Protein AF-A0A0F9JAQ8-F1 (afdb_monomer)

Foldseek 3Di:
DPQAFAEFEEAADDKFFDQQKWFQWQAPGIDGLVRDDQPTFTWFADPQETDTHGFPDWDKFWDWFKWKWFWDPQATTTIRQQFWWFKWFDDPPPRDIHDTDIDGNVRCFPPQGIWFFFAGEYFFDEDPQDLLNLLVVLLCLFQKDWDDDDPFTKIKGWDAPCVVVNVVSCVVRVQDWDWDADPPGTIITMRGDDDPVSVVVSVQQVPCDDQASGAGPSNQLRYGLSSLVSSVNSNCVRQWDDDPWIKGKGNYPNVLSSNQSSQRHNRWHKFKAWDPWQAQDFDDDPNDGPDTDHTIMIMIITDDPVPSTPGLDDPVPDPPIDRIDMDTDGGMGIFGHDPQTWGWMGGNRNIGTTTTDDDPCPPPVVVVCCVVVPCVAFHDQDPHQQWGQGDDDSYGYIYHHHDALDPVSLVVLVPAAGQEYEEEQCQSHDPNSQVSRQVRHQRPPPVVSVTHPHYYYHYDHFAEACPTQCNCCPPVQDDPNHGHDCVRDDDDAAFFQWAADPNDIGGDPRHPCQVVDDVRSVNLVVVPPPDDPQVCCGRGGSHYHDDDDDQDPDNPDDCVVPPDPDDDDDDDD

InterPro domains:
  IPR004042 Intein DOD homing endonuclease, central region [PS50819] (136-268)
  IPR004860 Homing endonuclease, LAGLIDADG domain [PF14528] (228-280)
  IPR006141 Intein N-terminal splicing region [PS50817] (16-87)
  IPR006142 Intein [PR00379] (74-87)
  IPR006142 Intein [PR00379] (133-145)
  IPR006142 Intein [PR00379] (230-242)
  IPR006142 Intein [PR00379] (255-270)
  IPR027417 P-loop containing nucleoside triphosphate hydrolase [G3DSA:3.40.50.300] (341-499)
  IPR027434 Homing endonuclease [G3DSA:3.10.28.10] (116-322)
  IPR027434 Homing endonuclease [SSF55608] (213-276)
  IPR036844 Hint domain superfamily [SSF51294] (16-292)

Mean predicted aligned error: 16.64 Å

Radius of gyration: 31.8 Å; Cα contacts (8 Å, |Δi|>4): 1126; chains: 1; bounding box: 90×75×84 Å

Structure (mmCIF, N/CA/C/O backbone):
data_AF-A0A0F9JAQ8-F1
#
_entry.id   AF-A0A0F9JAQ8-F1
#
loop_
_atom_site.group_PDB
_atom_site.id
_atom_site.type_symbol
_atom_site.label_atom_id
_atom_site.label_alt_id
_atom_site.label_comp_id
_atom_site.label_asym_id
_atom_site.label_entity_id
_atom_site.label_seq_id
_atom_site.pdbx_PDB_ins_code
_atom_site.Cartn_x
_atom_site.Cartn_y
_atom_site.Cartn_z
_atom_site.occupancy
_atom_site.B_iso_or_equiv
_atom_site.auth_seq_id
_atom_site.auth_comp_id
_atom_site.auth_asym_id
_atom_site.auth_atom_id
_atom_site.pdbx_PDB_model_num
ATOM 1 N N . MET A 1 1 ? -38.724 25.862 36.420 1.00 37.50 1 MET A N 1
ATOM 2 C CA . MET A 1 1 ? -38.992 27.131 35.692 1.00 37.50 1 MET A CA 1
ATOM 3 C C . MET A 1 1 ? -39.683 26.791 34.370 1.00 37.50 1 MET A C 1
ATOM 5 O O . MET A 1 1 ? -39.551 25.652 33.944 1.00 37.50 1 MET A O 1
ATOM 9 N N . LYS A 1 2 ? -40.431 27.708 33.739 1.00 36.88 2 LYS A N 1
ATOM 10 C CA . LYS A 1 2 ? -40.998 27.502 32.385 1.00 36.88 2 LYS A CA 1
ATOM 11 C C . LYS A 1 2 ? -40.105 28.189 31.342 1.00 36.88 2 LYS A C 1
ATOM 13 O O . LYS A 1 2 ? -39.611 29.273 31.628 1.00 36.88 2 LYS A O 1
ATOM 18 N N . GLY A 1 3 ? -39.946 27.596 30.155 1.00 37.78 3 GLY A N 1
ATOM 19 C CA . GLY A 1 3 ? -39.287 28.241 29.006 1.00 37.78 3 GLY A CA 1
ATOM 20 C C . GLY A 1 3 ? -37.751 28.247 29.013 1.00 37.78 3 GLY A C 1
ATOM 21 O O . GLY A 1 3 ? -37.156 29.172 28.471 1.00 37.78 3 GLY A O 1
ATOM 22 N N . GLY A 1 4 ? -37.107 27.254 29.634 1.00 34.91 4 GLY A N 1
ATOM 23 C CA . GLY A 1 4 ? -35.653 27.063 29.557 1.00 34.91 4 GLY A CA 1
ATOM 24 C C . GLY A 1 4 ? -35.276 26.051 28.475 1.00 34.91 4 GLY A C 1
ATOM 25 O O . GLY A 1 4 ? -35.867 24.976 28.423 1.00 34.91 4 GLY A O 1
ATOM 26 N N . VAL A 1 5 ? -34.291 26.389 27.641 1.00 33.81 5 VAL A N 1
ATOM 27 C CA . VAL A 1 5 ? -33.757 25.509 26.590 1.00 33.81 5 VAL A CA 1
ATOM 28 C C . VAL A 1 5 ? -32.947 24.367 27.223 1.00 33.81 5 VAL A C 1
ATOM 30 O O . VAL A 1 5 ? -31.936 24.621 27.880 1.00 33.81 5 VAL A O 1
ATOM 33 N N . ARG A 1 6 ? -33.382 23.115 27.033 1.00 39.91 6 ARG A N 1
ATOM 34 C CA . ARG A 1 6 ? -32.676 21.896 27.501 1.00 39.91 6 ARG A CA 1
ATOM 35 C C . ARG A 1 6 ? -31.428 21.640 26.648 1.00 39.91 6 ARG A C 1
ATOM 37 O O . ARG A 1 6 ? -31.413 22.118 25.523 1.00 39.91 6 ARG A O 1
ATOM 44 N N . ARG A 1 7 ? -30.406 20.912 27.134 1.00 31.11 7 ARG A N 1
ATOM 45 C CA . ARG A 1 7 ? -29.177 20.567 26.368 1.00 31.11 7 ARG A CA 1
ATOM 46 C C . ARG A 1 7 ? -28.724 19.117 26.596 1.00 31.11 7 ARG A C 1
ATOM 48 O O . ARG A 1 7 ? -28.962 18.605 27.683 1.00 31.11 7 ARG A O 1
ATOM 55 N N . THR A 1 8 ? -28.048 18.518 25.600 1.00 30.84 8 THR A N 1
ATOM 56 C CA . THR A 1 8 ? -27.683 17.076 25.521 1.00 30.84 8 THR A CA 1
ATOM 57 C C . THR A 1 8 ? -26.368 16.821 24.732 1.00 30.84 8 THR A C 1
ATOM 59 O O . THR A 1 8 ? -25.908 17.768 24.094 1.00 30.84 8 THR A O 1
ATOM 62 N N . ARG A 1 9 ? -25.741 15.614 24.808 1.00 28.38 9 ARG A N 1
ATOM 63 C CA . ARG A 1 9 ? -24.442 15.188 24.182 1.00 28.38 9 ARG A CA 1
ATOM 64 C C . ARG A 1 9 ? -24.309 13.628 24.019 1.00 28.38 9 ARG A C 1
ATOM 66 O O . ARG A 1 9 ? -24.908 12.956 24.842 1.00 28.38 9 ARG A O 1
ATOM 73 N N . PHE A 1 10 ? -23.558 13.053 23.031 1.00 29.67 10 PHE A N 1
ATOM 74 C CA . PHE A 1 10 ? -23.510 11.581 22.637 1.00 29.67 10 PHE A CA 1
ATOM 75 C C . PHE A 1 10 ? -22.164 11.047 21.973 1.00 29.67 10 PHE A C 1
ATOM 77 O O . PHE A 1 10 ? -21.159 11.743 22.115 1.00 29.67 10 PHE A O 1
ATOM 84 N N . GLY A 1 11 ? -22.081 9.860 21.281 1.00 28.25 11 GLY A N 1
ATOM 85 C CA . GLY A 1 11 ? -20.832 9.280 20.653 1.00 28.25 11 GLY A CA 1
ATOM 86 C C . GLY A 1 11 ? -20.854 8.109 19.571 1.00 28.25 11 GLY A C 1
ATOM 87 O O . GLY A 1 11 ? -21.635 7.192 19.741 1.00 28.25 11 GLY A O 1
ATOM 88 N N . ILE A 1 12 ? -19.969 8.107 18.507 1.00 37.53 12 ILE A N 1
ATOM 89 C CA . ILE A 1 12 ? -19.605 7.116 17.402 1.00 37.53 12 ILE A CA 1
ATOM 90 C C . ILE A 1 12 ? -18.243 7.423 16.558 1.00 37.53 12 ILE A C 1
ATOM 92 O O . ILE A 1 12 ? -18.107 8.517 16.030 1.00 37.53 12 ILE A O 1
ATOM 96 N N . ILE A 1 13 ? -17.184 6.567 16.378 1.00 40.34 13 ILE A N 1
ATOM 97 C CA . ILE A 1 13 ? -15.725 6.943 16.087 1.00 40.34 13 ILE A CA 1
ATOM 98 C C . ILE A 1 13 ? -15.032 6.499 14.755 1.00 40.34 13 ILE A C 1
ATOM 100 O O . ILE A 1 13 ? -15.707 6.100 13.807 1.00 40.34 13 ILE A O 1
ATOM 104 N N . ARG A 1 14 ? -13.686 6.697 14.642 1.00 49.88 14 ARG A N 1
ATOM 105 C CA . ARG A 1 14 ? -12.811 6.550 13.444 1.00 49.88 14 ARG A CA 1
ATOM 106 C C . ARG A 1 14 ? -11.326 6.202 13.729 1.00 49.88 14 ARG A C 1
ATOM 108 O O . ARG A 1 14 ? -10.763 6.715 14.688 1.00 49.88 14 ARG A O 1
ATOM 115 N N . ASN A 1 15 ? -10.688 5.481 12.791 1.00 59.56 15 ASN A N 1
ATOM 116 C CA . ASN A 1 15 ? -9.284 5.019 12.799 1.00 59.56 15 ASN A CA 1
ATOM 117 C C . ASN A 1 15 ? -8.634 5.298 11.410 1.00 59.56 15 ASN A C 1
ATOM 119 O O . ASN A 1 15 ? -9.329 5.085 10.415 1.00 59.56 15 ASN A O 1
ATOM 123 N N . CYS A 1 16 ? -7.359 5.716 11.283 1.00 77.19 16 CYS A N 1
ATOM 124 C CA . CYS A 1 16 ? -6.754 6.163 9.996 1.00 77.19 16 CYS A CA 1
ATOM 125 C C . CYS A 1 16 ? -5.192 6.196 9.918 1.00 77.19 16 CYS A C 1
ATOM 127 O O . CYS A 1 16 ? -4.499 6.048 10.925 1.00 77.19 16 CYS A O 1
ATOM 129 N N . TYR A 1 17 ? -4.653 6.470 8.712 1.00 85.62 17 TYR A N 1
ATOM 130 C CA . TYR A 1 17 ? -3.236 6.768 8.384 1.00 85.62 17 TYR A CA 1
ATOM 131 C C . TYR A 1 17 ? -2.883 8.270 8.444 1.00 85.62 17 TYR A C 1
ATOM 133 O O . TYR A 1 17 ? -3.779 9.106 8.336 1.00 85.62 17 TYR A O 1
ATOM 141 N N . ASP A 1 18 ? -1.590 8.616 8.525 1.00 88.06 18 ASP A N 1
ATOM 142 C CA . ASP A 1 18 ? -1.086 10.003 8.442 1.00 88.06 18 ASP A CA 1
ATOM 143 C C . ASP A 1 18 ? -1.009 10.587 7.012 1.00 88.06 18 ASP A C 1
ATOM 145 O O . ASP A 1 18 ? -1.034 9.869 6.010 1.00 88.06 18 ASP A O 1
ATOM 149 N N . ASP A 1 19 ? -0.854 11.912 6.911 1.00 87.75 19 ASP A N 1
ATOM 150 C CA . ASP A 1 19 ? -0.771 12.660 5.643 1.00 87.75 19 ASP A CA 1
ATOM 151 C C . ASP A 1 19 ? 0.508 12.409 4.810 1.00 87.75 19 ASP A C 1
ATOM 153 O O . ASP A 1 19 ? 0.635 12.935 3.698 1.00 87.75 19 ASP A O 1
ATOM 157 N N . GLN A 1 20 ? 1.454 11.627 5.341 1.00 93.62 20 GLN A N 1
ATOM 158 C CA . GLN A 1 20 ? 2.724 11.245 4.704 1.00 93.62 20 GLN A CA 1
ATOM 159 C C . GLN A 1 20 ? 2.730 9.793 4.206 1.00 93.62 20 GLN A C 1
ATOM 161 O O . GLN A 1 20 ? 3.722 9.351 3.618 1.00 93.62 20 GLN A O 1
ATOM 166 N N . THR A 1 21 ? 1.659 9.035 4.453 1.00 94.12 21 THR A N 1
ATOM 167 C CA . THR A 1 21 ? 1.508 7.682 3.921 1.00 94.12 21 THR A CA 1
ATOM 168 C C . THR A 1 21 ? 1.008 7.739 2.474 1.00 94.12 21 THR A C 1
ATOM 170 O O . THR A 1 21 ? 0.100 8.492 2.113 1.00 94.12 21 THR A O 1
ATOM 173 N N . GLU A 1 22 ? 1.612 6.907 1.635 1.00 96.62 22 GLU A N 1
ATOM 174 C CA . GLU A 1 22 ? 1.285 6.715 0.228 1.00 96.62 22 GLU A CA 1
ATOM 175 C C . GLU A 1 22 ? 0.649 5.336 0.014 1.00 96.62 22 GLU A C 1
ATOM 177 O O . GLU A 1 22 ? 0.930 4.381 0.743 1.00 96.62 22 GLU A O 1
ATOM 182 N N . ILE A 1 23 ? -0.167 5.207 -1.025 1.00 96.62 23 ILE A N 1
ATOM 183 C CA . ILE A 1 23 ? -0.812 3.969 -1.464 1.00 96.62 23 ILE A CA 1
ATOM 184 C C . ILE A 1 23 ? -0.557 3.766 -2.961 1.00 96.62 23 ILE A C 1
ATOM 186 O O . ILE A 1 23 ? -0.408 4.729 -3.718 1.00 96.62 23 ILE A O 1
ATOM 190 N N . LEU A 1 24 ? -0.450 2.511 -3.392 1.00 98.00 24 LEU A N 1
ATOM 191 C CA . LEU A 1 24 ? -0.212 2.175 -4.794 1.00 98.00 24 LEU A CA 1
ATOM 192 C C . LEU A 1 24 ? -1.535 2.141 -5.576 1.00 98.00 24 LEU A C 1
ATOM 194 O O . LEU A 1 24 ? -2.446 1.400 -5.212 1.00 98.00 24 LEU A O 1
ATOM 198 N N . THR A 1 25 ? -1.617 2.902 -6.666 1.00 97.25 25 THR A N 1
ATOM 199 C CA . THR A 1 25 ? -2.749 2.939 -7.611 1.00 97.25 25 THR A CA 1
ATOM 200 C C . THR A 1 25 ? -2.417 2.212 -8.920 1.00 97.25 25 THR A C 1
ATOM 202 O O . THR A 1 25 ? -1.260 1.895 -9.193 1.00 97.25 25 THR A O 1
ATOM 205 N N . GLU A 1 26 ? -3.437 1.912 -9.725 1.00 95.75 26 GLU A N 1
ATOM 206 C CA . GLU A 1 26 ? -3.323 1.142 -10.976 1.00 95.75 26 GLU A CA 1
ATOM 207 C C . GLU A 1 26 ? -2.629 1.899 -12.117 1.00 95.75 26 GLU A C 1
ATOM 209 O O . GLU A 1 26 ? -1.827 1.316 -12.846 1.00 95.75 26 GLU A O 1
ATOM 214 N N . ASN A 1 27 ? -2.939 3.192 -12.269 1.00 92.88 27 ASN A N 1
ATOM 215 C CA . ASN A 1 27 ? -2.538 3.990 -13.437 1.00 92.88 27 ASN A CA 1
ATOM 216 C C . ASN A 1 27 ? -1.715 5.234 -13.070 1.00 92.88 27 ASN A C 1
ATOM 218 O O . ASN A 1 27 ? -0.969 5.742 -13.906 1.00 92.88 27 ASN A O 1
ATOM 222 N N . ARG A 1 28 ? -1.817 5.720 -11.822 1.00 94.31 28 ARG A N 1
ATOM 223 C CA . ARG A 1 28 ? -1.066 6.887 -11.318 1.00 94.31 28 ARG A CA 1
ATOM 224 C C . ARG A 1 28 ? 0.134 6.488 -10.444 1.00 94.31 28 ARG A C 1
ATOM 226 O O . ARG A 1 28 ? 0.806 7.359 -9.895 1.00 94.31 28 ARG A O 1
ATOM 233 N N . GLY A 1 29 ? 0.419 5.188 -10.313 1.00 96.25 29 GLY A N 1
ATOM 234 C CA . GLY A 1 29 ? 1.488 4.658 -9.464 1.00 96.25 29 GLY A CA 1
ATOM 235 C C . GLY A 1 29 ? 1.267 4.989 -7.985 1.00 96.25 29 GLY A C 1
ATOM 236 O O . GLY A 1 29 ? 0.141 4.947 -7.489 1.00 96.25 29 GLY A O 1
ATOM 237 N N . TRP A 1 30 ? 2.334 5.324 -7.262 1.00 97.56 30 TRP A N 1
ATOM 238 C CA . TRP A 1 30 ? 2.241 5.756 -5.865 1.00 97.56 30 TRP A CA 1
ATOM 239 C C . TRP A 1 30 ? 1.624 7.152 -5.738 1.00 97.56 30 TRP A C 1
ATOM 241 O O . TRP A 1 30 ? 2.070 8.093 -6.391 1.00 97.56 30 TRP A O 1
ATOM 251 N N . GLN A 1 31 ? 0.617 7.280 -4.873 1.00 96.62 31 GLN A N 1
ATOM 252 C CA . GLN A 1 31 ? -0.067 8.535 -4.551 1.00 96.62 31 GLN A CA 1
ATOM 253 C C . GLN A 1 31 ? -0.130 8.699 -3.029 1.00 96.62 31 GLN A C 1
ATOM 255 O O . GLN A 1 31 ? -0.343 7.720 -2.312 1.00 96.62 31 GLN A O 1
ATOM 260 N N . LEU A 1 32 ? 0.032 9.920 -2.511 1.00 95.00 32 LEU A N 1
ATOM 261 C CA . LEU A 1 32 ? -0.266 10.210 -1.103 1.00 95.00 32 LEU A CA 1
ATOM 262 C C . LEU A 1 32 ? -1.770 10.037 -0.865 1.00 95.00 32 LEU A C 1
ATOM 264 O O . LEU A 1 32 ? -2.578 10.402 -1.718 1.00 95.00 32 LEU A O 1
ATOM 268 N N . PHE A 1 33 ? -2.167 9.534 0.306 1.00 89.69 33 PHE A N 1
ATOM 269 C CA . PHE A 1 33 ? -3.583 9.280 0.617 1.00 89.69 33 PHE A CA 1
ATOM 270 C C . PHE A 1 33 ? -4.502 10.512 0.445 1.00 89.69 33 PHE A C 1
ATOM 272 O O . PHE A 1 33 ? -5.686 10.359 0.151 1.00 89.69 33 PHE A O 1
ATOM 279 N N . LYS A 1 34 ? -3.962 11.727 0.615 1.00 87.38 34 LYS A N 1
ATOM 280 C CA . LYS A 1 34 ? -4.677 13.007 0.448 1.00 87.38 34 LYS A CA 1
ATOM 281 C C . LYS A 1 34 ? -4.907 13.429 -1.008 1.00 87.38 34 LYS A C 1
ATOM 283 O O . LYS A 1 34 ? -5.841 14.193 -1.265 1.00 87.38 34 LYS A O 1
ATOM 288 N N . ASP A 1 35 ? -4.091 12.892 -1.916 1.00 91.81 35 ASP A N 1
ATOM 289 C CA . ASP A 1 35 ? -4.036 13.198 -3.352 1.00 91.81 35 ASP A CA 1
ATOM 290 C C . ASP A 1 35 ? -4.699 12.099 -4.215 1.00 91.81 35 ASP A C 1
ATOM 292 O O . ASP A 1 35 ? -4.610 12.118 -5.446 1.00 91.81 35 ASP A O 1
ATOM 296 N N . LEU A 1 36 ? -5.367 11.129 -3.574 1.00 87.81 36 LEU A N 1
ATOM 297 C CA . LEU A 1 36 ? -6.234 10.140 -4.218 1.00 87.81 36 LEU A CA 1
ATOM 298 C C . LEU A 1 36 ? -7.464 10.787 -4.871 1.00 87.81 36 LEU A C 1
ATOM 300 O O . LEU A 1 36 ? -8.062 11.715 -4.322 1.00 87.81 36 LEU A O 1
ATOM 304 N N . LEU A 1 37 ? -7.870 10.221 -6.004 1.00 87.12 37 LEU A N 1
ATOM 305 C CA . LEU A 1 37 ? -9.098 10.534 -6.729 1.00 87.12 37 LEU A CA 1
ATOM 306 C C . LEU A 1 37 ? -10.154 9.442 -6.490 1.00 87.12 37 LEU A C 1
ATOM 308 O O . LEU A 1 37 ? -9.845 8.347 -6.021 1.00 87.12 37 LEU A O 1
ATOM 312 N N . GLU A 1 38 ? -11.418 9.734 -6.800 1.00 77.25 38 GLU A N 1
ATOM 313 C CA . GLU A 1 38 ? -12.536 8.801 -6.574 1.00 77.25 38 GLU A CA 1
ATOM 314 C C . GLU A 1 38 ? -12.543 7.615 -7.559 1.00 77.25 38 GLU A C 1
ATOM 316 O O . GLU A 1 38 ? -13.146 6.579 -7.276 1.00 77.25 38 GLU A O 1
ATOM 321 N N . ASP A 1 39 ? -11.852 7.740 -8.695 1.00 84.69 39 ASP A N 1
ATOM 322 C CA . ASP A 1 39 ? -11.688 6.730 -9.746 1.00 84.69 39 ASP A CA 1
ATOM 323 C C . ASP A 1 39 ? -10.389 5.903 -9.632 1.00 84.69 39 ASP A C 1
ATOM 325 O O . ASP A 1 39 ? -10.205 4.935 -10.376 1.00 84.69 39 ASP A O 1
ATOM 329 N N . ASP A 1 40 ? -9.500 6.214 -8.678 1.00 89.94 40 ASP A N 1
ATOM 330 C CA . ASP A 1 40 ? -8.286 5.425 -8.442 1.00 89.94 40 ASP A CA 1
ATOM 331 C C . ASP A 1 40 ? -8.627 3.996 -7.999 1.00 89.94 40 ASP A C 1
ATOM 333 O O . ASP A 1 40 ? -9.103 3.762 -6.884 1.00 89.94 40 ASP A O 1
ATOM 337 N N . LYS A 1 41 ? -8.259 2.996 -8.808 1.00 94.94 41 LYS A N 1
ATOM 338 C CA . LYS A 1 41 ? -8.134 1.626 -8.300 1.00 94.94 41 LYS A CA 1
ATOM 339 C C . LYS A 1 41 ? -6.845 1.492 -7.491 1.00 94.94 41 LYS A C 1
ATOM 341 O O . LYS A 1 41 ? -5.758 1.735 -8.017 1.00 94.94 41 LYS A O 1
ATOM 346 N N . VAL A 1 42 ? -6.951 1.060 -6.237 1.00 95.44 42 VAL A N 1
ATOM 347 C CA . VAL A 1 42 ? -5.816 0.842 -5.327 1.00 95.44 42 VAL A CA 1
ATOM 348 C C . VAL A 1 42 ? -5.385 -0.624 -5.304 1.00 95.44 42 VAL A C 1
ATOM 350 O O . VAL A 1 42 ? -6.200 -1.530 -5.489 1.00 95.44 42 VAL A O 1
ATOM 353 N N . ALA A 1 43 ? -4.093 -0.867 -5.086 1.00 97.31 43 ALA A N 1
ATOM 354 C CA . ALA A 1 43 ? -3.520 -2.203 -4.994 1.00 97.31 43 ALA A CA 1
ATOM 355 C C . ALA A 1 43 ? -3.955 -2.891 -3.693 1.00 97.31 43 ALA A C 1
ATOM 357 O O . ALA A 1 43 ? -3.604 -2.451 -2.595 1.00 97.31 43 ALA A O 1
ATOM 358 N N . ALA A 1 44 ? -4.672 -4.002 -3.830 1.00 95.25 44 ALA A N 1
ATOM 359 C CA . ALA A 1 44 ? -5.177 -4.829 -2.746 1.00 95.25 44 ALA A CA 1
ATOM 360 C C . ALA A 1 44 ? -4.738 -6.294 -2.899 1.00 95.25 44 ALA A C 1
ATOM 362 O O . ALA A 1 44 ? -4.417 -6.750 -3.996 1.00 95.25 44 ALA A O 1
ATOM 363 N N . LEU A 1 45 ? -4.714 -7.037 -1.794 1.00 95.06 45 LEU A N 1
ATOM 364 C CA . LEU A 1 45 ? -4.254 -8.422 -1.740 1.00 95.06 45 LEU A CA 1
ATOM 365 C C . LEU A 1 45 ? -5.432 -9.385 -1.564 1.00 95.06 45 LEU A C 1
ATOM 367 O O . LEU A 1 45 ? -6.024 -9.467 -0.487 1.00 95.06 45 LEU A O 1
ATOM 371 N N . VAL A 1 46 ? -5.737 -10.160 -2.605 1.00 92.44 46 VAL A N 1
ATOM 372 C CA . VAL A 1 46 ? -6.750 -11.224 -2.561 1.00 92.44 46 VAL A CA 1
ATOM 373 C C . VAL A 1 46 ? -6.040 -12.576 -2.518 1.00 92.44 46 VAL A C 1
ATOM 375 O O . VAL A 1 46 ? -5.417 -13.020 -3.486 1.00 92.44 46 VAL A O 1
ATOM 378 N N . GLY A 1 47 ? -6.091 -13.220 -1.349 1.00 90.62 47 GLY A N 1
ATOM 379 C CA . GLY A 1 47 ? -5.277 -14.396 -1.043 1.00 90.62 47 GLY A CA 1
ATOM 380 C C . GLY A 1 47 ? -3.797 -14.021 -0.958 1.00 90.62 47 GLY A C 1
ATOM 381 O O . GLY A 1 47 ? -3.358 -13.436 0.029 1.00 90.62 47 GLY A O 1
ATOM 382 N N . ASP A 1 48 ? -3.039 -14.349 -2.006 1.00 92.69 48 ASP A N 1
ATOM 383 C CA . ASP A 1 48 ? -1.632 -13.955 -2.171 1.00 92.69 48 ASP A CA 1
ATOM 384 C C . ASP A 1 48 ? -1.406 -13.063 -3.416 1.00 92.69 48 ASP A C 1
ATOM 386 O O . ASP A 1 48 ? -0.282 -12.612 -3.641 1.00 92.69 48 ASP A O 1
ATOM 390 N N . ASN A 1 49 ? -2.449 -12.780 -4.210 1.00 96.56 49 ASN A N 1
ATOM 391 C CA . ASN A 1 49 ? -2.372 -12.021 -5.465 1.00 96.56 49 ASN A CA 1
ATOM 392 C C . ASN A 1 49 ? -2.634 -10.525 -5.250 1.00 96.56 49 ASN A C 1
ATOM 394 O O . ASN A 1 49 ? -3.614 -10.160 -4.599 1.00 96.56 49 ASN A O 1
ATOM 398 N N . LEU A 1 50 ? -1.804 -9.669 -5.851 1.00 97.62 50 LEU A N 1
ATOM 399 C CA . LEU A 1 50 ? -2.097 -8.246 -6.020 1.00 97.62 50 LEU A CA 1
ATOM 400 C C . LEU A 1 50 ? -3.172 -8.088 -7.103 1.00 97.62 50 LEU A C 1
ATOM 402 O O . LEU A 1 50 ? -3.025 -8.604 -8.209 1.00 97.62 50 LEU A O 1
ATOM 406 N N . VAL A 1 51 ? -4.234 -7.358 -6.780 1.00 96.12 51 VAL A N 1
ATOM 407 C CA . VAL A 1 51 ? -5.302 -6.937 -7.696 1.00 96.12 51 VAL A CA 1
ATOM 408 C C . VAL A 1 51 ? -5.592 -5.456 -7.478 1.00 96.12 51 VAL A C 1
ATOM 410 O O . VAL A 1 51 ? -5.398 -4.945 -6.377 1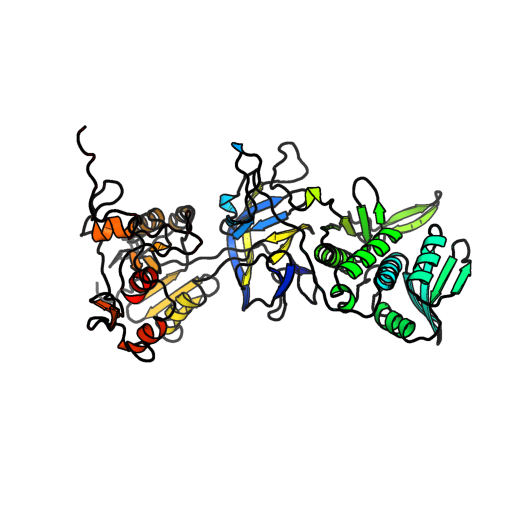.00 96.12 51 VAL A O 1
ATOM 413 N N . TYR A 1 52 ? -6.076 -4.759 -8.501 1.00 95.69 52 TYR A N 1
ATOM 414 C CA . TYR A 1 52 ? -6.499 -3.366 -8.369 1.00 95.69 52 TYR A CA 1
ATOM 415 C C . TYR A 1 52 ? -8.016 -3.283 -8.184 1.00 95.69 52 TYR A C 1
ATOM 417 O O . TYR A 1 52 ? -8.774 -3.851 -8.968 1.00 95.69 52 TYR A O 1
ATOM 425 N N . GLN A 1 53 ? -8.464 -2.592 -7.135 1.00 90.31 53 GLN A N 1
ATOM 426 C CA . GLN A 1 53 ? -9.885 -2.399 -6.822 1.00 90.31 53 GLN A CA 1
ATOM 427 C C . GLN A 1 53 ? -10.166 -0.928 -6.519 1.00 90.31 53 GLN A C 1
ATOM 429 O O . GLN A 1 53 ? -9.402 -0.288 -5.801 1.00 90.31 53 GLN A O 1
ATOM 434 N N . GLN A 1 54 ? -11.264 -0.394 -7.051 1.00 87.31 54 GLN A N 1
ATOM 435 C CA . GLN A 1 54 ? -11.725 0.954 -6.722 1.00 87.31 54 GLN A CA 1
ATOM 436 C C . GLN A 1 54 ? -12.307 0.970 -5.296 1.00 87.31 54 GLN A C 1
ATOM 438 O O . GLN A 1 54 ? -13.128 0.105 -4.977 1.00 87.31 54 GLN A O 1
ATOM 443 N N . PRO A 1 55 ? -11.913 1.914 -4.424 1.00 79.75 55 PRO A N 1
ATOM 444 C CA . PRO A 1 55 ? -12.610 2.153 -3.169 1.00 79.75 55 PRO A CA 1
ATOM 445 C C . PRO A 1 55 ? -14.032 2.680 -3.404 1.00 79.75 55 PRO A C 1
ATOM 447 O O . PRO A 1 55 ? -14.251 3.554 -4.234 1.00 79.75 55 PRO A O 1
ATOM 450 N N . ASN A 1 56 ? -14.980 2.238 -2.581 1.00 72.19 56 ASN A N 1
ATOM 451 C CA . ASN A 1 56 ? -16.316 2.822 -2.439 1.00 72.19 56 ASN A CA 1
ATOM 452 C C . ASN A 1 56 ? -16.257 4.322 -2.087 1.00 72.19 56 ASN A C 1
ATOM 454 O O . ASN A 1 56 ? -17.193 5.061 -2.377 1.00 72.19 56 ASN A O 1
ATOM 458 N N . ARG A 1 57 ? -15.200 4.747 -1.373 1.00 68.19 57 ARG A N 1
ATOM 459 C CA . ARG A 1 57 ? -14.953 6.128 -0.930 1.00 68.19 57 ARG A CA 1
ATOM 460 C C . ARG A 1 57 ? -13.492 6.312 -0.506 1.00 68.19 57 ARG A C 1
ATOM 462 O O . ARG A 1 57 ? -12.905 5.420 0.114 1.00 68.19 57 ARG A O 1
ATOM 469 N N . VAL A 1 58 ? -12.935 7.494 -0.767 1.00 75.88 58 VAL A N 1
ATOM 470 C CA . VAL A 1 58 ? -11.712 7.989 -0.111 1.00 75.88 58 VAL A CA 1
ATOM 471 C C . VAL A 1 58 ? -12.121 8.833 1.096 1.00 75.88 58 VAL A C 1
ATOM 473 O O . VAL A 1 58 ? -12.977 9.711 1.004 1.00 75.88 58 VAL A O 1
ATOM 476 N N . ALA A 1 59 ? -11.527 8.552 2.250 1.00 67.50 59 ALA A N 1
ATOM 477 C CA . ALA A 1 59 ? -11.906 9.112 3.539 1.00 67.50 59 ALA A CA 1
ATOM 478 C C . ALA A 1 59 ? -10.805 10.032 4.090 1.00 67.50 59 ALA A C 1
ATOM 480 O O . ALA A 1 59 ? -9.652 9.615 4.176 1.00 67.50 59 ALA A O 1
ATOM 481 N N . ARG A 1 60 ? -11.173 11.252 4.512 1.00 73.50 60 ARG A N 1
ATOM 482 C CA . ARG A 1 60 ? -10.297 12.225 5.195 1.00 73.50 60 ARG A CA 1
ATOM 483 C C . ARG A 1 60 ? -11.004 12.839 6.404 1.00 73.50 60 ARG A C 1
ATOM 485 O O . ARG A 1 60 ? -12.182 13.189 6.292 1.00 73.50 60 ARG A O 1
ATOM 492 N N . PHE A 1 61 ? -10.318 12.971 7.539 1.00 64.62 61 PHE A N 1
ATOM 493 C CA . PHE A 1 61 ? -10.873 13.554 8.770 1.00 64.62 61 PHE A CA 1
ATOM 494 C C . PHE A 1 61 ? -9.823 14.378 9.520 1.00 64.62 61 PHE A C 1
ATOM 496 O O . PHE A 1 61 ? -8.667 13.963 9.544 1.00 64.62 61 PHE A O 1
ATOM 503 N N . PRO A 1 62 ? -10.203 15.463 10.218 1.00 65.38 62 PRO A N 1
ATOM 504 C CA . PRO A 1 62 ? -9.330 16.052 11.225 1.00 65.38 62 PRO A CA 1
ATOM 505 C C . PRO A 1 62 ? -9.132 15.067 12.387 1.00 65.38 62 PRO A C 1
ATOM 507 O O . PRO A 1 62 ? -10.088 14.441 12.852 1.00 65.38 62 PRO A O 1
ATOM 510 N N . TYR A 1 63 ? -7.901 14.957 12.876 1.00 71.12 63 TYR A N 1
ATOM 511 C CA . TYR A 1 63 ? -7.529 14.161 14.039 1.00 71.12 63 TYR A CA 1
ATOM 512 C C . TYR A 1 63 ? -6.545 14.932 14.909 1.00 71.12 63 TYR A C 1
ATOM 514 O O . TYR A 1 63 ? -5.546 15.461 14.420 1.00 71.12 63 TYR A O 1
ATOM 522 N N . LYS A 1 64 ? -6.833 14.950 16.210 1.00 77.12 64 LYS A N 1
ATOM 523 C CA . LYS A 1 64 ? -5.973 15.522 17.237 1.00 77.12 64 LYS A CA 1
ATOM 524 C C . LYS A 1 64 ? -5.859 14.532 18.387 1.00 77.12 64 LYS A C 1
ATOM 526 O O . LYS A 1 64 ? -6.860 14.242 19.041 1.00 77.12 64 LYS A O 1
ATOM 531 N N . GLY A 1 65 ? -4.664 13.996 18.602 1.00 79.38 65 GLY A N 1
ATOM 532 C CA . GLY A 1 65 ? -4.422 12.941 19.582 1.00 79.38 65 GLY A CA 1
ATOM 533 C C . GLY A 1 65 ? -3.163 12.135 19.287 1.00 79.38 65 GLY A C 1
ATOM 534 O O . GLY A 1 65 ? -2.379 12.464 18.400 1.00 79.38 65 GLY A O 1
ATOM 535 N N . GLU A 1 66 ? -2.967 11.059 20.039 1.00 86.19 66 GLU A N 1
ATOM 536 C CA . GLU A 1 66 ? -1.791 10.202 19.914 1.00 86.19 66 GLU A CA 1
ATOM 537 C C . GLU A 1 66 ? -1.886 9.260 18.705 1.00 86.19 66 GLU A C 1
ATOM 539 O O . GLU A 1 66 ? -2.854 8.522 18.570 1.00 86.19 66 GLU A O 1
ATOM 544 N N . MET A 1 67 ? -0.853 9.223 17.865 1.00 89.56 67 MET A N 1
ATOM 545 C CA . MET A 1 67 ? -0.673 8.215 16.818 1.00 89.56 67 MET A CA 1
ATOM 546 C C . MET A 1 67 ? 0.481 7.268 17.163 1.00 89.56 67 MET A C 1
ATOM 548 O O . MET A 1 67 ? 1.483 7.660 17.766 1.00 89.56 67 MET A O 1
ATOM 552 N N . ILE A 1 68 ? 0.344 6.010 16.745 1.00 93.75 68 ILE A N 1
ATOM 553 C CA . ILE A 1 68 ? 1.338 4.949 16.902 1.00 93.75 68 ILE A CA 1
ATOM 554 C C . ILE A 1 68 ? 2.147 4.825 15.618 1.00 93.75 68 ILE A C 1
ATOM 556 O O . ILE A 1 68 ? 1.597 4.635 14.531 1.00 93.75 68 ILE A O 1
ATOM 560 N N . GLY A 1 69 ? 3.469 4.871 15.747 1.00 94.75 69 GLY A N 1
ATOM 561 C CA . GLY A 1 69 ? 4.386 4.649 14.641 1.00 94.75 69 GLY A CA 1
ATOM 562 C C . GLY A 1 69 ? 5.383 3.526 14.894 1.00 94.75 69 GLY A C 1
ATOM 563 O O . GLY A 1 69 ? 5.691 3.156 16.031 1.00 94.75 69 GLY A O 1
ATOM 564 N N . PHE A 1 70 ? 5.920 2.999 13.797 1.00 94.75 70 PHE A N 1
ATOM 565 C CA . PHE A 1 70 ? 7.074 2.109 13.818 1.00 94.75 70 PHE A CA 1
ATOM 566 C C . PHE A 1 70 ? 8.064 2.501 12.724 1.00 94.75 70 PHE A C 1
ATOM 568 O O . PHE A 1 70 ? 7.725 2.496 11.541 1.00 94.75 70 PHE A O 1
ATOM 575 N N . GLU A 1 71 ? 9.313 2.775 13.100 1.00 93.50 71 GLU A N 1
ATOM 576 C CA . GLU A 1 71 ? 10.411 3.013 12.164 1.00 93.50 71 GLU A CA 1
ATOM 577 C C . GLU A 1 71 ? 11.454 1.890 12.233 1.00 93.50 71 GLU A C 1
ATOM 579 O O . GLU A 1 71 ? 12.267 1.814 13.156 1.00 93.50 71 GLU A O 1
ATOM 584 N N . GLY A 1 72 ? 11.469 1.042 11.203 1.00 90.38 72 GLY A N 1
ATOM 585 C CA . GLY A 1 72 ? 12.439 -0.037 11.033 1.00 90.38 72 GLY A CA 1
ATOM 586 C C . GLY A 1 72 ? 13.278 0.087 9.759 1.00 90.38 72 GLY A C 1
ATOM 587 O O . GLY A 1 72 ? 13.162 1.031 8.975 1.00 90.38 72 GLY A O 1
ATOM 588 N N . GLU A 1 73 ? 14.134 -0.913 9.528 1.00 86.88 73 GLU A N 1
ATOM 589 C CA . GLU A 1 73 ? 14.936 -1.036 8.296 1.00 86.88 73 GLU A CA 1
ATOM 590 C C . GLU A 1 73 ? 14.058 -1.197 7.042 1.00 86.88 73 GLU A C 1
ATOM 592 O O . GLU A 1 73 ? 14.406 -0.701 5.977 1.00 86.88 73 GLU A O 1
ATOM 597 N N . ASN A 1 74 ? 12.931 -1.901 7.176 1.00 89.06 74 ASN A N 1
ATOM 598 C CA . ASN A 1 74 ? 12.106 -2.390 6.066 1.00 89.06 74 ASN A CA 1
ATOM 599 C C . ASN A 1 74 ? 10.612 -2.047 6.203 1.00 89.06 74 ASN A C 1
ATOM 601 O O . ASN A 1 74 ? 9.803 -2.560 5.437 1.00 89.06 74 ASN A O 1
ATOM 605 N N . VAL A 1 75 ? 10.252 -1.230 7.195 1.00 92.19 75 VAL A N 1
ATOM 606 C CA . VAL A 1 75 ? 8.884 -0.786 7.504 1.00 92.19 75 VAL A CA 1
ATOM 607 C C . VAL A 1 75 ? 8.964 0.646 8.024 1.00 92.19 75 VAL A C 1
ATOM 609 O O . VAL A 1 75 ? 9.914 0.992 8.734 1.00 92.19 75 VAL A O 1
ATOM 612 N N . ASP A 1 76 ? 7.999 1.471 7.643 1.00 94.88 76 ASP A N 1
ATOM 613 C CA . ASP A 1 76 ? 7.704 2.770 8.243 1.00 94.88 76 ASP A CA 1
ATOM 614 C C . ASP A 1 76 ? 6.183 2.926 8.243 1.00 94.88 76 ASP A C 1
ATOM 616 O O . ASP A 1 76 ? 5.565 2.643 7.218 1.00 94.88 76 ASP A O 1
ATOM 620 N N . PHE A 1 77 ? 5.581 3.350 9.350 1.00 94.94 77 PHE A N 1
ATOM 621 C CA . PHE A 1 77 ? 4.181 3.782 9.382 1.00 94.94 77 PHE A CA 1
ATOM 622 C C . PHE A 1 77 ? 3.929 4.744 10.542 1.00 94.94 77 PHE A C 1
ATOM 624 O O . PHE A 1 77 ? 4.679 4.747 11.521 1.00 94.94 77 PHE A O 1
ATOM 631 N N . LEU A 1 78 ? 2.850 5.519 10.423 1.00 94.94 78 LEU A N 1
ATOM 632 C CA . LEU A 1 78 ? 2.210 6.265 11.500 1.00 94.94 78 LEU A CA 1
ATOM 633 C C . LEU A 1 78 ? 0.692 6.147 11.305 1.00 94.94 78 LEU A C 1
ATOM 635 O O . LEU A 1 78 ? 0.180 6.459 10.230 1.00 94.94 78 LEU A O 1
ATOM 639 N N . VAL A 1 79 ? -0.008 5.631 12.312 1.00 92.50 79 VAL A N 1
ATOM 640 C CA . VAL A 1 79 ? -1.446 5.316 12.266 1.00 92.50 79 VAL A CA 1
ATOM 641 C C . VAL A 1 79 ? -2.115 5.652 13.598 1.00 92.50 79 VAL A C 1
ATOM 643 O O . VAL A 1 79 ? -1.442 5.744 14.624 1.00 92.50 79 VAL A O 1
ATOM 646 N N . THR A 1 80 ? -3.434 5.826 13.620 1.00 85.50 80 THR A N 1
ATOM 647 C CA . THR A 1 80 ? -4.162 5.973 14.890 1.00 85.50 80 THR A CA 1
ATOM 648 C C . THR A 1 80 ? -4.093 4.671 15.716 1.00 85.50 80 THR A C 1
ATOM 650 O O . THR A 1 80 ? -3.918 3.592 15.141 1.00 85.50 80 THR A O 1
ATOM 653 N N . PRO A 1 81 ? -4.236 4.712 17.057 1.00 84.56 81 PRO A N 1
ATOM 654 C CA . PRO A 1 81 ? -4.067 3.534 17.922 1.00 84.56 81 PRO A CA 1
ATOM 655 C C . PRO A 1 81 ? -5.042 2.398 17.601 1.00 84.56 81 PRO A C 1
ATOM 657 O O . PRO A 1 81 ? -4.745 1.209 17.723 1.00 84.56 81 PRO A O 1
ATOM 660 N N . ASP A 1 82 ? -6.219 2.786 17.126 1.00 73.25 82 ASP A N 1
ATOM 661 C CA . ASP A 1 82 ? -7.314 1.922 16.736 1.00 73.25 82 ASP A CA 1
ATOM 662 C C . ASP A 1 82 ? -7.174 1.347 15.309 1.00 73.25 82 ASP A C 1
ATOM 664 O O . ASP A 1 82 ? -7.973 0.482 14.932 1.00 73.25 82 ASP A O 1
ATOM 668 N N . HIS A 1 83 ? -6.185 1.769 14.512 1.00 82.75 83 HIS A N 1
ATOM 669 C CA . HIS A 1 83 ? -6.015 1.341 13.117 1.00 82.75 83 HIS A CA 1
ATOM 670 C C . HIS A 1 83 ? -5.824 -0.177 12.989 1.00 82.75 83 HIS A C 1
ATOM 672 O O . HIS A 1 83 ? -5.108 -0.793 13.779 1.00 82.75 83 HIS A O 1
ATOM 678 N N . LYS A 1 84 ? -6.464 -0.799 11.990 1.00 84.56 84 LYS A N 1
ATOM 679 C CA . LYS A 1 84 ? -6.423 -2.257 11.798 1.00 84.56 84 LYS A CA 1
ATOM 680 C C . LYS A 1 84 ? -5.168 -2.656 11.007 1.00 84.56 84 LYS A C 1
ATOM 682 O O . LYS A 1 84 ? -4.990 -2.306 9.844 1.00 84.56 84 LYS A O 1
ATOM 687 N N . MET A 1 85 ? -4.298 -3.415 11.659 1.00 89.50 85 MET A N 1
ATOM 688 C CA . MET A 1 85 ? -3.013 -3.901 11.168 1.00 89.50 85 MET A CA 1
ATOM 689 C C . MET A 1 85 ? -3.135 -5.376 10.775 1.00 89.50 85 MET A C 1
ATOM 691 O O . MET A 1 85 ? -3.686 -6.183 11.524 1.00 89.50 85 MET A O 1
ATOM 695 N N . TRP A 1 86 ? -2.598 -5.747 9.612 1.00 92.81 86 TRP A N 1
ATOM 696 C CA . TRP A 1 86 ? -2.633 -7.129 9.129 1.00 92.81 86 TRP A CA 1
ATOM 697 C C . TRP A 1 86 ? -1.304 -7.833 9.396 1.00 92.81 86 TRP A C 1
ATOM 699 O O . TRP A 1 86 ? -0.291 -7.584 8.737 1.00 92.81 86 TRP A O 1
ATOM 709 N N . VAL A 1 87 ? -1.291 -8.686 10.415 1.00 93.94 87 VAL A N 1
ATOM 710 C CA . VAL A 1 87 ? -0.062 -9.148 11.065 1.00 93.94 87 VAL A CA 1
ATOM 711 C C . VAL A 1 87 ? -0.041 -10.654 11.246 1.00 93.94 87 VAL A C 1
ATOM 713 O O . VAL A 1 87 ? -1.069 -11.290 11.409 1.00 93.94 87 VAL A O 1
ATOM 716 N N . SER A 1 88 ? 1.153 -11.237 11.257 1.00 93.56 88 SER A N 1
ATOM 717 C CA . SER A 1 88 ? 1.373 -12.616 11.691 1.00 93.56 88 SER A CA 1
ATOM 718 C C . SER A 1 88 ? 2.128 -12.575 13.019 1.00 93.56 88 SER A C 1
ATOM 720 O O . SER A 1 88 ? 3.171 -11.926 13.130 1.00 93.56 88 SER A O 1
ATOM 722 N N . THR A 1 89 ? 1.580 -13.230 14.039 1.00 90.75 89 THR A N 1
ATOM 723 C CA . THR A 1 89 ? 2.081 -13.223 15.422 1.00 90.75 89 THR A CA 1
ATOM 724 C C . THR A 1 89 ? 2.807 -14.531 15.766 1.00 90.75 89 THR A C 1
ATOM 726 O O . THR A 1 89 ? 2.736 -15.520 15.026 1.00 90.75 89 THR A O 1
ATOM 729 N N . ARG A 1 90 ? 3.572 -14.550 16.868 1.00 84.81 90 ARG A N 1
ATOM 730 C CA . ARG A 1 90 ? 4.334 -15.729 17.322 1.00 84.81 90 ARG A CA 1
ATOM 731 C C . ARG A 1 90 ? 4.326 -15.879 18.841 1.00 84.81 90 ARG A C 1
ATOM 733 O O . ARG A 1 90 ? 4.937 -15.079 19.544 1.00 84.8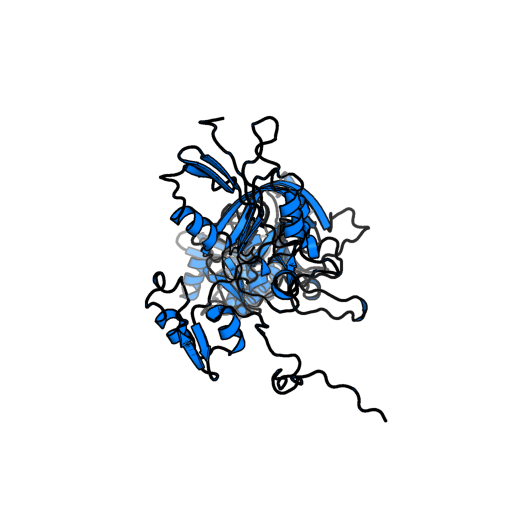1 90 ARG A O 1
ATOM 740 N N . THR A 1 91 ? 3.770 -16.979 19.343 1.00 72.06 91 THR A N 1
ATOM 741 C CA . THR A 1 91 ? 3.910 -17.365 20.756 1.00 72.06 91 THR A CA 1
ATOM 742 C C . THR A 1 91 ? 5.339 -17.815 21.079 1.00 72.06 91 THR A C 1
ATOM 744 O O . THR A 1 91 ? 5.951 -18.620 20.370 1.00 72.06 91 THR A O 1
ATOM 747 N N . THR A 1 92 ? 5.876 -17.307 22.192 1.00 64.06 92 THR A N 1
ATOM 748 C CA . THR A 1 92 ? 7.269 -17.510 22.635 1.00 64.06 92 THR A CA 1
ATOM 749 C C . THR A 1 92 ? 7.665 -18.984 22.744 1.00 64.06 92 THR A C 1
ATOM 751 O O . THR A 1 92 ? 8.727 -19.365 22.254 1.00 64.06 92 THR A O 1
ATOM 754 N N . ARG A 1 93 ? 6.796 -19.826 23.324 1.00 54.84 93 ARG A N 1
ATOM 755 C CA . ARG A 1 93 ? 7.066 -21.253 23.589 1.00 54.84 93 ARG A CA 1
ATOM 756 C C . ARG A 1 93 ? 7.293 -22.117 22.342 1.00 54.84 93 ARG A C 1
ATOM 758 O O . ARG A 1 93 ? 8.029 -23.090 22.444 1.00 54.84 93 ARG A O 1
ATOM 765 N N . LYS A 1 94 ? 6.681 -21.809 21.188 1.00 57.69 94 LYS A N 1
ATOM 766 C CA . LYS A 1 94 ? 6.706 -22.706 20.007 1.00 57.69 94 LYS A CA 1
ATOM 767 C C . LYS A 1 94 ? 7.594 -22.239 18.849 1.00 57.69 94 LYS A C 1
ATOM 769 O O . LYS A 1 94 ? 7.830 -23.025 17.942 1.00 57.69 94 LYS A O 1
ATOM 774 N N . LYS A 1 95 ? 8.076 -20.987 18.835 1.00 69.31 95 LYS A N 1
ATOM 775 C CA . LYS A 1 95 ? 8.852 -20.349 17.734 1.00 69.31 95 LYS A CA 1
ATOM 776 C C . LYS A 1 95 ? 8.180 -20.320 16.335 1.00 69.31 95 LYS A C 1
ATOM 778 O O . LYS A 1 95 ? 8.673 -19.601 15.466 1.00 69.31 95 LYS A O 1
ATOM 783 N N . ILE A 1 96 ? 7.069 -21.029 16.132 1.00 80.88 96 ILE A N 1
ATOM 784 C CA . ILE A 1 96 ? 6.241 -21.069 14.918 1.00 80.88 96 ILE A CA 1
ATOM 785 C C . ILE A 1 96 ? 5.402 -19.790 14.798 1.00 80.88 96 ILE A C 1
ATOM 787 O O . ILE A 1 96 ? 4.874 -19.288 15.788 1.00 80.88 96 ILE A O 1
ATOM 791 N N . TRP A 1 97 ? 5.269 -19.279 13.576 1.00 86.88 97 TRP A N 1
ATOM 792 C CA . TRP A 1 97 ? 4.416 -18.133 13.258 1.00 86.88 97 TRP A CA 1
ATOM 793 C C . TRP A 1 97 ? 2.983 -18.569 12.957 1.00 86.88 97 TRP A C 1
ATOM 795 O O . TRP A 1 97 ? 2.783 -19.526 12.210 1.00 86.88 97 TRP A O 1
ATOM 805 N N . GLY A 1 98 ? 2.004 -17.833 13.481 1.00 87.44 98 GLY A N 1
ATOM 806 C CA . GLY A 1 98 ? 0.595 -18.011 13.139 1.00 87.44 98 GLY A CA 1
ATOM 807 C C . GLY A 1 98 ? 0.266 -17.584 11.704 1.00 87.44 98 GLY A C 1
ATOM 808 O O . GLY A 1 98 ? 1.106 -17.023 10.983 1.00 87.44 98 GLY A O 1
ATOM 809 N N . LYS A 1 99 ? -0.994 -17.812 11.309 1.00 90.69 99 LYS A N 1
ATOM 810 C CA . LYS A 1 99 ? -1.596 -17.198 10.112 1.00 90.69 99 LYS A CA 1
ATOM 811 C C . LYS A 1 99 ? -1.522 -15.663 10.214 1.00 90.69 99 LYS A C 1
ATOM 813 O O . LYS A 1 99 ? -1.181 -15.122 11.265 1.00 90.69 99 LYS A O 1
ATOM 818 N N . TYR A 1 100 ? -1.801 -14.964 9.116 1.00 91.44 100 TYR A N 1
ATOM 819 C CA . TYR A 1 100 ? -2.042 -13.525 9.205 1.00 91.44 100 TYR A CA 1
ATOM 820 C C . TYR A 1 100 ? -3.458 -13.279 9.737 1.00 91.44 100 TYR A C 1
ATOM 822 O O . TYR A 1 100 ? -4.406 -13.931 9.303 1.00 91.44 100 TYR A O 1
ATOM 830 N N . GLU A 1 101 ? -3.563 -12.362 10.685 1.00 89.50 101 GLU A N 1
ATOM 831 C CA . GLU A 1 101 ? -4.747 -12.008 11.461 1.00 89.50 101 GLU A CA 1
ATOM 832 C C . GLU A 1 101 ? -4.890 -10.479 11.524 1.00 89.50 101 GLU A C 1
ATOM 834 O O . GLU A 1 101 ? -3.965 -9.735 11.177 1.00 89.50 101 GLU A O 1
ATOM 839 N N . ILE A 1 102 ? -6.064 -10.008 11.944 1.00 88.19 102 ILE A N 1
ATOM 840 C CA . ILE A 1 102 ? -6.327 -8.585 12.162 1.00 88.19 102 ILE A CA 1
ATOM 841 C C . ILE A 1 102 ? -6.037 -8.268 13.629 1.00 88.19 102 ILE A C 1
ATOM 843 O O . ILE A 1 102 ? -6.587 -8.913 14.518 1.00 88.19 102 ILE A O 1
ATOM 847 N N . ARG A 1 103 ? -5.190 -7.268 13.874 1.00 86.75 103 ARG A N 1
ATOM 848 C CA . ARG A 1 103 ? -4.940 -6.682 15.201 1.00 86.75 103 ARG A CA 1
ATOM 849 C C . ARG A 1 103 ? -5.057 -5.167 15.124 1.00 86.75 103 ARG A C 1
ATOM 851 O O . ARG A 1 103 ? -4.999 -4.608 14.031 1.00 86.75 103 ARG A O 1
ATOM 858 N N . THR A 1 104 ? -5.234 -4.481 16.243 1.00 86.38 104 THR A N 1
ATOM 859 C CA . THR A 1 104 ? -5.138 -3.008 16.274 1.00 86.38 104 THR A CA 1
ATOM 860 C C . THR A 1 104 ? -3.688 -2.548 16.423 1.00 86.38 104 THR A C 1
ATOM 862 O O . THR A 1 104 ? -2.821 -3.339 16.793 1.00 86.38 104 THR A O 1
ATOM 865 N N . ALA A 1 105 ? -3.394 -1.283 16.109 1.00 87.88 105 ALA A N 1
ATOM 866 C CA . ALA A 1 105 ? -2.053 -0.728 16.282 1.00 87.88 105 ALA A CA 1
ATOM 867 C C . ALA A 1 105 ? -1.621 -0.706 17.764 1.00 87.88 105 ALA A C 1
ATOM 869 O O . ALA A 1 105 ? -0.455 -0.973 18.050 1.00 87.88 105 ALA A O 1
ATOM 870 N N . GLU A 1 106 ? -2.555 -0.465 18.692 1.00 88.62 106 GLU A N 1
ATOM 871 C CA . GLU A 1 106 ? -2.325 -0.543 20.143 1.00 88.62 106 GLU A CA 1
ATOM 872 C C . GLU A 1 106 ? -2.051 -1.989 20.603 1.00 88.62 106 GLU A C 1
ATOM 874 O O . GLU A 1 106 ? -1.066 -2.224 21.296 1.00 88.62 106 GLU A O 1
ATOM 879 N N . GLU A 1 107 ? -2.828 -2.986 20.148 1.00 87.44 107 GLU A N 1
ATOM 880 C CA . GLU A 1 107 ? -2.607 -4.414 20.479 1.00 87.44 107 GLU A CA 1
ATOM 881 C C . GLU A 1 107 ? -1.203 -4.926 20.121 1.00 87.44 107 GLU A C 1
ATOM 883 O O . GLU A 1 107 ? -0.680 -5.831 20.776 1.00 87.44 107 GLU A O 1
ATOM 888 N N . ILE A 1 108 ? -0.597 -4.393 19.055 1.00 91.31 108 ILE A N 1
ATOM 889 C CA . ILE A 1 108 ? 0.750 -4.784 18.617 1.00 91.31 108 ILE A CA 1
ATOM 890 C C . ILE A 1 108 ? 1.852 -3.849 19.127 1.00 91.31 108 ILE A C 1
ATOM 892 O O . ILE A 1 108 ? 3.031 -4.133 18.888 1.00 91.31 108 ILE A O 1
ATOM 896 N N . TYR A 1 109 ? 1.506 -2.758 19.816 1.00 92.50 109 TYR A N 1
ATOM 897 C CA . TYR A 1 109 ? 2.454 -1.728 20.224 1.00 92.50 109 TYR A CA 1
ATOM 898 C C . TYR A 1 109 ? 3.557 -2.287 21.132 1.00 92.50 109 TYR A C 1
ATOM 900 O O . TYR A 1 109 ? 3.325 -3.098 22.026 1.00 92.50 109 TYR A O 1
ATOM 908 N N . GLY A 1 110 ? 4.807 -1.899 20.863 1.00 88.56 110 GLY A N 1
ATOM 909 C CA . GLY A 1 110 ? 5.986 -2.406 21.574 1.00 88.56 110 GLY A CA 1
ATOM 910 C C . GLY A 1 110 ? 6.328 -3.884 21.311 1.00 88.56 110 GLY A C 1
ATOM 911 O O . GLY A 1 110 ? 7.422 -4.328 21.676 1.00 88.56 110 GLY A O 1
ATOM 912 N N . SER A 1 111 ? 5.450 -4.658 20.663 1.00 86.69 111 SER A N 1
ATOM 913 C CA . SER A 1 111 ? 5.609 -6.105 20.526 1.00 86.69 111 SER A CA 1
ATOM 914 C C . SER A 1 111 ? 6.688 -6.481 19.512 1.00 86.69 111 SER A C 1
ATOM 916 O O . SER A 1 111 ? 6.652 -6.104 18.342 1.00 86.69 111 SER A O 1
ATOM 918 N N . GLN A 1 112 ? 7.639 -7.304 19.958 1.00 84.56 112 GLN A N 1
ATOM 919 C CA . GLN A 1 112 ? 8.747 -7.817 19.141 1.00 84.56 112 GLN A CA 1
ATOM 920 C C . GLN A 1 112 ? 8.427 -9.162 18.456 1.00 84.56 112 GLN A C 1
ATOM 922 O O . GLN A 1 112 ? 9.290 -9.773 17.822 1.00 84.56 112 GLN A O 1
ATOM 927 N N . LEU A 1 113 ? 7.192 -9.655 18.604 1.00 87.25 113 LEU A N 1
ATOM 928 C CA . LEU A 1 113 ? 6.736 -10.973 18.138 1.00 87.25 113 LEU A CA 1
ATOM 929 C C . LEU A 1 113 ? 5.703 -10.872 17.006 1.00 87.25 113 LEU A C 1
ATOM 931 O O . LEU A 1 113 ? 4.905 -11.785 16.794 1.00 87.25 113 LEU A O 1
ATOM 935 N N . VAL A 1 114 ? 5.753 -9.758 16.276 1.00 91.94 114 VAL A N 1
ATOM 936 C CA . VAL A 1 114 ? 4.831 -9.367 15.206 1.00 91.94 114 VAL A CA 1
ATOM 937 C C . VAL A 1 114 ? 5.619 -9.185 13.909 1.00 91.94 114 VAL A C 1
ATOM 939 O O . VAL A 1 114 ? 6.713 -8.612 13.920 1.00 91.94 114 VAL A O 1
ATOM 942 N N . ARG A 1 115 ? 5.072 -9.661 12.784 1.00 93.56 115 ARG A N 1
ATOM 943 C CA . ARG A 1 115 ? 5.624 -9.431 11.439 1.00 93.56 115 ARG A CA 1
ATOM 944 C C . ARG A 1 115 ? 4.540 -9.049 10.433 1.00 93.56 115 ARG A C 1
ATOM 946 O O . ARG A 1 115 ? 3.422 -9.557 10.494 1.00 93.56 115 ARG A O 1
ATOM 953 N N . LEU A 1 116 ? 4.914 -8.222 9.462 1.00 95.00 116 LEU A N 1
ATOM 954 C CA . LEU A 1 116 ? 4.063 -7.824 8.332 1.00 95.00 116 LEU A CA 1
ATOM 955 C C . LEU A 1 116 ? 4.318 -8.718 7.101 1.00 95.00 116 LEU A C 1
ATOM 957 O O . LEU A 1 116 ? 5.163 -9.620 7.135 1.00 95.00 116 LEU A O 1
ATOM 961 N N . LYS A 1 117 ? 3.585 -8.497 6.005 1.00 95.50 117 LYS A N 1
ATOM 962 C CA . LYS A 1 117 ? 3.876 -9.049 4.666 1.00 95.50 117 LYS A CA 1
ATOM 963 C C . LYS A 1 117 ? 4.262 -7.898 3.737 1.00 95.50 117 LYS A C 1
ATOM 965 O O . LYS A 1 117 ? 3.717 -6.804 3.860 1.00 95.50 117 LYS A O 1
ATOM 970 N N . ARG A 1 118 ? 5.189 -8.134 2.803 1.00 96.44 118 ARG A N 1
ATOM 971 C CA . ARG A 1 118 ? 5.615 -7.122 1.814 1.00 96.44 118 ARG A CA 1
ATOM 972 C C . ARG A 1 118 ? 5.570 -7.572 0.352 1.00 96.44 118 ARG A C 1
ATOM 974 O O . ARG A 1 118 ? 5.531 -6.724 -0.521 1.00 96.44 118 ARG A O 1
ATOM 981 N N . ASN A 1 119 ? 5.583 -8.877 0.083 1.00 96.25 119 ASN A N 1
ATOM 982 C CA . ASN A 1 119 ? 5.541 -9.430 -1.274 1.00 96.25 119 ASN A CA 1
ATOM 983 C C . ASN A 1 119 ? 4.122 -9.888 -1.649 1.00 96.25 119 ASN A C 1
ATOM 985 O O . ASN A 1 119 ? 3.308 -10.128 -0.756 1.00 96.25 119 ASN A O 1
ATOM 989 N N . SER A 1 120 ? 3.862 -10.114 -2.931 1.00 97.06 120 SER A N 1
ATOM 990 C CA . SER A 1 120 ? 2.632 -10.727 -3.461 1.00 97.06 120 SER A CA 1
ATOM 991 C C . SER A 1 120 ? 2.956 -11.663 -4.633 1.00 97.06 120 SER A C 1
ATOM 993 O O . SER A 1 120 ? 4.124 -11.911 -4.932 1.00 97.06 120 SER A O 1
ATOM 995 N N . GLN A 1 121 ? 1.926 -12.207 -5.270 1.00 97.31 121 GLN A N 1
ATOM 996 C CA . GLN A 1 121 ? 1.942 -12.666 -6.657 1.00 97.31 121 GLN A CA 1
ATOM 997 C C . GLN A 1 121 ? 1.240 -11.621 -7.541 1.00 97.31 121 GLN A C 1
ATOM 999 O O . GLN A 1 121 ? 0.596 -10.698 -7.035 1.00 97.31 121 GLN A O 1
ATOM 1004 N N . TRP A 1 122 ? 1.346 -11.783 -8.853 1.00 97.75 122 TRP A N 1
ATOM 1005 C CA . TRP A 1 122 ? 0.708 -10.965 -9.882 1.00 97.75 122 TRP A CA 1
ATOM 1006 C C . TRP A 1 122 ? 0.396 -11.884 -11.060 1.00 97.75 122 TRP A C 1
ATOM 1008 O O . TRP A 1 122 ? 1.184 -12.790 -11.334 1.00 97.75 122 TRP A O 1
ATOM 1018 N N . VAL A 1 123 ? -0.740 -11.666 -11.719 1.00 96.69 123 VAL A N 1
ATOM 1019 C CA . VAL A 1 123 ? -1.067 -12.336 -12.988 1.00 96.69 123 VAL A CA 1
ATOM 1020 C C . VAL A 1 123 ? -0.594 -11.445 -14.131 1.00 96.69 123 VAL A C 1
ATOM 1022 O O . VAL A 1 123 ? 0.288 -11.834 -14.887 1.00 96.69 123 VAL A O 1
ATOM 1025 N N . GLY A 1 124 ? -1.093 -10.207 -14.163 1.00 95.31 124 GLY A N 1
ATOM 1026 C CA . GLY A 1 124 ? -0.830 -9.241 -15.224 1.00 95.31 124 GLY A CA 1
ATOM 1027 C C . GLY A 1 124 ? -1.827 -9.320 -16.370 1.00 95.31 124 GLY A C 1
ATOM 1028 O O . GLY A 1 124 ? -2.805 -10.066 -16.326 1.00 95.31 124 GLY A O 1
ATOM 1029 N N . VAL A 1 125 ? -1.581 -8.483 -17.369 1.00 96.56 125 VAL A N 1
ATOM 1030 C CA . VAL A 1 125 ? -2.285 -8.440 -18.649 1.00 96.56 125 VAL A CA 1
ATOM 1031 C C . VAL A 1 125 ? 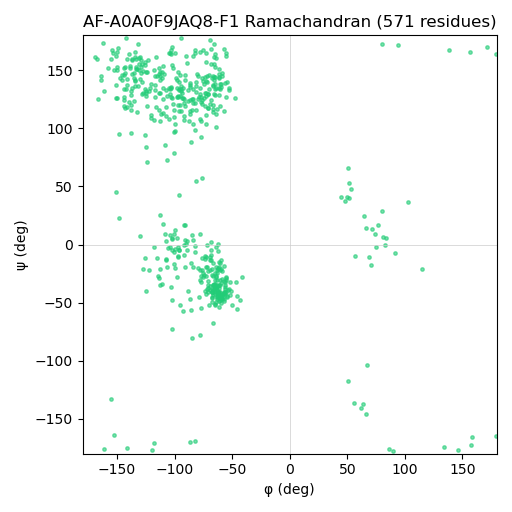-1.360 -9.073 -19.682 1.00 96.56 125 VAL A C 1
ATOM 1033 O O . VAL A 1 125 ? -0.188 -8.705 -19.747 1.00 96.56 125 VAL A O 1
ATOM 1036 N N . GLU A 1 126 ? -1.871 -10.026 -20.459 1.00 96.38 126 GLU A N 1
ATOM 1037 C CA . GLU A 1 126 ? -1.087 -10.722 -21.485 1.00 96.38 126 GLU A CA 1
ATOM 1038 C C . GLU A 1 126 ? -0.502 -9.765 -22.530 1.00 96.38 126 GLU A C 1
ATOM 1040 O O . GLU A 1 126 ? -1.096 -8.741 -22.875 1.00 96.38 126 GLU A O 1
ATOM 1045 N N . THR A 1 127 ? 0.677 -10.119 -23.037 1.00 95.56 127 THR A N 1
ATOM 1046 C CA . THR A 1 127 ? 1.436 -9.328 -24.008 1.00 95.56 127 THR A CA 1
ATOM 1047 C C . THR A 1 127 ? 2.158 -10.246 -24.987 1.00 95.56 127 THR A C 1
ATOM 1049 O O . THR A 1 127 ? 2.604 -11.335 -24.639 1.00 95.56 127 THR A O 1
ATOM 1052 N N . ASP A 1 128 ? 2.268 -9.792 -26.227 1.00 93.94 128 ASP A N 1
ATOM 1053 C CA . ASP A 1 128 ? 2.946 -10.450 -27.342 1.00 93.94 128 ASP A CA 1
ATOM 1054 C C . ASP A 1 128 ? 4.428 -10.031 -27.483 1.00 93.94 128 ASP A C 1
ATOM 1056 O O . ASP A 1 128 ? 5.144 -10.547 -28.340 1.00 93.94 128 ASP A O 1
ATOM 1060 N N . LEU A 1 129 ? 4.921 -9.134 -26.616 1.00 96.38 129 LEU A N 1
ATOM 1061 C CA . LEU A 1 129 ? 6.357 -8.875 -26.450 1.00 96.38 129 LEU A CA 1
ATOM 1062 C C . LEU A 1 129 ? 6.963 -9.895 -25.475 1.00 96.38 129 LEU A C 1
ATOM 1064 O O . LEU A 1 129 ? 6.549 -9.946 -24.320 1.00 96.38 129 LEU A O 1
ATOM 1068 N N . SER A 1 130 ? 7.969 -10.660 -25.911 1.00 97.62 130 SER A N 1
ATOM 1069 C CA . SER A 1 130 ? 8.569 -11.741 -25.112 1.00 97.62 130 SER A CA 1
ATOM 1070 C C . SER A 1 130 ? 9.286 -11.259 -23.834 1.00 97.62 130 SER A C 1
ATOM 1072 O O . SER A 1 130 ? 9.653 -10.081 -23.728 1.00 97.62 130 SER A O 1
ATOM 1074 N N . PRO A 1 131 ? 9.576 -12.158 -22.869 1.00 98.56 131 PRO A N 1
ATOM 1075 C CA . PRO A 1 131 ? 10.389 -11.823 -21.702 1.00 98.56 131 PRO A CA 1
ATOM 1076 C C . PRO A 1 131 ? 11.767 -11.258 -22.074 1.00 98.56 131 PRO A C 1
ATOM 1078 O O . PRO A 1 131 ? 12.218 -10.314 -21.434 1.00 98.56 131 PRO A O 1
ATOM 1081 N N . ASP A 1 132 ? 12.401 -11.748 -23.142 1.00 98.62 132 ASP A N 1
ATOM 1082 C CA . ASP A 1 132 ? 13.678 -11.224 -23.650 1.00 98.62 132 ASP A CA 1
ATOM 1083 C C . ASP A 1 132 ? 13.555 -9.774 -24.152 1.00 98.62 132 ASP A C 1
ATOM 1085 O O . ASP A 1 132 ? 14.433 -8.952 -23.891 1.00 98.62 132 ASP A O 1
ATOM 1089 N N . VAL A 1 133 ? 12.431 -9.409 -24.788 1.00 98.56 133 VAL A N 1
ATOM 1090 C CA . VAL A 1 133 ? 12.132 -8.005 -25.131 1.00 98.56 133 VAL A CA 1
ATOM 1091 C C . VAL A 1 133 ? 11.922 -7.163 -23.868 1.00 98.56 133 VAL A C 1
ATOM 1093 O O . VAL A 1 133 ? 12.335 -6.005 -23.837 1.00 98.56 133 VAL A O 1
ATOM 1096 N N . PHE A 1 134 ? 11.344 -7.716 -22.797 1.00 98.69 134 PHE A N 1
ATOM 1097 C CA . PHE A 1 134 ? 11.253 -7.016 -21.511 1.00 98.69 134 PHE A CA 1
ATOM 1098 C C . PHE A 1 134 ? 12.613 -6.856 -20.816 1.00 98.69 134 PHE A C 1
ATOM 1100 O O . PHE A 1 134 ? 12.878 -5.777 -20.286 1.00 98.69 134 PHE A O 1
ATOM 1107 N N . GLU A 1 135 ? 13.499 -7.856 -20.857 1.00 98.75 135 GLU A N 1
ATOM 1108 C CA . GLU A 1 135 ? 14.891 -7.719 -20.400 1.00 98.75 135 GLU A CA 1
ATOM 1109 C C . GLU A 1 135 ? 15.618 -6.626 -21.200 1.00 98.75 135 GLU A C 1
ATOM 1111 O O . GLU A 1 135 ? 16.233 -5.734 -20.611 1.00 98.75 135 GLU A O 1
ATOM 1116 N N . TRP A 1 136 ? 15.459 -6.616 -22.526 1.00 98.69 136 TRP A N 1
ATOM 1117 C CA . TRP A 1 136 ? 16.001 -5.578 -23.403 1.00 98.69 136 TRP A CA 1
ATOM 1118 C C . TRP A 1 136 ? 15.453 -4.182 -23.081 1.00 98.69 136 TRP A C 1
ATOM 1120 O O . TRP A 1 136 ? 16.221 -3.225 -22.977 1.00 98.69 136 TRP A O 1
ATOM 1130 N N . LEU A 1 137 ? 14.142 -4.057 -22.848 1.00 98.44 137 LEU A N 1
ATOM 1131 C CA . LEU A 1 137 ? 13.509 -2.809 -22.415 1.00 98.44 137 LEU A CA 1
ATOM 1132 C C . LEU A 1 137 ? 14.070 -2.343 -21.066 1.00 98.44 137 LEU A C 1
ATOM 1134 O O . LEU A 1 137 ? 14.379 -1.163 -20.919 1.00 98.44 137 LEU A O 1
ATOM 1138 N N . GLY A 1 138 ? 14.267 -3.248 -20.104 1.00 98.12 138 GLY A N 1
ATOM 1139 C CA . GLY A 1 138 ? 14.903 -2.940 -18.822 1.00 98.12 138 GLY A CA 1
ATOM 1140 C C . GLY A 1 138 ? 16.342 -2.442 -18.987 1.00 98.12 138 GLY A C 1
ATOM 1141 O O . GLY A 1 138 ? 16.717 -1.412 -18.426 1.00 98.12 138 GLY A O 1
ATOM 1142 N N . PHE A 1 139 ? 17.137 -3.116 -19.818 1.00 98.06 139 PHE A N 1
ATOM 1143 C CA . PHE A 1 139 ? 18.515 -2.714 -20.107 1.00 98.06 139 PHE A CA 1
ATOM 1144 C C . PHE A 1 139 ? 18.576 -1.361 -20.841 1.00 98.06 139 PHE A C 1
ATOM 1146 O O . PHE A 1 139 ? 19.410 -0.516 -20.514 1.00 98.06 139 PHE A O 1
ATOM 1153 N N . TRP A 1 140 ? 17.628 -1.081 -21.744 1.00 97.69 140 TRP A N 1
ATOM 1154 C CA . TRP A 1 140 ? 17.445 0.243 -22.350 1.00 97.69 140 TRP A CA 1
ATOM 1155 C C . TRP A 1 140 ? 16.980 1.306 -21.334 1.00 97.69 140 TRP A C 1
ATOM 1157 O O . TRP A 1 140 ? 17.361 2.479 -21.422 1.00 97.69 140 TRP A O 1
ATOM 1167 N N . PHE A 1 141 ? 16.164 0.951 -20.339 1.00 97.06 141 PHE A N 1
ATOM 1168 C CA . PHE A 1 141 ? 15.731 1.917 -19.328 1.00 97.06 141 PHE A CA 1
ATOM 1169 C C . PHE A 1 141 ? 16.883 2.388 -18.426 1.00 97.06 141 PHE A C 1
ATOM 1171 O O . PHE A 1 141 ? 16.854 3.555 -18.023 1.00 97.06 141 PHE A O 1
ATOM 1178 N N . ALA A 1 142 ? 17.934 1.581 -18.258 1.00 94.75 142 ALA A N 1
ATOM 1179 C CA . ALA A 1 142 ? 19.242 2.024 -17.771 1.00 94.75 142 ALA A CA 1
ATOM 1180 C C . ALA A 1 142 ? 20.064 2.742 -18.873 1.00 94.75 142 ALA A C 1
ATOM 1182 O O . ALA A 1 142 ? 20.090 3.972 -18.946 1.00 94.75 142 ALA A O 1
ATOM 1183 N N . GLU A 1 143 ? 20.661 1.977 -19.792 1.00 93.75 143 GLU A N 1
ATOM 1184 C CA . GLU A 1 143 ? 21.773 2.379 -20.683 1.00 93.75 143 GLU A CA 1
ATOM 1185 C C . GLU A 1 143 ? 21.330 2.991 -22.032 1.00 93.75 143 GLU A C 1
ATOM 1187 O O . GLU A 1 143 ? 22.137 3.317 -22.912 1.00 93.75 143 GLU A O 1
ATOM 1192 N N . GLY A 1 144 ? 20.019 3.097 -22.236 1.00 94.25 144 GLY A N 1
ATOM 1193 C CA . GLY A 1 144 ? 19.396 3.402 -23.516 1.00 94.25 144 GLY A CA 1
ATOM 1194 C C . GLY A 1 144 ? 18.932 4.846 -23.701 1.00 94.25 144 GLY A C 1
ATOM 1195 O O . GLY A 1 144 ? 18.530 5.560 -22.773 1.00 94.25 144 GLY A O 1
ATOM 1196 N N . SER A 1 145 ? 18.939 5.244 -24.971 1.00 93.44 145 SER A N 1
ATOM 1197 C CA . SER A 1 145 ? 18.461 6.520 -25.502 1.00 93.44 145 SER A CA 1
ATOM 1198 C C . SER A 1 145 ? 17.607 6.313 -26.761 1.00 93.44 145 SER A C 1
ATOM 1200 O O . SER A 1 145 ? 17.642 5.252 -27.390 1.00 93.44 145 SER A O 1
ATOM 1202 N N . VAL A 1 146 ? 16.812 7.321 -27.114 1.00 94.62 146 VAL A N 1
ATOM 1203 C CA . VAL A 1 146 ? 15.924 7.347 -28.285 1.00 94.62 146 VAL A CA 1
ATOM 1204 C C . VAL A 1 146 ? 15.875 8.774 -28.831 1.00 94.62 146 VAL A C 1
ATOM 1206 O O . VAL A 1 146 ? 15.978 9.730 -28.057 1.00 94.62 146 VAL A O 1
ATOM 1209 N N . GLY A 1 147 ? 15.758 8.934 -30.147 1.00 92.69 147 GLY A N 1
ATOM 1210 C CA . GLY A 1 147 ? 15.648 10.252 -30.768 1.00 92.69 147 GLY A CA 1
ATOM 1211 C C . GLY A 1 147 ? 15.541 10.217 -32.288 1.00 92.69 147 GLY A C 1
ATOM 1212 O O . GLY A 1 147 ? 15.833 9.209 -32.931 1.00 92.69 147 GLY A O 1
ATOM 1213 N N . GLU A 1 148 ? 15.112 11.342 -32.855 1.00 91.62 148 GLU A N 1
ATOM 1214 C CA . GLU A 1 148 ? 15.043 11.570 -34.299 1.00 91.62 148 GLU A CA 1
ATOM 1215 C C . GLU A 1 148 ? 16.305 12.309 -34.764 1.00 91.62 148 GLU A C 1
ATOM 1217 O O . GLU A 1 148 ? 16.747 13.278 -34.142 1.00 91.62 148 GLU A O 1
ATOM 1222 N N . TYR A 1 149 ? 16.908 11.835 -35.853 1.00 86.88 149 TYR A N 1
ATOM 1223 C CA . TYR A 1 149 ? 18.151 12.357 -36.417 1.00 86.88 149 TYR A CA 1
ATOM 1224 C C . TYR A 1 149 ? 17.920 12.727 -37.884 1.00 86.88 149 TYR A C 1
ATOM 1226 O O . TYR A 1 149 ? 18.160 11.929 -38.792 1.00 86.88 149 TYR A O 1
ATOM 1234 N N . GLY A 1 150 ? 17.389 13.932 -38.107 1.00 86.56 150 GLY A N 1
ATOM 1235 C CA . GLY A 1 150 ? 16.713 14.254 -39.365 1.00 86.56 150 GLY A CA 1
ATOM 1236 C C . GLY A 1 150 ? 15.470 13.373 -39.508 1.00 86.56 150 GLY A C 1
ATOM 1237 O O . GLY A 1 150 ? 14.787 13.112 -38.523 1.00 86.56 150 GLY A O 1
ATOM 1238 N N . ASN A 1 151 ? 15.224 12.836 -40.701 1.00 83.50 151 ASN A N 1
ATOM 1239 C CA . ASN A 1 151 ? 14.052 11.992 -40.968 1.00 83.50 151 ASN A CA 1
ATOM 1240 C C . ASN A 1 151 ? 14.192 10.541 -40.445 1.00 83.50 151 ASN A C 1
ATOM 1242 O O . ASN A 1 151 ? 13.378 9.695 -40.800 1.00 83.50 151 ASN A O 1
ATOM 1246 N N . GLN A 1 152 ? 15.226 10.216 -39.655 1.00 87.69 152 GLN A N 1
ATOM 1247 C CA . GLN A 1 152 ? 15.461 8.860 -39.140 1.00 87.69 152 GLN A CA 1
ATOM 1248 C C . GLN A 1 152 ? 15.222 8.766 -37.630 1.00 87.69 152 GLN A C 1
ATOM 1250 O O . GLN A 1 152 ? 15.994 9.299 -36.829 1.00 87.69 152 GLN A O 1
ATOM 1255 N N . LYS A 1 153 ? 14.185 8.012 -37.257 1.00 94.31 153 LYS A N 1
ATOM 1256 C CA . LYS A 1 153 ? 13.960 7.477 -35.908 1.00 94.31 153 LYS A CA 1
ATOM 1257 C C . LYS A 1 153 ? 15.113 6.544 -35.527 1.00 94.31 153 LYS A C 1
ATOM 1259 O O . LYS A 1 153 ? 15.494 5.701 -36.337 1.00 94.31 153 LYS A O 1
ATOM 1264 N N . ARG A 1 154 ? 15.656 6.647 -34.311 1.00 94.38 154 ARG A N 1
ATOM 1265 C CA . ARG A 1 154 ? 16.659 5.700 -33.791 1.00 94.38 154 ARG A CA 1
ATOM 1266 C C . ARG A 1 154 ? 16.457 5.398 -32.315 1.00 94.38 154 ARG A C 1
ATOM 1268 O O . ARG A 1 154 ? 16.281 6.310 -31.507 1.00 94.38 154 ARG A O 1
ATOM 1275 N N . ILE A 1 155 ? 16.593 4.125 -31.958 1.00 96.75 155 ILE A N 1
ATOM 1276 C CA . ILE A 1 155 ? 16.727 3.663 -30.573 1.00 96.75 155 ILE A CA 1
ATOM 1277 C C . ILE A 1 155 ? 18.167 3.163 -30.403 1.00 96.75 155 ILE A C 1
ATOM 1279 O O . ILE A 1 155 ? 18.711 2.520 -31.300 1.00 96.75 155 ILE A O 1
ATOM 1283 N N . THR A 1 156 ? 18.850 3.519 -29.315 1.00 95.88 156 THR A N 1
ATOM 1284 C CA . THR A 1 156 ? 20.295 3.275 -29.161 1.00 95.88 156 THR A CA 1
ATOM 1285 C C . THR A 1 156 ? 20.673 2.932 -27.728 1.00 95.88 156 THR A C 1
ATOM 1287 O O . THR A 1 156 ? 20.419 3.721 -26.818 1.00 95.88 156 THR A O 1
ATOM 1290 N N . ILE A 1 157 ? 21.368 1.808 -27.555 1.00 96.81 157 ILE A N 1
ATOM 1291 C CA . ILE A 1 157 ? 22.098 1.445 -26.333 1.00 96.81 157 ILE A CA 1
ATOM 1292 C C . ILE A 1 157 ? 23.588 1.692 -26.605 1.00 96.81 157 ILE A C 1
ATOM 1294 O O . ILE A 1 157 ? 24.088 1.352 -27.678 1.00 96.81 157 ILE A O 1
ATOM 1298 N N . THR A 1 158 ? 24.313 2.314 -25.672 1.00 94.50 158 THR A N 1
ATOM 1299 C CA . THR A 1 158 ? 25.787 2.376 -25.736 1.00 94.50 158 THR A CA 1
ATOM 1300 C C . THR A 1 158 ? 26.354 1.448 -24.675 1.00 94.50 158 THR A C 1
ATOM 1302 O O . THR A 1 158 ? 25.934 1.538 -23.530 1.00 94.50 158 THR A O 1
ATOM 1305 N N . GLN A 1 159 ? 27.333 0.614 -25.022 1.00 94.69 159 GLN A N 1
ATOM 1306 C CA . GLN A 1 159 ? 28.047 -0.201 -24.039 1.00 94.69 159 GLN A CA 1
ATOM 1307 C C . GLN A 1 159 ? 29.566 -0.130 -24.173 1.00 94.69 159 GLN A C 1
ATOM 1309 O O . GLN A 1 159 ? 30.106 0.167 -25.239 1.00 94.69 159 GLN A O 1
ATOM 1314 N N . VAL A 1 160 ? 30.252 -0.397 -23.062 1.00 91.25 160 VAL A N 1
ATOM 1315 C CA . VAL A 1 160 ? 31.723 -0.446 -22.970 1.00 91.25 160 VAL A CA 1
ATOM 1316 C C . VAL A 1 160 ? 32.189 -1.780 -22.395 1.00 91.25 160 VAL A C 1
ATOM 1318 O O . VAL A 1 160 ? 33.167 -2.331 -22.892 1.00 91.25 160 VAL A O 1
ATOM 1321 N N . ASN A 1 161 ? 31.480 -2.302 -21.390 1.00 90.06 161 ASN A N 1
ATOM 1322 C CA . ASN A 1 161 ? 31.884 -3.501 -20.656 1.00 90.06 161 ASN A CA 1
ATOM 1323 C C . ASN A 1 161 ? 31.079 -4.725 -21.110 1.00 90.06 161 ASN A C 1
ATOM 1325 O O . ASN A 1 161 ? 31.645 -5.762 -21.438 1.00 90.06 161 ASN A O 1
ATOM 1329 N N . ASP A 1 162 ? 29.755 -4.586 -21.195 1.00 93.69 162 ASP A N 1
ATOM 1330 C CA . ASP A 1 162 ? 28.825 -5.708 -21.354 1.00 93.69 162 ASP A CA 1
ATOM 1331 C C . ASP A 1 162 ? 28.423 -5.956 -22.813 1.00 93.69 162 ASP A C 1
ATOM 1333 O O . ASP A 1 162 ? 27.263 -6.200 -23.145 1.00 93.69 162 ASP A O 1
ATOM 1337 N N . ILE A 1 163 ? 29.416 -5.878 -23.700 1.00 95.31 163 ILE A N 1
ATOM 1338 C CA . ILE A 1 163 ? 29.262 -5.943 -25.160 1.00 95.31 163 ILE A CA 1
ATOM 1339 C C . ILE A 1 163 ? 28.618 -7.263 -25.605 1.00 95.31 163 ILE A C 1
ATOM 1341 O O . ILE A 1 163 ? 27.635 -7.238 -26.342 1.00 95.31 163 ILE A O 1
ATOM 1345 N N . ASP A 1 164 ? 29.128 -8.406 -25.144 1.00 96.56 164 ASP A N 1
ATOM 1346 C CA . ASP A 1 164 ? 28.650 -9.714 -25.616 1.00 96.56 164 ASP A CA 1
ATOM 1347 C C . ASP A 1 164 ? 27.303 -10.108 -24.992 1.00 96.56 164 ASP A C 1
ATOM 1349 O O . ASP A 1 164 ? 26.462 -10.677 -25.681 1.00 96.56 164 ASP A O 1
ATOM 1353 N N . TYR A 1 165 ? 27.037 -9.692 -23.746 1.00 97.19 165 TYR A N 1
ATOM 1354 C CA . TYR A 1 165 ? 25.686 -9.741 -23.168 1.00 97.19 165 TYR A CA 1
ATOM 1355 C C . TYR A 1 165 ? 24.697 -8.892 -23.981 1.00 97.19 165 TYR A C 1
ATOM 1357 O O . TYR A 1 165 ? 23.572 -9.312 -24.219 1.00 97.19 165 TYR A O 1
ATOM 1365 N N . THR A 1 166 ? 25.117 -7.710 -24.444 1.00 97.62 166 THR A N 1
ATOM 1366 C CA . THR A 1 166 ? 24.251 -6.849 -25.260 1.00 97.62 166 THR A CA 1
ATOM 1367 C C . THR A 1 166 ? 23.897 -7.530 -26.584 1.00 97.62 166 THR A C 1
ATOM 1369 O O . THR A 1 166 ? 22.737 -7.495 -26.979 1.00 97.62 166 THR A O 1
ATOM 1372 N N . ARG A 1 167 ? 24.859 -8.194 -27.244 1.00 98.06 167 ARG A N 1
ATOM 1373 C CA . ARG A 1 167 ? 24.622 -8.974 -28.475 1.00 98.06 167 ARG A CA 1
ATOM 1374 C C . ARG A 1 167 ? 23.639 -10.121 -28.248 1.00 98.06 167 ARG A C 1
ATOM 1376 O O . ARG A 1 167 ? 22.617 -10.158 -28.923 1.00 98.06 167 ARG A O 1
ATOM 1383 N N . ASP A 1 168 ? 23.906 -10.976 -27.259 1.00 98.31 168 ASP A N 1
ATOM 1384 C CA . ASP A 1 168 ? 23.013 -12.068 -26.839 1.00 98.31 168 ASP A CA 1
ATOM 1385 C C . ASP A 1 168 ? 21.582 -11.568 -26.572 1.00 98.31 168 ASP A C 1
ATOM 1387 O O . ASP A 1 168 ? 20.613 -12.155 -27.047 1.00 98.31 168 ASP A O 1
ATOM 1391 N N . LEU A 1 169 ? 21.441 -10.431 -25.886 1.00 98.31 169 LEU A N 1
ATOM 1392 C CA . LEU A 1 169 ? 20.142 -9.839 -25.584 1.00 98.31 169 LEU A CA 1
ATOM 1393 C C . LEU A 1 169 ? 19.406 -9.326 -26.835 1.00 98.31 169 LEU A C 1
ATOM 1395 O O . LEU A 1 169 ? 18.191 -9.487 -26.931 1.00 98.31 169 LEU A O 1
ATOM 1399 N N . PHE A 1 170 ? 20.111 -8.734 -27.807 1.00 98.06 170 PHE A N 1
ATOM 1400 C CA . PHE A 1 170 ? 19.521 -8.361 -29.101 1.00 98.06 170 PHE A CA 1
ATOM 1401 C C . PHE A 1 170 ? 19.108 -9.593 -29.925 1.00 98.06 170 PHE A C 1
ATOM 1403 O O . PHE A 1 170 ? 18.038 -9.580 -30.538 1.00 98.06 170 PHE A O 1
ATOM 1410 N N . GLU A 1 171 ? 19.917 -10.658 -29.908 1.00 97.94 171 GLU A N 1
ATOM 1411 C CA . GLU A 1 171 ? 19.638 -11.925 -30.596 1.00 97.94 171 GLU A CA 1
ATOM 1412 C C . GLU A 1 171 ? 18.412 -12.633 -30.005 1.00 97.94 171 GLU A C 1
ATOM 1414 O O . GLU A 1 171 ? 17.467 -12.926 -30.741 1.00 97.94 171 GLU A O 1
ATOM 1419 N N . ARG A 1 172 ? 18.368 -12.833 -28.680 1.00 98.00 172 ARG A N 1
ATOM 1420 C CA . ARG A 1 172 ? 17.234 -13.461 -27.978 1.00 98.00 172 ARG A CA 1
ATOM 1421 C C . ARG A 1 172 ? 15.937 -12.663 -28.093 1.00 98.00 172 ARG A C 1
ATOM 1423 O O . AR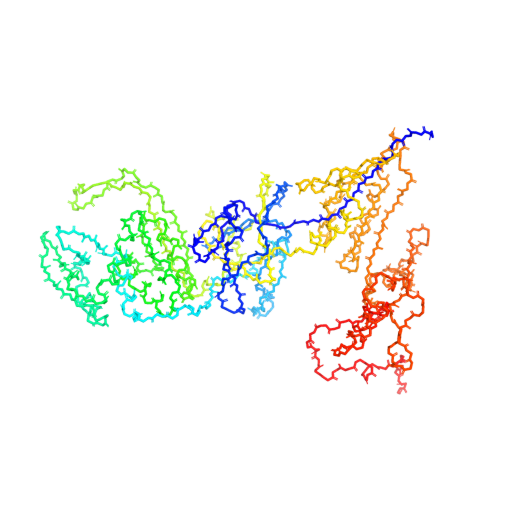G A 1 172 ? 14.876 -13.250 -28.284 1.00 98.00 172 ARG A O 1
ATOM 1430 N N . ALA A 1 173 ? 16.009 -11.333 -28.019 1.00 97.50 173 ALA A N 1
ATOM 1431 C CA . ALA A 1 173 ? 14.840 -10.471 -28.180 1.00 97.50 173 ALA A CA 1
ATOM 1432 C C . ALA A 1 173 ? 14.341 -10.375 -29.640 1.00 97.50 173 ALA A C 1
ATOM 1434 O O . ALA A 1 173 ? 13.280 -9.801 -29.881 1.00 97.50 173 ALA A O 1
ATOM 1435 N N . GLY A 1 174 ? 15.094 -10.887 -30.625 1.00 96.31 174 GLY A N 1
ATOM 1436 C CA . GLY A 1 174 ? 14.747 -10.805 -32.050 1.00 96.31 174 GLY A CA 1
ATOM 1437 C C . GLY A 1 174 ? 14.763 -9.381 -32.628 1.00 96.31 174 GLY A C 1
ATOM 1438 O O . GLY A 1 174 ? 14.231 -9.140 -33.715 1.00 96.31 174 GLY A O 1
ATOM 1439 N N . ILE A 1 175 ? 15.354 -8.416 -31.915 1.00 96.88 175 ILE A N 1
ATOM 1440 C CA . ILE A 1 175 ? 15.322 -6.992 -32.267 1.00 96.88 175 ILE A CA 1
ATOM 1441 C C . ILE A 1 175 ? 16.423 -6.706 -33.289 1.00 96.88 175 ILE A C 1
ATOM 1443 O O . ILE A 1 175 ? 17.592 -6.597 -32.937 1.00 96.88 175 ILE A O 1
ATOM 1447 N N . ALA A 1 176 ? 16.060 -6.548 -34.564 1.00 96.00 176 ALA A N 1
ATOM 1448 C CA . ALA A 1 176 ? 17.024 -6.297 -35.636 1.00 96.00 176 ALA A CA 1
ATOM 1449 C C . ALA A 1 176 ? 17.827 -4.996 -35.416 1.00 96.00 176 ALA A C 1
ATOM 1451 O O . ALA A 1 176 ? 17.267 -3.899 -35.408 1.00 96.00 176 ALA A O 1
ATOM 1452 N N . TRP A 1 177 ? 19.151 -5.118 -35.296 1.00 96.75 177 TRP A N 1
ATOM 1453 C CA . TRP A 1 177 ? 20.052 -4.027 -34.924 1.00 96.75 177 TRP A CA 1
ATOM 1454 C C . TRP A 1 177 ? 21.267 -3.926 -35.854 1.00 96.75 177 TRP A C 1
ATOM 1456 O O . TRP A 1 177 ? 21.517 -4.784 -36.702 1.00 96.75 177 TRP A O 1
ATOM 1466 N N . ARG A 1 178 ? 22.053 -2.865 -35.666 1.00 95.69 178 ARG A N 1
ATOM 1467 C CA . ARG A 1 178 ? 23.414 -2.724 -36.196 1.00 95.69 178 ARG A CA 1
ATOM 1468 C C . ARG A 1 178 ? 24.333 -2.134 -35.132 1.00 95.69 178 ARG A C 1
ATOM 1470 O O . ARG A 1 178 ? 23.893 -1.308 -34.333 1.00 95.69 178 ARG A O 1
ATOM 1477 N N . GLU A 1 179 ? 25.603 -2.532 -35.126 1.00 95.31 179 GLU A N 1
ATOM 1478 C CA . GLU A 1 179 ? 26.601 -2.010 -34.185 1.00 95.31 179 GLU A CA 1
ATOM 1479 C C . GLU A 1 179 ? 27.690 -1.166 -34.867 1.00 95.31 179 GLU A C 1
ATOM 1481 O O . GLU A 1 179 ? 28.062 -1.412 -36.015 1.00 95.31 179 GLU A O 1
ATOM 1486 N N . TRP A 1 180 ? 28.223 -0.161 -34.162 1.00 94.19 180 TRP A N 1
ATOM 1487 C CA . TRP A 1 180 ? 29.445 0.537 -34.577 1.00 94.19 180 TRP A CA 1
ATOM 1488 C C . TRP A 1 180 ? 30.257 1.083 -33.398 1.00 94.19 180 TRP A C 1
ATOM 1490 O O . TRP A 1 180 ? 29.724 1.421 -32.341 1.00 94.19 180 TRP A O 1
ATOM 1500 N N . LYS A 1 181 ? 31.575 1.214 -33.593 1.00 93.56 181 LYS A N 1
ATOM 1501 C CA . LYS A 1 181 ? 32.499 1.736 -32.574 1.00 93.56 181 LYS A CA 1
ATOM 1502 C C . LYS A 1 181 ? 32.297 3.238 -32.354 1.00 93.56 181 LYS A C 1
ATOM 1504 O O . LYS A 1 181 ? 32.330 4.026 -33.300 1.00 93.56 181 LYS A O 1
ATOM 1509 N N . ARG A 1 182 ? 32.147 3.638 -31.093 1.00 87.25 182 ARG A N 1
ATOM 1510 C CA . ARG A 1 182 ? 32.072 5.031 -30.639 1.00 87.25 182 ARG A CA 1
ATOM 1511 C C . ARG A 1 182 ? 33.474 5.545 -30.293 1.00 87.25 182 ARG A C 1
ATOM 1513 O O . ARG A 1 182 ? 34.321 4.801 -29.809 1.00 87.25 182 ARG A O 1
ATOM 1520 N N . LYS A 1 183 ? 33.726 6.835 -30.541 1.00 78.69 183 LYS A N 1
ATOM 1521 C CA . LYS A 1 183 ? 34.922 7.544 -30.050 1.00 78.69 183 LYS A CA 1
ATOM 1522 C C . LYS A 1 183 ? 34.572 8.292 -28.749 1.00 78.69 183 LYS A C 1
ATOM 1524 O O . LYS A 1 183 ? 33.488 8.876 -28.693 1.00 78.69 183 LYS A O 1
ATOM 1529 N N . PRO A 1 184 ? 35.452 8.321 -27.728 1.00 76.69 184 PRO A N 1
ATOM 1530 C CA . PRO A 1 184 ? 36.770 7.677 -27.677 1.00 76.69 184 PRO A CA 1
ATOM 1531 C C . PRO A 1 184 ? 36.712 6.155 -27.453 1.00 76.69 184 PRO A C 1
ATOM 1533 O O . PRO A 1 184 ? 37.639 5.462 -27.856 1.00 76.69 184 PRO A O 1
ATOM 1536 N N . SER A 1 185 ? 35.636 5.640 -26.854 1.00 83.94 185 SER A N 1
ATOM 1537 C CA . SER A 1 185 ? 35.446 4.220 -26.542 1.00 83.94 185 SER A CA 1
ATOM 1538 C C . SER A 1 185 ? 33.965 3.816 -26.585 1.00 83.94 185 SER A C 1
ATOM 1540 O O . SER A 1 185 ? 33.074 4.669 -26.644 1.00 83.94 185 SER A O 1
ATOM 1542 N N . GLY A 1 186 ? 33.723 2.501 -26.544 1.00 91.12 186 GLY A N 1
ATOM 1543 C CA . GLY A 1 186 ? 32.397 1.882 -26.536 1.00 91.12 186 GLY A CA 1
ATOM 1544 C C . GLY A 1 186 ? 31.871 1.471 -27.914 1.00 91.12 186 GLY A C 1
ATOM 1545 O O . GLY A 1 186 ? 32.452 1.782 -28.957 1.00 91.12 186 GLY A O 1
ATOM 1546 N N . ILE A 1 187 ? 30.748 0.760 -27.904 1.00 96.12 187 ILE A N 1
ATOM 1547 C CA . ILE A 1 187 ? 29.978 0.337 -29.073 1.00 96.12 187 ILE A CA 1
ATOM 1548 C C . ILE A 1 187 ? 28.560 0.895 -28.933 1.00 96.12 187 ILE A C 1
ATOM 1550 O O . ILE A 1 187 ? 27.935 0.773 -27.880 1.00 96.12 187 ILE A O 1
ATOM 1554 N N . ASN A 1 188 ? 28.059 1.513 -30.002 1.00 96.12 188 ASN A N 1
ATOM 1555 C CA . ASN A 1 188 ? 26.650 1.853 -30.143 1.00 96.12 188 ASN A CA 1
ATOM 1556 C C . ASN A 1 188 ? 25.932 0.666 -30.783 1.00 96.12 188 ASN A C 1
ATOM 1558 O O . ASN A 1 188 ? 26.289 0.281 -31.895 1.00 96.12 188 ASN A O 1
ATOM 1562 N N . PHE A 1 189 ? 24.899 0.154 -30.123 1.00 97.50 189 PHE A N 1
ATOM 1563 C CA . PHE A 1 189 ? 23.937 -0.794 -30.675 1.00 97.50 189 PHE A CA 1
ATOM 1564 C C . PHE A 1 189 ? 22.669 -0.026 -31.033 1.00 97.50 189 PHE A C 1
ATOM 1566 O O . PHE A 1 189 ? 22.085 0.635 -30.170 1.00 97.50 189 PHE A O 1
ATOM 1573 N N . VAL A 1 190 ? 22.266 -0.061 -32.304 1.00 96.38 190 VAL A N 1
ATOM 1574 C CA . VAL A 1 190 ? 21.213 0.814 -32.831 1.00 96.38 190 VAL A CA 1
ATOM 1575 C C . VAL A 1 190 ? 20.132 0.021 -33.543 1.00 96.38 190 VAL A C 1
ATOM 1577 O O . VAL A 1 190 ? 20.417 -0.782 -34.429 1.00 96.38 190 VAL A O 1
ATOM 1580 N N . VAL A 1 191 ? 18.889 0.310 -33.163 1.00 96.56 191 VAL A N 1
ATOM 1581 C CA . VAL A 1 191 ? 17.671 -0.129 -33.842 1.00 96.56 191 VAL A CA 1
ATOM 1582 C C . VAL A 1 191 ? 17.175 1.046 -34.677 1.00 96.56 191 VAL A C 1
ATOM 1584 O O . VAL A 1 191 ? 16.753 2.071 -34.135 1.00 96.56 191 VAL A O 1
ATOM 1587 N N . ASP A 1 192 ? 17.292 0.912 -35.994 1.00 93.06 192 ASP A N 1
ATOM 1588 C CA . ASP A 1 192 ? 16.760 1.853 -36.988 1.00 93.06 192 ASP A CA 1
ATOM 1589 C C . ASP A 1 192 ? 16.333 1.159 -38.296 1.00 93.06 192 ASP A C 1
ATOM 1591 O O . ASP A 1 192 ? 16.244 1.786 -39.351 1.00 93.06 192 ASP A O 1
ATOM 1595 N N . LYS A 1 193 ? 16.041 -0.149 -38.220 1.00 90.00 193 LYS A N 1
ATOM 1596 C CA . LYS A 1 193 ? 15.434 -0.927 -39.304 1.00 90.00 193 LYS A CA 1
ATOM 1597 C C . LYS A 1 193 ? 13.916 -0.974 -39.121 1.00 90.00 193 LYS A C 1
ATOM 1599 O O . LYS A 1 193 ? 13.422 -1.592 -38.177 1.00 90.00 193 LYS A O 1
ATOM 1604 N N . GLU A 1 194 ? 13.193 -0.375 -40.063 1.00 87.00 194 GLU A N 1
ATOM 1605 C CA . GLU A 1 194 ? 11.729 -0.377 -40.082 1.00 87.00 194 GLU A CA 1
ATOM 1606 C C . GLU A 1 194 ? 11.164 -1.807 -40.035 1.00 87.00 194 GLU A C 1
ATOM 1608 O O . GLU A 1 194 ? 11.565 -2.701 -40.785 1.00 87.00 194 GLU A O 1
ATOM 1613 N N . SER A 1 195 ? 10.274 -2.021 -39.069 1.00 92.25 195 SER A N 1
ATOM 1614 C CA . SER A 1 195 ? 9.581 -3.273 -38.764 1.00 92.25 195 SER A CA 1
ATOM 1615 C C . SER A 1 195 ? 8.468 -2.981 -37.752 1.00 92.25 195 SER A C 1
ATOM 1617 O O . SER A 1 195 ? 8.510 -1.963 -37.059 1.00 92.25 195 SER A O 1
ATOM 1619 N N . GLU A 1 196 ? 7.488 -3.875 -37.633 1.00 93.75 196 GLU A N 1
ATOM 1620 C CA . GLU A 1 196 ? 6.382 -3.741 -36.673 1.00 93.75 196 GLU A CA 1
ATOM 1621 C C . GLU A 1 196 ? 6.883 -3.638 -35.219 1.00 93.75 196 GLU A C 1
ATOM 1623 O O . GLU A 1 196 ? 6.500 -2.726 -34.483 1.00 93.75 196 GLU A O 1
ATOM 1628 N N . LEU A 1 197 ? 7.838 -4.497 -34.841 1.00 94.19 197 LEU A N 1
ATOM 1629 C CA . LEU A 1 197 ? 8.499 -4.449 -33.535 1.00 94.19 197 LEU A CA 1
ATOM 1630 C C . LEU A 1 197 ? 9.262 -3.130 -33.322 1.00 94.19 197 LEU A C 1
ATOM 1632 O O . LEU A 1 197 ? 9.178 -2.553 -32.240 1.00 94.19 197 LEU A O 1
ATOM 1636 N N . PHE A 1 198 ? 9.961 -2.610 -34.340 1.00 95.25 198 PHE A N 1
ATOM 1637 C CA . PHE A 1 198 ? 10.644 -1.316 -34.235 1.00 95.25 198 PHE A CA 1
ATOM 1638 C C . PHE A 1 198 ? 9.673 -0.155 -34.005 1.00 95.25 198 PHE A C 1
ATOM 1640 O O . PHE A 1 198 ? 9.912 0.649 -33.108 1.00 95.25 198 PHE A O 1
ATOM 1647 N N . GLU A 1 199 ? 8.578 -0.067 -34.763 1.00 94.81 199 GLU A N 1
ATOM 1648 C CA . GLU A 1 199 ? 7.602 1.016 -34.591 1.00 94.81 199 GLU A CA 1
ATOM 1649 C C . GLU A 1 199 ? 6.904 0.943 -33.229 1.00 94.81 199 GLU A C 1
ATOM 1651 O O . GLU A 1 199 ? 6.689 1.972 -32.588 1.00 94.81 199 GLU A O 1
ATOM 1656 N N . ARG A 1 200 ? 6.640 -0.260 -32.709 1.00 94.56 200 ARG A N 1
ATOM 1657 C CA . ARG A 1 200 ? 6.109 -0.425 -31.352 1.00 94.56 200 ARG A CA 1
ATOM 1658 C C . ARG A 1 200 ? 7.109 -0.022 -30.268 1.00 94.56 200 ARG A C 1
ATOM 1660 O O . ARG A 1 200 ? 6.745 0.725 -29.361 1.00 94.56 200 ARG A O 1
ATOM 1667 N N . LEU A 1 201 ? 8.369 -0.453 -30.369 1.00 96.31 201 LEU A N 1
ATOM 1668 C CA . LEU A 1 201 ? 9.437 -0.013 -29.462 1.00 96.31 201 LEU A CA 1
ATOM 1669 C C . LEU A 1 201 ? 9.662 1.506 -29.561 1.00 96.31 201 LEU A C 1
ATOM 1671 O O . LEU A 1 201 ? 9.904 2.162 -28.552 1.00 96.31 201 LEU A O 1
ATOM 1675 N N . TRP A 1 202 ? 9.518 2.097 -30.748 1.00 95.75 202 TRP A N 1
ATOM 1676 C CA . TRP A 1 202 ? 9.568 3.545 -30.937 1.00 95.75 202 TRP A CA 1
ATOM 1677 C C . TRP A 1 202 ? 8.419 4.257 -30.212 1.00 95.75 202 TRP A C 1
ATOM 1679 O O . TRP A 1 202 ? 8.665 5.202 -29.460 1.00 95.75 202 TRP A O 1
ATOM 1689 N N . LEU A 1 203 ? 7.177 3.794 -30.386 1.00 94.75 203 LEU A N 1
ATOM 1690 C CA . LEU A 1 203 ? 5.998 4.362 -29.725 1.00 94.75 203 LEU A CA 1
ATOM 1691 C C . LEU A 1 203 ? 6.068 4.250 -28.195 1.00 94.75 203 LEU A C 1
ATOM 1693 O O . LEU A 1 203 ? 5.755 5.228 -27.518 1.00 94.75 203 LEU A O 1
ATOM 1697 N N . LEU A 1 204 ? 6.545 3.118 -27.668 1.00 94.69 204 LEU A N 1
ATOM 1698 C CA . LEU A 1 204 ? 6.800 2.908 -26.238 1.00 94.69 204 LEU A CA 1
ATOM 1699 C C . LEU A 1 204 ? 7.842 3.886 -25.673 1.00 94.69 204 LEU A C 1
ATOM 1701 O O . LEU A 1 204 ? 7.681 4.404 -24.567 1.00 94.69 204 LEU A O 1
ATOM 1705 N N . LEU A 1 205 ? 8.941 4.109 -26.399 1.00 96.06 205 LEU A N 1
ATOM 1706 C CA . LEU A 1 205 ? 10.134 4.738 -25.829 1.00 96.06 205 LEU A CA 1
ATOM 1707 C C . LEU A 1 205 ? 10.255 6.239 -26.116 1.00 96.06 205 LEU A C 1
ATOM 1709 O O . LEU A 1 205 ? 10.821 6.951 -25.286 1.00 96.06 205 LEU A O 1
ATOM 1713 N N . LYS A 1 206 ? 9.705 6.756 -27.224 1.00 93.69 206 LYS A N 1
ATOM 1714 C CA . LYS A 1 206 ? 9.817 8.182 -27.610 1.00 93.69 206 LYS A CA 1
ATOM 1715 C C . LYS A 1 206 ? 9.376 9.151 -26.496 1.00 93.69 206 LYS A C 1
ATOM 1717 O O . LYS A 1 206 ? 10.045 10.151 -26.246 1.00 93.69 206 LYS A O 1
ATOM 1722 N N . ASP A 1 207 ? 8.305 8.804 -25.776 1.00 91.62 207 ASP A N 1
ATOM 1723 C CA . ASP A 1 207 ? 7.708 9.607 -24.700 1.00 91.62 207 ASP A CA 1
ATOM 1724 C C . ASP A 1 207 ? 8.163 9.162 -23.297 1.00 91.62 207 ASP A C 1
ATOM 1726 O O . ASP A 1 207 ? 7.696 9.696 -22.285 1.00 91.62 207 ASP A O 1
ATOM 1730 N N . ALA A 1 208 ? 9.105 8.214 -23.210 1.00 92.00 208 ALA A N 1
ATOM 1731 C CA . ALA A 1 208 ? 9.653 7.718 -21.948 1.00 92.00 208 ALA A CA 1
ATOM 1732 C C . ALA A 1 208 ? 10.519 8.753 -21.210 1.00 92.00 208 ALA A C 1
ATOM 1734 O O . ALA A 1 208 ? 10.835 8.538 -20.047 1.00 92.00 208 ALA A O 1
ATOM 1735 N N . GLY A 1 209 ? 10.885 9.880 -21.831 1.00 90.00 209 GLY A N 1
ATOM 1736 C CA . GLY A 1 209 ? 11.572 11.002 -21.178 1.00 90.00 209 GLY A CA 1
ATOM 1737 C C . GLY A 1 209 ? 13.104 10.892 -21.106 1.00 90.00 209 GLY A C 1
ATOM 1738 O O . GLY A 1 209 ? 13.730 9.984 -21.646 1.00 90.00 209 GLY A O 1
ATOM 1739 N N . LYS A 1 210 ? 13.737 11.868 -20.439 1.00 88.31 210 LYS A N 1
ATOM 1740 C CA . LYS A 1 210 ? 15.204 11.955 -20.244 1.00 88.31 210 LYS A CA 1
ATOM 1741 C C . LYS A 1 210 ? 15.560 11.536 -18.816 1.00 88.31 210 LYS A C 1
ATOM 1743 O O . LYS A 1 210 ? 14.678 11.501 -17.979 1.00 88.31 210 LYS A O 1
ATOM 1748 N N . ALA A 1 211 ? 16.831 11.301 -18.481 1.00 85.94 211 ALA A N 1
ATOM 1749 C CA . ALA A 1 211 ? 17.282 10.695 -17.207 1.00 85.94 211 ALA A CA 1
ATOM 1750 C C . ALA A 1 211 ? 16.587 11.135 -15.884 1.00 85.94 211 ALA A C 1
ATOM 1752 O O . ALA A 1 211 ? 16.528 10.346 -14.945 1.00 85.94 211 ALA A O 1
ATOM 1753 N N . ARG A 1 212 ? 16.052 12.365 -15.783 1.00 87.75 212 ARG A N 1
ATOM 1754 C CA . ARG A 1 212 ? 15.294 12.873 -14.612 1.00 87.75 212 ARG A CA 1
ATOM 1755 C C . ARG A 1 212 ? 13.775 12.843 -14.729 1.00 87.75 212 ARG A C 1
ATOM 1757 O O . ARG A 1 212 ? 13.091 12.903 -13.718 1.00 87.75 212 ARG A O 1
ATOM 1764 N N . THR A 1 213 ? 13.266 12.766 -15.949 1.00 91.50 213 THR A N 1
ATOM 1765 C CA . THR A 1 213 ? 11.845 12.609 -16.272 1.00 91.50 213 THR A CA 1
ATOM 1766 C C . THR A 1 213 ? 11.544 11.211 -16.813 1.00 91.50 213 THR A C 1
ATOM 1768 O O . THR A 1 213 ? 10.441 10.983 -17.301 1.00 91.50 213 THR A O 1
ATOM 1771 N N . LYS A 1 214 ? 12.521 10.287 -16.752 1.00 94.44 214 LYS A N 1
ATOM 1772 C CA . LYS A 1 214 ? 12.411 8.948 -17.334 1.00 94.44 214 LYS A CA 1
ATOM 1773 C C . LYS A 1 214 ? 11.257 8.221 -16.638 1.00 94.44 214 LYS A C 1
ATOM 1775 O O . LYS A 1 214 ? 11.197 8.237 -15.406 1.00 94.44 214 LYS A O 1
ATOM 1780 N N . LYS A 1 215 ? 10.337 7.664 -17.418 1.00 96.31 215 LYS A N 1
ATOM 1781 C CA . LYS A 1 215 ? 9.115 6.984 -16.977 1.00 96.31 215 LYS A CA 1
ATOM 1782 C C . LYS A 1 215 ? 8.854 5.774 -17.868 1.00 96.31 215 LYS A C 1
ATOM 1784 O O . LYS A 1 215 ? 9.066 5.832 -19.077 1.00 96.31 215 LYS A O 1
ATOM 1789 N N . ILE A 1 216 ? 8.378 4.696 -17.272 1.00 97.19 216 ILE A N 1
ATOM 1790 C CA . ILE A 1 216 ? 7.936 3.490 -17.966 1.00 97.19 216 ILE A CA 1
ATOM 1791 C C . ILE A 1 216 ? 6.477 3.708 -18.418 1.00 97.19 216 ILE A C 1
ATOM 1793 O O . ILE A 1 216 ? 5.679 4.204 -17.613 1.00 97.19 216 ILE A O 1
ATOM 1797 N N . PRO A 1 217 ? 6.110 3.387 -19.675 1.00 95.31 217 PRO A N 1
ATOM 1798 C CA . PRO A 1 217 ? 4.717 3.328 -20.128 1.00 95.31 217 PRO A CA 1
ATOM 1799 C C . PRO A 1 217 ? 3.850 2.407 -19.256 1.00 95.31 217 PRO A C 1
ATOM 1801 O O . PRO A 1 217 ? 4.289 1.324 -18.872 1.00 95.31 217 PRO A O 1
ATOM 1804 N N . VAL A 1 218 ? 2.608 2.812 -18.965 1.00 93.50 218 VAL A N 1
ATOM 1805 C CA . VAL A 1 218 ? 1.706 2.076 -18.050 1.00 93.50 218 VAL A CA 1
ATOM 1806 C C . VAL A 1 218 ? 1.418 0.654 -18.546 1.00 93.50 218 VAL A C 1
ATOM 1808 O O . VAL A 1 218 ? 1.390 -0.271 -17.740 1.00 93.50 218 VAL A O 1
ATOM 1811 N N . GLU A 1 219 ? 1.321 0.448 -19.862 1.00 94.06 219 GLU A N 1
ATOM 1812 C CA . GLU A 1 219 ? 1.163 -0.881 -20.474 1.00 94.06 219 GLU A CA 1
ATOM 1813 C C . GLU A 1 219 ? 2.278 -1.869 -20.076 1.00 94.06 219 GLU A C 1
ATOM 1815 O O . GLU A 1 219 ? 1.995 -3.023 -19.760 1.00 94.06 219 GLU A O 1
ATOM 1820 N N . LEU A 1 220 ? 3.533 -1.411 -19.968 1.00 97.06 220 LEU A N 1
ATOM 1821 C CA . LEU A 1 220 ? 4.646 -2.257 -19.524 1.00 97.06 220 LEU A CA 1
ATOM 1822 C C . LEU A 1 220 ? 4.604 -2.535 -18.014 1.00 97.06 220 LEU A C 1
ATOM 1824 O O . LEU A 1 220 ? 5.100 -3.569 -17.582 1.00 97.06 220 LEU A O 1
ATOM 1828 N N . LEU A 1 221 ? 3.998 -1.656 -17.205 1.00 97.69 221 LEU A N 1
ATOM 1829 C CA . LEU A 1 221 ? 3.796 -1.887 -15.765 1.00 97.69 221 LEU A CA 1
ATOM 1830 C C . LEU A 1 221 ? 2.721 -2.945 -15.482 1.00 97.69 221 LEU A C 1
ATOM 1832 O O . LEU A 1 221 ? 2.632 -3.453 -14.362 1.00 97.69 221 LEU A O 1
ATOM 1836 N N . HIS A 1 222 ? 1.852 -3.229 -16.453 1.00 97.38 222 HIS A N 1
ATOM 1837 C CA . HIS A 1 222 ? 0.718 -4.147 -16.311 1.00 97.38 222 HIS A CA 1
ATOM 1838 C C . HIS A 1 222 ? 1.018 -5.564 -16.822 1.00 97.38 222 HIS A C 1
ATOM 1840 O O . HIS A 1 222 ? 0.245 -6.475 -16.531 1.00 97.38 222 HIS A O 1
ATOM 1846 N N . ALA A 1 223 ? 2.144 -5.758 -17.512 1.00 98.38 223 ALA A N 1
ATOM 1847 C CA . ALA A 1 223 ? 2.578 -7.023 -18.107 1.00 98.38 223 ALA A CA 1
ATOM 1848 C C . ALA A 1 223 ? 2.666 -8.204 -17.108 1.00 98.38 223 ALA A C 1
ATOM 1850 O O . ALA A 1 223 ? 2.688 -7.984 -15.887 1.00 98.38 223 ALA A O 1
ATOM 1851 N N . PRO A 1 224 ? 2.749 -9.462 -17.589 1.00 98.50 224 PRO A N 1
ATOM 1852 C CA . PRO A 1 224 ? 2.785 -10.629 -16.719 1.00 98.50 224 PRO A CA 1
ATOM 1853 C C . PRO A 1 224 ? 4.040 -10.660 -15.849 1.00 98.50 224 PRO A C 1
ATOM 1855 O O . PRO A 1 224 ? 5.094 -10.125 -16.203 1.00 98.50 224 PRO A O 1
ATOM 1858 N N . LYS A 1 225 ? 3.933 -11.305 -14.689 1.00 98.06 225 LYS A N 1
ATOM 1859 C CA . LYS A 1 225 ? 4.968 -11.324 -13.645 1.00 98.06 225 LYS A CA 1
ATOM 1860 C C . LYS A 1 225 ? 6.362 -11.700 -14.166 1.00 98.06 225 LYS A C 1
ATOM 1862 O O . LYS A 1 225 ? 7.344 -11.090 -13.755 1.00 98.06 225 LYS A O 1
ATOM 1867 N N . GLU A 1 226 ? 6.452 -12.664 -15.070 1.00 98.31 226 GLU A N 1
ATOM 1868 C CA . GLU A 1 226 ? 7.699 -13.183 -15.639 1.00 98.31 226 GLU A CA 1
ATOM 1869 C C . GLU A 1 226 ? 8.373 -12.148 -16.562 1.00 98.31 226 GLU A C 1
ATOM 1871 O O . GLU A 1 226 ? 9.590 -11.968 -16.515 1.00 98.31 226 GLU A O 1
ATOM 1876 N N . HIS A 1 227 ? 7.581 -11.369 -17.304 1.00 98.75 227 HIS A N 1
ATOM 1877 C CA . HIS A 1 227 ? 8.046 -10.230 -18.103 1.00 98.75 227 HIS A CA 1
ATOM 1878 C C . HIS A 1 227 ? 8.547 -9.091 -17.197 1.00 98.75 227 HIS A C 1
ATOM 1880 O O . HIS A 1 227 ? 9.609 -8.513 -17.429 1.00 98.75 227 HIS A O 1
ATOM 1886 N N . LEU A 1 228 ? 7.845 -8.821 -16.092 1.00 98.75 228 LEU A N 1
ATOM 1887 C CA . LEU A 1 228 ? 8.286 -7.858 -15.076 1.00 98.75 228 LEU A CA 1
ATOM 1888 C C . LEU A 1 228 ? 9.575 -8.303 -14.358 1.00 98.75 228 LEU A C 1
ATOM 1890 O O . LEU A 1 228 ? 10.412 -7.465 -14.020 1.00 98.75 228 LEU A O 1
ATOM 1894 N N . GLN A 1 229 ? 9.780 -9.608 -14.154 1.00 98.62 229 GLN A N 1
ATOM 1895 C CA . GLN A 1 229 ? 11.043 -10.155 -13.643 1.00 98.62 229 GLN A CA 1
ATOM 1896 C C . GLN A 1 229 ? 12.192 -9.964 -14.642 1.00 98.62 229 GLN A C 1
ATOM 1898 O O . GLN A 1 229 ? 13.273 -9.533 -14.235 1.00 98.62 229 GLN A O 1
ATOM 1903 N N . ALA A 1 230 ? 11.955 -10.211 -15.933 1.00 98.75 230 ALA A N 1
ATOM 1904 C CA . ALA A 1 230 ? 12.938 -9.990 -16.991 1.00 98.75 230 ALA A CA 1
ATOM 1905 C C . ALA A 1 230 ? 13.336 -8.504 -17.110 1.00 98.75 230 ALA A C 1
ATOM 1907 O O . ALA A 1 230 ? 14.523 -8.179 -17.114 1.00 98.75 230 ALA A O 1
ATOM 1908 N N . PHE A 1 231 ? 12.367 -7.583 -17.064 1.00 98.75 231 PHE A N 1
ATOM 1909 C CA . PHE A 1 231 ? 12.630 -6.137 -17.037 1.00 98.75 231 PHE A CA 1
ATOM 1910 C C . PHE A 1 231 ? 13.522 -5.716 -15.862 1.00 98.75 231 PHE A C 1
ATOM 1912 O O . PHE A 1 231 ? 14.447 -4.917 -16.023 1.00 98.75 231 PHE A O 1
ATOM 1919 N N . LEU A 1 232 ? 13.291 -6.277 -14.670 1.00 98.31 232 LEU A N 1
ATOM 1920 C CA . LEU A 1 232 ? 14.154 -6.021 -13.517 1.00 98.31 232 LEU A CA 1
ATOM 1921 C C . LEU A 1 232 ? 15.562 -6.596 -13.696 1.00 98.31 232 LEU A C 1
ATOM 1923 O O . LEU A 1 232 ? 16.513 -5.957 -13.248 1.00 98.31 232 LEU A O 1
ATOM 1927 N N . ALA A 1 233 ? 15.718 -7.747 -14.358 1.00 97.75 233 ALA A N 1
ATOM 1928 C CA . ALA A 1 233 ? 17.032 -8.299 -14.682 1.00 97.75 233 ALA A CA 1
ATOM 1929 C C . ALA A 1 233 ? 17.827 -7.340 -15.586 1.00 97.75 233 ALA A C 1
ATOM 1931 O O . ALA A 1 233 ? 18.942 -6.967 -15.223 1.00 97.75 233 ALA A O 1
ATOM 1932 N N . GLY A 1 234 ? 17.219 -6.839 -16.668 1.00 97.94 234 GLY A N 1
ATOM 1933 C CA . GLY A 1 234 ? 17.829 -5.839 -17.552 1.00 97.94 234 GLY A CA 1
ATOM 1934 C C . GLY A 1 234 ? 18.186 -4.529 -16.836 1.00 97.94 234 GLY A C 1
ATOM 1935 O O . GLY A 1 234 ? 19.315 -4.048 -16.940 1.00 97.94 234 GLY A O 1
ATOM 1936 N N . MET A 1 235 ? 17.269 -3.986 -16.021 1.00 96.88 235 MET A N 1
ATOM 1937 C CA . MET A 1 235 ? 17.531 -2.791 -15.197 1.00 96.88 235 MET A CA 1
ATOM 1938 C C . MET A 1 235 ? 18.711 -2.982 -14.232 1.00 96.88 235 MET A C 1
ATOM 1940 O O . MET A 1 235 ? 19.524 -2.076 -14.056 1.00 96.88 235 MET A O 1
ATOM 1944 N N . ILE A 1 236 ? 18.797 -4.150 -13.585 1.00 96.06 236 ILE A N 1
ATOM 1945 C CA . ILE A 1 236 ? 19.883 -4.502 -12.657 1.00 96.06 236 ILE A CA 1
ATOM 1946 C C . ILE A 1 236 ? 21.190 -4.781 -13.413 1.00 96.06 236 ILE A C 1
ATOM 1948 O O . ILE A 1 236 ? 22.266 -4.586 -12.854 1.00 96.06 236 ILE A O 1
ATOM 1952 N N . LYS A 1 237 ? 21.128 -5.212 -14.674 1.00 96.25 237 LYS A N 1
ATOM 1953 C CA . LYS A 1 237 ? 22.311 -5.492 -15.487 1.00 96.25 237 LYS A CA 1
ATOM 1954 C C . LYS A 1 237 ? 22.988 -4.227 -16.033 1.00 96.25 237 LYS A C 1
ATOM 1956 O O . LYS A 1 237 ? 24.199 -4.253 -16.223 1.00 96.25 237 LYS A O 1
ATOM 1961 N N . GLY A 1 238 ? 22.240 -3.138 -16.231 1.00 93.44 238 GLY A N 1
ATOM 1962 C CA . GLY A 1 238 ? 22.788 -1.804 -16.515 1.00 93.44 238 GLY A CA 1
ATOM 1963 C C . GLY A 1 238 ? 23.159 -1.031 -15.240 1.00 93.44 238 GLY A C 1
ATOM 1964 O O . GLY A 1 238 ? 24.311 -1.009 -14.821 1.00 93.44 238 GLY A O 1
ATOM 1965 N N . ASP A 1 239 ? 22.166 -0.427 -14.580 1.00 90.06 239 ASP A N 1
ATOM 1966 C CA . ASP A 1 239 ? 22.359 0.510 -13.452 1.00 90.06 239 ASP A CA 1
ATOM 1967 C C . ASP A 1 239 ? 22.516 -0.179 -12.068 1.00 90.06 239 ASP A C 1
ATOM 1969 O O . ASP A 1 239 ? 22.479 0.478 -11.016 1.00 90.06 239 ASP A O 1
ATOM 1973 N N . GLY A 1 240 ? 22.631 -1.511 -12.017 1.00 90.19 240 GLY A N 1
ATOM 1974 C CA . GLY A 1 240 ? 22.583 -2.282 -10.771 1.00 90.19 240 GLY A CA 1
ATOM 1975 C C . GLY A 1 240 ? 23.938 -2.547 -10.113 1.00 90.19 240 GLY A C 1
ATOM 1976 O O . GLY A 1 240 ? 24.802 -3.248 -10.631 1.00 90.19 240 GLY A O 1
ATOM 1977 N N . THR A 1 241 ? 24.088 -2.096 -8.867 1.00 89.69 241 THR A N 1
ATOM 1978 C CA . THR A 1 241 ? 25.172 -2.527 -7.976 1.00 89.69 241 THR A CA 1
ATOM 1979 C C . THR A 1 241 ? 24.764 -3.800 -7.230 1.00 89.69 241 THR A C 1
ATOM 1981 O O . THR A 1 241 ? 23.867 -3.768 -6.382 1.00 89.69 241 THR A O 1
ATOM 1984 N N . VAL A 1 242 ? 25.446 -4.920 -7.490 1.00 85.62 242 VAL A N 1
ATOM 1985 C CA . VAL A 1 242 ? 25.251 -6.188 -6.762 1.00 85.62 242 VAL A CA 1
ATOM 1986 C C . VAL A 1 242 ? 26.302 -6.339 -5.659 1.00 85.62 242 VAL A C 1
ATOM 1988 O O . VAL A 1 242 ? 27.500 -6.382 -5.921 1.00 85.62 242 VAL A O 1
ATOM 1991 N N . GLY A 1 243 ? 25.860 -6.452 -4.403 1.00 78.00 243 GLY A N 1
ATOM 1992 C CA . GLY A 1 243 ? 26.745 -6.657 -3.253 1.00 78.00 243 GLY A CA 1
ATOM 1993 C C . GLY A 1 243 ? 26.040 -7.332 -2.073 1.00 78.00 243 GLY A C 1
ATOM 1994 O O . GLY A 1 243 ? 25.313 -8.315 -2.228 1.00 78.00 243 GLY A O 1
ATOM 1995 N N . LYS A 1 244 ? 26.215 -6.800 -0.852 1.00 73.38 244 LYS A N 1
ATOM 1996 C CA . LYS A 1 244 ? 25.481 -7.298 0.337 1.00 73.38 244 LYS A CA 1
ATOM 1997 C C . LYS A 1 244 ? 23.954 -7.198 0.156 1.00 73.38 244 LYS A C 1
ATOM 1999 O O . LYS A 1 244 ? 23.224 -8.057 0.657 1.00 73.38 244 LYS A O 1
ATOM 2004 N N . SER A 1 245 ? 23.511 -6.214 -0.619 1.00 78.31 245 SER A N 1
ATOM 2005 C CA . SER A 1 245 ? 22.187 -6.048 -1.231 1.00 78.31 245 SER A CA 1
ATOM 2006 C C . SER A 1 245 ? 22.366 -5.722 -2.717 1.00 78.31 245 SER A C 1
ATOM 2008 O O . SER A 1 245 ? 23.440 -5.263 -3.103 1.00 78.31 245 SER A O 1
ATOM 2010 N N . THR A 1 246 ? 21.324 -5.916 -3.525 1.00 92.31 246 THR A N 1
ATOM 2011 C CA . THR A 1 246 ? 21.266 -5.388 -4.897 1.00 92.31 246 THR A CA 1
ATOM 2012 C C . THR A 1 246 ? 20.538 -4.050 -4.870 1.00 92.31 246 THR A C 1
ATOM 2014 O O . THR A 1 246 ? 19.473 -3.951 -4.254 1.00 92.31 246 THR A O 1
ATOM 2017 N N . CYS A 1 247 ? 21.081 -3.019 -5.511 1.00 93.31 247 CYS A N 1
ATOM 2018 C CA . CYS A 1 247 ? 20.385 -1.746 -5.677 1.00 93.31 247 CYS A CA 1
ATOM 2019 C C . CYS A 1 247 ? 20.659 -1.099 -7.035 1.00 93.31 247 CYS A C 1
ATOM 2021 O O . CYS A 1 247 ? 21.709 -1.316 -7.626 1.00 93.31 247 CYS A O 1
ATOM 2023 N N . VAL A 1 248 ? 19.703 -0.299 -7.503 1.00 94.25 248 VAL A N 1
ATOM 2024 C CA . VAL A 1 248 ? 19.768 0.462 -8.758 1.00 94.25 248 VAL A CA 1
ATOM 2025 C C . VAL A 1 248 ? 19.721 1.952 -8.412 1.00 94.25 248 VAL A C 1
ATOM 2027 O O . VAL A 1 248 ? 18.900 2.363 -7.581 1.00 94.25 248 VAL A O 1
ATOM 2030 N N . LYS A 1 249 ? 20.613 2.758 -9.004 1.00 91.81 249 LYS A N 1
ATOM 2031 C CA . LYS A 1 249 ? 20.693 4.212 -8.773 1.00 91.81 249 LYS A CA 1
ATOM 2032 C C . LYS A 1 249 ? 20.066 4.986 -9.925 1.00 91.81 249 LYS A C 1
ATOM 2034 O O . LYS A 1 249 ? 20.443 4.811 -11.070 1.00 91.81 249 LYS A O 1
ATOM 2039 N N . ILE A 1 250 ? 19.120 5.868 -9.612 1.00 91.25 250 ILE A N 1
ATOM 2040 C CA . ILE A 1 250 ? 18.187 6.440 -10.587 1.00 91.25 250 ILE A CA 1
ATOM 2041 C C . ILE A 1 250 ? 18.071 7.955 -10.379 1.00 91.25 250 ILE A C 1
ATOM 2043 O O . ILE A 1 250 ? 18.040 8.438 -9.249 1.00 91.25 250 ILE A O 1
ATOM 2047 N N . SER A 1 251 ? 18.004 8.725 -11.470 1.00 90.38 251 SER A N 1
ATOM 2048 C CA . SER A 1 251 ? 17.877 10.198 -11.421 1.00 90.38 251 SER A CA 1
ATOM 2049 C C . SER A 1 251 ? 16.433 10.714 -11.562 1.00 90.38 251 SER A C 1
ATOM 2051 O O . SER A 1 251 ? 16.185 11.898 -11.347 1.00 90.38 251 SER A O 1
ATOM 2053 N N . SER A 1 252 ? 15.485 9.843 -11.916 1.00 92.44 252 SER A N 1
ATOM 2054 C CA . SER A 1 252 ? 14.041 10.106 -11.972 1.00 92.44 252 SER A CA 1
ATOM 2055 C C . SER A 1 252 ? 13.344 9.480 -10.763 1.00 92.44 252 SER A C 1
ATOM 2057 O O . SER A 1 252 ? 13.480 8.278 -10.530 1.00 92.44 252 SER A O 1
ATOM 2059 N N . GLN A 1 253 ? 12.568 10.270 -10.014 1.00 93.81 253 GLN A N 1
ATOM 2060 C CA . GLN A 1 253 ? 11.741 9.727 -8.931 1.00 93.81 253 GLN A CA 1
ATOM 2061 C C . GLN A 1 253 ? 10.647 8.803 -9.486 1.00 93.81 253 GLN A C 1
ATOM 2063 O O . GLN A 1 253 ? 10.420 7.733 -8.933 1.00 93.81 253 GLN A O 1
ATOM 2068 N N . ILE A 1 254 ? 10.037 9.176 -10.618 1.00 95.62 254 ILE A N 1
ATOM 2069 C CA . ILE A 1 254 ? 8.967 8.404 -11.267 1.00 95.62 254 ILE A CA 1
ATOM 2070 C C . ILE A 1 254 ? 9.467 6.995 -11.615 1.00 95.62 254 ILE A C 1
ATOM 2072 O O . ILE A 1 254 ? 8.819 6.018 -11.259 1.00 95.62 254 ILE A O 1
ATOM 2076 N N . LEU A 1 255 ? 10.657 6.875 -12.217 1.00 96.81 255 LEU A N 1
ATOM 2077 C CA . LEU A 1 255 ? 11.250 5.570 -12.534 1.00 96.81 255 LEU A CA 1
ATOM 2078 C C . LEU A 1 255 ? 11.597 4.768 -11.269 1.00 96.81 255 LEU A C 1
ATOM 2080 O O . LEU A 1 255 ? 11.386 3.561 -11.242 1.00 96.81 255 LEU A O 1
ATOM 2084 N N . ALA A 1 256 ? 12.092 5.414 -10.208 1.00 97.12 256 ALA A N 1
ATOM 2085 C CA . ALA A 1 256 ? 12.395 4.733 -8.946 1.00 97.12 256 ALA A CA 1
ATOM 2086 C C . ALA A 1 256 ? 11.136 4.178 -8.251 1.00 97.12 256 ALA A C 1
ATOM 2088 O O . ALA A 1 256 ? 11.158 3.071 -7.709 1.00 97.12 256 ALA A O 1
ATOM 2089 N N . ASP A 1 257 ? 10.034 4.923 -8.320 1.00 97.81 257 ASP A N 1
ATOM 2090 C CA . ASP A 1 257 ? 8.735 4.545 -7.768 1.00 97.81 257 ASP A CA 1
ATOM 2091 C C . ASP A 1 257 ? 8.054 3.455 -8.614 1.00 97.81 257 ASP A C 1
ATOM 2093 O O . ASP A 1 257 ? 7.547 2.473 -8.063 1.00 97.81 257 ASP A O 1
ATOM 2097 N N . GLN A 1 258 ? 8.157 3.545 -9.944 1.00 98.38 258 GLN A N 1
ATOM 2098 C CA . GLN A 1 258 ? 7.737 2.494 -10.877 1.00 98.38 258 GLN A CA 1
ATOM 2099 C C . GLN A 1 258 ? 8.561 1.205 -10.716 1.00 98.38 258 GLN A C 1
ATOM 2101 O O . GLN A 1 258 ? 7.986 0.121 -10.740 1.00 98.38 258 GLN A O 1
ATOM 2106 N N . LEU A 1 259 ? 9.875 1.264 -10.455 1.00 98.19 259 LEU A N 1
ATOM 2107 C CA . LEU A 1 259 ? 10.639 0.047 -10.136 1.00 98.19 259 LEU A CA 1
ATOM 2108 C C . LEU A 1 259 ? 10.182 -0.607 -8.822 1.00 98.19 259 LEU A C 1
ATOM 2110 O O . LEU A 1 259 ? 10.267 -1.828 -8.701 1.00 98.19 259 LEU A O 1
ATOM 2114 N N . GLN A 1 260 ? 9.685 0.155 -7.840 1.00 98.38 260 GLN A N 1
ATOM 2115 C CA . GLN A 1 260 ? 9.103 -0.428 -6.624 1.00 98.38 260 GLN A CA 1
ATOM 2116 C C . GLN A 1 260 ? 7.748 -1.102 -6.892 1.00 98.38 260 GLN A C 1
ATOM 2118 O O . GLN A 1 260 ? 7.456 -2.133 -6.282 1.00 98.38 260 GLN A O 1
ATOM 2123 N N . GLU A 1 261 ? 6.947 -0.555 -7.807 1.00 98.50 261 GLU A N 1
ATOM 2124 C CA . GLU A 1 261 ? 5.713 -1.176 -8.302 1.00 98.50 261 GLU A CA 1
ATOM 2125 C C . GLU A 1 261 ? 6.003 -2.479 -9.072 1.00 98.50 261 GLU A C 1
ATOM 2127 O O . GLU A 1 261 ? 5.468 -3.535 -8.725 1.00 98.50 261 GLU A O 1
ATOM 2132 N N . ILE A 1 262 ? 6.918 -2.438 -10.048 1.00 98.56 262 ILE A N 1
ATOM 2133 C CA . ILE A 1 262 ? 7.377 -3.627 -10.782 1.00 98.56 262 ILE A CA 1
ATOM 2134 C C . ILE A 1 262 ? 7.943 -4.662 -9.802 1.00 98.56 262 ILE A C 1
ATOM 2136 O O . ILE A 1 262 ? 7.632 -5.841 -9.928 1.00 98.56 262 ILE A O 1
ATOM 2140 N N . ALA A 1 263 ? 8.705 -4.254 -8.779 1.00 98.19 263 ALA A N 1
ATOM 2141 C CA . ALA A 1 263 ? 9.250 -5.176 -7.781 1.00 98.19 263 ALA A CA 1
ATOM 2142 C C . ALA A 1 263 ? 8.170 -5.945 -7.005 1.00 98.19 263 ALA A C 1
ATOM 2144 O O . ALA A 1 263 ? 8.328 -7.152 -6.824 1.00 98.19 263 ALA A O 1
ATOM 2145 N N . VAL A 1 264 ? 7.087 -5.295 -6.553 1.00 98.12 264 VAL A N 1
ATOM 2146 C CA . VAL A 1 264 ? 6.013 -6.002 -5.826 1.00 98.12 264 VAL A CA 1
ATOM 2147 C C . VAL A 1 264 ? 5.191 -6.899 -6.760 1.00 98.12 264 VAL A C 1
ATOM 2149 O O . VAL A 1 264 ? 4.897 -8.038 -6.392 1.00 98.12 264 VAL A O 1
ATOM 2152 N N . LYS A 1 265 ? 4.914 -6.454 -7.995 1.00 98.50 265 LYS A N 1
ATOM 2153 C CA . LYS A 1 265 ? 4.248 -7.268 -9.029 1.00 98.50 265 LYS A CA 1
ATOM 2154 C C . LYS A 1 265 ? 5.087 -8.496 -9.420 1.00 98.50 265 LYS A C 1
ATOM 2156 O O . LYS A 1 265 ? 4.592 -9.616 -9.389 1.00 98.50 265 LYS A O 1
ATOM 2161 N N . ALA A 1 266 ? 6.390 -8.329 -9.639 1.00 97.81 266 ALA A N 1
ATOM 2162 C CA . ALA A 1 266 ? 7.352 -9.409 -9.892 1.00 97.81 266 ALA A CA 1
ATOM 2163 C C . ALA A 1 266 ? 7.508 -10.414 -8.720 1.00 97.81 266 ALA A C 1
ATOM 2165 O O . ALA A 1 266 ? 8.209 -11.420 -8.847 1.00 97.81 266 ALA A O 1
ATOM 2166 N N . GLY A 1 267 ? 6.875 -10.162 -7.567 1.00 96.56 267 GLY A N 1
ATOM 2167 C CA . GLY A 1 267 ? 6.927 -10.999 -6.365 1.00 96.56 267 GLY A CA 1
ATOM 2168 C C . GLY A 1 267 ? 8.146 -10.762 -5.468 1.00 96.56 267 GLY A C 1
ATOM 2169 O O . GLY A 1 267 ? 8.327 -11.462 -4.464 1.00 96.56 267 GLY A O 1
ATOM 2170 N N . PHE A 1 268 ? 8.960 -9.760 -5.800 1.00 96.94 268 PHE A N 1
ATOM 2171 C CA . PHE A 1 268 ? 10.054 -9.264 -4.976 1.00 96.94 268 PHE A CA 1
ATOM 2172 C C . PHE A 1 268 ? 9.557 -8.204 -3.975 1.00 96.94 268 PHE A C 1
ATOM 2174 O O . PHE A 1 268 ? 8.362 -7.999 -3.764 1.00 96.94 268 PHE A O 1
ATOM 2181 N N . VAL A 1 269 ? 10.501 -7.533 -3.310 1.00 96.62 269 VAL A N 1
ATOM 2182 C CA . VAL A 1 269 ? 10.248 -6.383 -2.435 1.00 96.62 269 VAL A CA 1
ATOM 2183 C C . VAL A 1 269 ? 11.403 -5.403 -2.593 1.00 96.62 269 VAL A C 1
ATOM 2185 O O . VAL A 1 269 ? 12.564 -5.810 -2.525 1.00 96.62 269 VAL A O 1
ATOM 2188 N N . ALA A 1 270 ? 11.099 -4.115 -2.745 1.00 96.94 270 ALA A N 1
ATOM 2189 C CA . ALA A 1 270 ? 12.092 -3.046 -2.811 1.00 96.94 270 ALA A CA 1
ATOM 2190 C C . ALA A 1 270 ? 11.825 -1.945 -1.770 1.00 96.94 270 ALA A C 1
ATOM 2192 O O . ALA A 1 270 ? 10.685 -1.732 -1.347 1.00 96.94 270 ALA A O 1
ATOM 2193 N N . ASN A 1 271 ? 12.880 -1.228 -1.381 1.00 96.69 271 ASN A N 1
ATOM 2194 C CA . ASN A 1 271 ? 12.812 0.031 -0.633 1.00 96.69 271 ASN A CA 1
ATOM 2195 C C . ASN A 1 271 ? 13.335 1.155 -1.538 1.00 96.69 271 ASN A C 1
ATOM 2197 O O . ASN A 1 271 ? 14.435 1.017 -2.076 1.00 96.69 271 ASN A O 1
ATOM 2201 N N . VAL A 1 272 ? 12.603 2.262 -1.664 1.00 96.25 272 VAL A N 1
ATOM 2202 C CA . VAL A 1 272 ? 13.088 3.472 -2.350 1.00 96.25 272 VAL A CA 1
ATOM 2203 C C . VAL A 1 272 ? 13.664 4.418 -1.303 1.00 96.25 272 VAL A C 1
ATOM 2205 O O . VAL A 1 272 ? 13.004 4.724 -0.316 1.00 96.25 272 VAL A O 1
ATOM 2208 N N . ASN A 1 273 ? 14.894 4.889 -1.503 1.00 92.75 273 ASN A N 1
ATOM 2209 C CA . ASN A 1 273 ? 15.501 5.919 -0.661 1.00 92.75 273 ASN A CA 1
ATOM 2210 C C . ASN A 1 273 ? 15.954 7.079 -1.546 1.00 92.75 273 ASN A C 1
ATOM 2212 O O . ASN A 1 273 ? 16.676 6.856 -2.515 1.00 92.75 273 ASN A O 1
ATOM 2216 N N . LYS A 1 274 ? 15.597 8.316 -1.196 1.00 89.31 274 LYS A N 1
ATOM 2217 C CA . LYS A 1 274 ? 16.266 9.501 -1.744 1.00 89.31 274 LYS A CA 1
ATOM 2218 C C . LYS A 1 274 ? 17.644 9.592 -1.084 1.00 89.31 274 LYS A C 1
ATOM 2220 O O . LYS A 1 274 ? 17.729 9.657 0.143 1.00 89.31 274 LYS A O 1
ATOM 2225 N N . GLU A 1 275 ? 18.718 9.527 -1.867 1.00 80.44 275 GLU A N 1
ATOM 2226 C CA . GLU A 1 275 ? 20.064 9.774 -1.342 1.00 80.44 275 GLU A CA 1
ATOM 2227 C C . GLU A 1 275 ? 20.213 11.256 -0.962 1.00 80.44 275 GLU A C 1
ATOM 2229 O O . GLU A 1 275 ? 19.359 12.088 -1.288 1.00 80.44 275 GLU A O 1
ATOM 2234 N N . LYS A 1 276 ? 21.286 11.605 -0.239 1.00 67.62 276 LYS A N 1
ATOM 2235 C CA . LYS A 1 276 ? 21.566 13.015 0.062 1.00 67.62 276 LYS A CA 1
ATOM 2236 C C . LYS A 1 276 ? 21.650 13.802 -1.243 1.00 67.62 276 LYS A C 1
ATOM 2238 O O . LYS A 1 276 ? 22.238 13.329 -2.213 1.00 67.62 276 LYS A O 1
ATOM 2243 N N . ASP A 1 277 ? 21.085 15.004 -1.249 1.00 68.25 277 ASP A N 1
ATOM 2244 C CA . ASP A 1 277 ? 21.262 15.889 -2.389 1.00 68.25 277 ASP A CA 1
ATOM 2245 C C . ASP A 1 277 ? 22.735 16.311 -2.457 1.00 68.25 277 ASP A C 1
ATOM 2247 O O . ASP A 1 277 ? 23.270 16.910 -1.522 1.00 68.25 277 ASP A O 1
ATOM 2251 N N . TYR A 1 278 ? 23.404 15.915 -3.538 1.00 65.06 278 TYR A N 1
ATOM 2252 C CA . TYR A 1 278 ? 24.804 16.231 -3.803 1.00 65.06 278 TYR A CA 1
ATOM 2253 C C . TYR A 1 278 ? 24.945 17.397 -4.793 1.00 65.06 278 TYR A C 1
ATOM 2255 O O . TYR A 1 278 ? 26.050 17.643 -5.265 1.00 65.06 278 TYR A O 1
ATOM 2263 N N . THR A 1 279 ? 23.861 18.098 -5.150 1.00 73.12 279 THR A N 1
ATOM 2264 C CA . THR A 1 279 ? 23.875 19.166 -6.165 1.00 73.12 279 THR A CA 1
ATOM 2265 C C . THR A 1 279 ? 25.024 20.160 -5.961 1.00 73.12 279 THR A C 1
ATOM 2267 O O . THR A 1 279 ? 25.191 20.715 -4.879 1.00 73.12 279 THR A O 1
ATOM 2270 N N . GLY A 1 280 ? 25.831 20.364 -7.007 1.00 67.31 280 GLY A N 1
ATOM 2271 C CA . GLY A 1 280 ? 27.051 21.177 -6.975 1.00 67.31 280 GLY A CA 1
ATOM 2272 C C . GLY A 1 280 ? 28.340 20.410 -6.647 1.00 67.31 280 GLY A C 1
ATOM 2273 O O . GLY A 1 280 ? 29.418 20.978 -6.775 1.00 67.31 280 GLY A O 1
ATOM 2274 N N . ARG A 1 281 ? 28.283 19.124 -6.275 1.00 74.81 281 ARG A N 1
ATOM 2275 C CA . ARG A 1 281 ? 29.482 18.298 -6.062 1.00 74.81 281 ARG A CA 1
ATOM 2276 C C . ARG A 1 281 ? 30.146 17.924 -7.390 1.00 74.81 281 ARG A C 1
ATOM 2278 O O . ARG A 1 281 ? 29.495 17.413 -8.299 1.00 74.81 281 ARG A O 1
ATOM 2285 N N . GLU A 1 282 ? 31.454 18.133 -7.471 1.00 80.62 282 GLU A N 1
ATOM 2286 C CA . GLU A 1 282 ? 32.284 17.750 -8.616 1.00 80.62 282 GLU A CA 1
ATOM 2287 C C . GLU A 1 282 ? 32.270 16.234 -8.876 1.00 80.62 282 GLU A C 1
ATOM 2289 O O . GLU A 1 282 ? 32.370 15.413 -7.959 1.00 80.62 282 GLU A O 1
ATOM 2294 N N . ILE A 1 283 ? 32.194 15.868 -10.155 1.00 71.25 283 ILE A N 1
ATOM 2295 C CA . ILE A 1 283 ? 32.367 14.506 -10.662 1.00 71.25 283 ILE A CA 1
ATOM 2296 C C . ILE A 1 283 ? 33.792 14.412 -11.210 1.00 71.25 283 ILE A C 1
ATOM 2298 O O . ILE A 1 283 ? 34.061 14.825 -12.339 1.00 71.25 283 ILE A O 1
ATOM 2302 N N . VAL A 1 284 ? 34.713 13.897 -10.398 1.00 73.19 284 VAL A N 1
ATOM 2303 C CA . VAL A 1 284 ? 36.131 13.755 -10.757 1.00 73.19 284 VAL A CA 1
ATOM 2304 C C . VAL A 1 284 ? 36.393 12.362 -11.333 1.00 73.19 284 VAL A C 1
ATOM 2306 O O . VAL A 1 284 ? 36.103 11.363 -10.681 1.00 73.19 284 VAL A O 1
ATOM 2309 N N . PHE A 1 285 ? 36.984 12.302 -12.528 1.00 55.91 285 PHE A N 1
ATOM 2310 C CA . PHE A 1 285 ? 37.578 11.089 -13.108 1.00 55.91 285 PHE A CA 1
ATOM 2311 C C . PHE A 1 285 ? 39.034 11.381 -13.469 1.00 55.91 285 PHE A C 1
ATOM 2313 O O . PHE A 1 285 ? 39.318 12.402 -14.099 1.00 55.91 285 PHE A O 1
ATOM 2320 N N . ASP A 1 286 ? 39.943 10.491 -13.070 1.00 67.06 286 ASP A N 1
ATOM 2321 C CA . ASP A 1 286 ? 41.391 10.581 -13.317 1.00 67.06 286 ASP A CA 1
ATOM 2322 C C . ASP A 1 286 ? 42.003 11.932 -12.893 1.00 67.06 286 ASP A C 1
ATOM 2324 O O . ASP A 1 286 ? 42.808 12.533 -13.598 1.00 67.06 286 ASP A O 1
ATOM 2328 N N . GLY A 1 287 ? 41.555 12.453 -11.744 1.00 70.00 287 GLY A N 1
ATOM 2329 C CA . GLY A 1 287 ? 41.972 13.756 -11.206 1.00 70.00 287 GLY A CA 1
ATOM 2330 C C . GLY A 1 287 ? 41.364 14.980 -11.905 1.00 70.00 287 GLY A C 1
ATOM 2331 O O . GLY A 1 287 ? 41.601 16.101 -11.468 1.00 70.00 287 GLY A O 1
ATOM 2332 N N . ILE A 1 288 ? 40.555 14.794 -12.953 1.00 69.62 288 ILE A N 1
ATOM 2333 C CA . ILE A 1 288 ? 39.938 15.874 -13.734 1.00 69.62 288 ILE A CA 1
ATOM 2334 C C . ILE A 1 288 ? 38.444 15.972 -13.408 1.00 69.62 288 ILE A C 1
ATOM 2336 O O . ILE A 1 288 ? 37.705 14.994 -13.545 1.00 69.62 288 ILE A O 1
ATOM 2340 N N . VAL A 1 289 ? 37.974 17.172 -13.057 1.00 77.00 289 VAL A N 1
ATOM 2341 C CA . VAL A 1 289 ? 36.539 17.484 -12.942 1.00 77.00 289 VAL A CA 1
ATOM 2342 C C . VAL A 1 289 ? 35.886 17.345 -14.323 1.00 77.00 289 VAL A C 1
ATOM 2344 O O . VAL A 1 289 ? 36.168 18.116 -15.238 1.00 77.00 289 VAL A O 1
ATOM 2347 N N . LYS A 1 290 ? 35.016 16.344 -14.499 1.00 74.88 290 LYS A N 1
ATOM 2348 C CA . LYS A 1 290 ? 34.258 16.099 -15.743 1.00 74.88 290 LYS A CA 1
ATOM 2349 C C . LYS A 1 290 ? 32.889 16.787 -15.760 1.00 74.88 290 LYS A C 1
ATOM 2351 O O . LYS A 1 290 ? 32.215 16.783 -16.786 1.00 74.88 290 LYS A O 1
ATOM 2356 N N . GLY A 1 291 ? 32.464 17.350 -14.632 1.00 74.44 291 GLY A N 1
ATOM 2357 C CA . GLY A 1 291 ? 31.184 18.033 -14.464 1.00 74.44 291 GLY A CA 1
ATOM 2358 C C . GLY A 1 291 ? 30.775 18.092 -12.995 1.00 74.44 291 GLY A C 1
ATOM 2359 O O . GLY A 1 291 ? 31.577 17.797 -12.112 1.00 74.44 291 GLY A O 1
ATOM 2360 N N . HIS A 1 292 ? 29.511 18.425 -12.743 1.00 75.38 292 HIS A N 1
ATOM 2361 C CA . HIS A 1 292 ? 28.922 18.460 -11.405 1.00 75.38 292 HIS A CA 1
ATOM 2362 C C . HIS A 1 292 ? 27.682 17.562 -11.345 1.00 75.38 292 HIS A C 1
ATOM 2364 O O . HIS A 1 292 ? 26.954 17.416 -12.332 1.00 75.38 292 HIS A O 1
ATOM 2370 N N . THR A 1 293 ? 27.405 16.969 -10.184 1.00 68.44 293 THR A N 1
ATOM 2371 C CA . THR A 1 293 ? 26.086 16.391 -9.914 1.00 68.44 293 THR A CA 1
ATOM 2372 C C . THR A 1 293 ? 25.077 17.529 -9.817 1.00 68.44 293 THR A C 1
ATOM 2374 O O . THR A 1 293 ? 25.255 18.448 -9.026 1.00 68.44 293 THR A O 1
ATOM 2377 N N . ASN A 1 294 ? 24.015 17.480 -10.622 1.00 68.25 294 ASN A N 1
ATOM 2378 C CA . ASN A 1 294 ? 23.108 18.621 -10.821 1.00 68.25 294 ASN A CA 1
ATOM 2379 C C . ASN A 1 294 ? 21.707 18.423 -10.195 1.00 68.25 294 ASN A C 1
ATOM 2381 O O . ASN A 1 294 ? 20.744 18.986 -10.711 1.00 68.25 294 ASN A O 1
ATOM 2385 N N . GLY A 1 295 ? 21.533 17.482 -9.264 1.00 70.81 295 GLY A N 1
ATOM 2386 C CA . GLY A 1 295 ? 20.228 17.092 -8.706 1.00 70.81 295 GLY A CA 1
ATOM 2387 C C . GLY A 1 295 ? 20.307 15.848 -7.804 1.00 70.81 295 GLY A C 1
ATOM 2388 O O . GLY A 1 295 ? 21.337 15.166 -7.815 1.00 70.81 295 GLY A O 1
ATOM 2389 N N . PRO A 1 296 ? 19.228 15.515 -7.070 1.00 79.31 296 PRO A N 1
ATOM 2390 C CA . PRO A 1 296 ? 19.175 14.355 -6.180 1.00 79.31 296 PRO A CA 1
ATOM 2391 C C . PRO A 1 296 ? 19.189 13.021 -6.942 1.00 79.31 296 PRO A C 1
ATOM 2393 O O . PRO A 1 296 ? 18.736 12.934 -8.084 1.00 79.31 296 PRO A O 1
ATOM 2396 N N . GLN A 1 297 ? 19.652 11.965 -6.268 1.00 86.88 297 GLN A N 1
ATOM 2397 C CA . GLN A 1 297 ? 19.579 10.578 -6.740 1.00 86.88 297 GLN A CA 1
ATOM 2398 C C . GLN A 1 297 ? 18.641 9.746 -5.857 1.00 86.88 297 GLN A C 1
ATOM 2400 O O . GLN A 1 297 ? 18.490 10.008 -4.662 1.00 86.88 297 GLN A O 1
ATOM 2405 N N . TYR A 1 298 ? 18.043 8.715 -6.444 1.00 92.38 298 TYR A N 1
ATOM 2406 C CA . TYR A 1 298 ? 17.167 7.748 -5.789 1.00 92.38 298 TYR A CA 1
ATOM 2407 C C . TYR A 1 298 ? 17.803 6.359 -5.868 1.00 92.38 298 TYR A C 1
ATOM 2409 O O . TYR A 1 298 ? 18.344 5.974 -6.901 1.00 92.38 298 TYR A O 1
ATOM 2417 N N . CYS A 1 299 ? 17.755 5.608 -4.774 1.00 93.94 299 CYS A N 1
ATOM 2418 C CA . CYS A 1 299 ? 18.351 4.285 -4.647 1.00 93.94 299 CYS A CA 1
ATOM 2419 C C . CYS A 1 299 ? 17.250 3.259 -4.368 1.00 93.94 299 CYS A C 1
ATOM 2421 O O . CYS A 1 299 ? 16.688 3.210 -3.266 1.00 93.94 299 CYS A O 1
ATOM 2423 N N . VAL A 1 300 ? 16.935 2.447 -5.380 1.00 96.69 300 VAL A N 1
ATOM 2424 C CA . VAL A 1 300 ? 15.967 1.348 -5.290 1.00 96.69 300 VAL A CA 1
ATOM 2425 C C . VAL A 1 300 ? 16.717 0.114 -4.810 1.00 96.69 300 VAL A C 1
ATOM 2427 O O . VAL A 1 300 ? 17.515 -0.463 -5.543 1.00 96.69 300 VAL A O 1
ATOM 2430 N N . THR A 1 301 ? 16.512 -0.273 -3.553 1.00 95.94 301 THR A N 1
ATOM 2431 C CA . THR A 1 301 ? 17.204 -1.411 -2.930 1.00 95.94 301 THR A CA 1
ATOM 2432 C C . THR A 1 301 ? 16.301 -2.634 -2.904 1.00 95.94 301 THR A C 1
ATOM 2434 O O . THR A 1 301 ? 15.287 -2.639 -2.203 1.00 95.94 301 THR A O 1
ATOM 2437 N N . PHE A 1 302 ? 16.696 -3.687 -3.617 1.00 95.62 302 PHE A N 1
ATOM 2438 C CA . PHE A 1 302 ? 16.003 -4.969 -3.632 1.00 95.62 302 PHE A CA 1
ATOM 2439 C C . PHE A 1 302 ? 16.318 -5.742 -2.351 1.00 95.62 302 PHE A C 1
ATOM 2441 O O . PHE A 1 302 ? 17.470 -6.003 -1.989 1.00 95.62 302 PHE A O 1
ATOM 2448 N N . VAL A 1 303 ? 15.256 -6.082 -1.632 1.00 93.06 303 VAL A N 1
ATOM 2449 C CA . VAL A 1 303 ? 15.312 -6.795 -0.361 1.00 93.06 303 VAL A CA 1
ATOM 2450 C C . VAL A 1 303 ? 15.499 -8.292 -0.645 1.00 93.06 303 VAL A C 1
ATOM 2452 O O . VAL A 1 303 ? 14.997 -8.822 -1.636 1.00 93.06 303 VAL A O 1
ATOM 2455 N N . LYS A 1 304 ? 16.224 -9.006 0.224 1.00 91.19 304 LYS A N 1
ATOM 2456 C CA . LYS A 1 304 ? 16.380 -10.468 0.106 1.00 91.19 304 LYS A CA 1
ATOM 2457 C C . LYS A 1 304 ? 15.134 -11.190 0.655 1.00 91.19 304 LYS A C 1
ATOM 2459 O O . LYS A 1 304 ? 14.597 -10.716 1.661 1.00 91.19 304 LYS A O 1
ATOM 2464 N N . PRO A 1 305 ? 14.692 -12.333 0.088 1.00 91.38 305 PRO A N 1
ATOM 2465 C CA . PRO A 1 305 ? 13.439 -13.001 0.472 1.00 91.38 305 PRO A CA 1
ATOM 2466 C C . PRO A 1 305 ? 13.257 -13.274 1.972 1.00 91.38 305 PRO A C 1
ATOM 2468 O O . PRO A 1 305 ? 12.149 -13.178 2.500 1.00 91.38 305 PRO A O 1
ATOM 2471 N N . GLN A 1 306 ? 14.351 -13.523 2.699 1.00 88.06 306 GLN A N 1
ATOM 2472 C CA . GLN A 1 306 ? 14.351 -13.731 4.152 1.00 88.06 306 GLN A CA 1
ATOM 2473 C C . GLN A 1 306 ? 13.851 -12.501 4.942 1.00 88.06 306 GLN A C 1
ATOM 2475 O O . GLN A 1 306 ? 13.404 -12.644 6.077 1.00 88.06 306 GLN A O 1
ATOM 2480 N N . LYS A 1 307 ? 13.892 -11.297 4.348 1.00 88.38 307 LYS A N 1
ATOM 2481 C CA . LYS A 1 307 ? 13.406 -10.032 4.926 1.00 88.38 307 LYS A CA 1
ATOM 2482 C C . LYS A 1 307 ? 12.033 -9.579 4.381 1.00 88.38 307 LYS A C 1
ATOM 2484 O O . LYS A 1 307 ? 11.569 -8.508 4.762 1.00 88.38 307 LYS A O 1
ATOM 2489 N N . TYR A 1 308 ? 11.339 -10.373 3.550 1.00 93.31 308 TYR A N 1
ATOM 2490 C CA . TYR A 1 308 ? 9.996 -10.029 3.016 1.00 93.31 308 TYR A CA 1
ATOM 2491 C C . TYR A 1 308 ? 8.875 -10.048 4.066 1.00 93.31 308 TYR A C 1
ATOM 2493 O O . TYR A 1 308 ? 7.777 -9.547 3.820 1.00 93.31 308 TYR A O 1
ATOM 2501 N N . ARG A 1 309 ? 9.146 -10.623 5.242 1.00 92.88 309 ARG A N 1
ATOM 2502 C CA . ARG A 1 309 ? 8.251 -10.627 6.405 1.00 92.88 309 ARG A CA 1
ATOM 2503 C C . ARG A 1 309 ? 8.992 -10.023 7.607 1.00 92.88 309 ARG A C 1
ATOM 2505 O O . ARG A 1 309 ? 9.436 -10.775 8.476 1.00 92.88 309 ARG A O 1
ATOM 2512 N N . PRO A 1 310 ? 9.243 -8.700 7.609 1.00 90.69 310 PRO A N 1
ATOM 2513 C CA . PRO A 1 310 ? 10.065 -8.056 8.626 1.00 90.69 310 PRO A CA 1
ATOM 2514 C C . PRO A 1 310 ? 9.387 -8.098 9.996 1.00 90.69 310 PRO A C 1
ATOM 2516 O O . PRO A 1 310 ? 8.170 -7.951 10.101 1.00 90.69 310 PRO A O 1
ATOM 2519 N N . LEU A 1 311 ? 10.204 -8.266 11.035 1.00 90.56 311 LEU A N 1
ATOM 2520 C CA . LEU A 1 311 ? 9.785 -8.160 12.430 1.00 90.56 311 LEU A CA 1
ATOM 2521 C C . LEU A 1 311 ? 9.614 -6.690 12.819 1.00 90.56 311 LEU A C 1
ATOM 2523 O O . LEU A 1 311 ? 10.448 -5.860 12.446 1.00 90.56 311 LEU A O 1
ATOM 2527 N N . LEU A 1 312 ? 8.620 -6.392 13.654 1.00 90.31 312 LEU A N 1
ATOM 2528 C CA . LEU A 1 312 ? 8.474 -5.094 14.324 1.00 90.31 312 LEU A CA 1
ATOM 2529 C C . LEU A 1 312 ? 9.388 -5.027 15.566 1.00 90.31 312 LEU A C 1
ATOM 2531 O O . LEU A 1 312 ? 8.967 -4.835 16.703 1.00 90.31 312 LEU A O 1
ATOM 2535 N N . LEU A 1 313 ? 10.677 -5.287 15.335 1.00 83.50 313 LEU A N 1
ATOM 2536 C CA . LEU A 1 313 ? 11.708 -5.433 16.358 1.00 83.50 313 LEU A CA 1
ATOM 2537 C C . LEU A 1 313 ? 12.392 -4.091 16.649 1.00 83.50 313 LEU A C 1
ATOM 2539 O O . LEU A 1 313 ? 13.077 -3.547 15.782 1.00 83.50 313 LEU A O 1
ATOM 2543 N N . CYS A 1 314 ? 12.294 -3.612 17.891 1.00 71.94 314 CYS A N 1
ATOM 2544 C CA . CYS A 1 314 ? 13.177 -2.555 18.388 1.00 71.94 314 CYS A CA 1
ATOM 2545 C C . CYS A 1 314 ? 14.551 -3.134 18.744 1.00 71.94 314 CYS A C 1
ATOM 2547 O O . CYS A 1 314 ? 14.703 -3.802 19.770 1.00 71.94 314 CYS A O 1
ATOM 2549 N N . ASP A 1 315 ? 15.560 -2.826 17.932 1.00 70.38 315 ASP A N 1
ATOM 2550 C CA . ASP A 1 315 ? 16.956 -2.918 18.352 1.00 70.38 315 ASP A CA 1
ATOM 2551 C C . ASP A 1 315 ? 17.251 -1.765 19.325 1.00 70.38 315 ASP A C 1
ATOM 2553 O O . ASP A 1 315 ? 17.395 -0.614 18.913 1.00 70.38 315 ASP A O 1
ATOM 2557 N N . LYS A 1 316 ? 17.328 -2.085 20.623 1.00 65.81 316 LYS A N 1
ATOM 2558 C CA . LYS A 1 316 ? 17.565 -1.116 21.708 1.00 65.81 316 LYS A CA 1
ATOM 2559 C C . LYS A 1 316 ? 18.911 -0.385 21.600 1.00 65.81 316 LYS A C 1
ATOM 2561 O O . LYS A 1 316 ? 19.079 0.640 22.249 1.00 65.81 316 LYS A O 1
ATOM 2566 N N . ASN A 1 317 ? 19.840 -0.877 20.778 1.00 65.56 317 ASN A N 1
ATOM 2567 C CA . ASN A 1 317 ? 21.146 -0.260 20.550 1.00 65.56 317 ASN A CA 1
ATOM 2568 C C . ASN A 1 317 ? 21.170 0.614 19.274 1.00 65.56 317 ASN A C 1
ATOM 2570 O O . ASN A 1 317 ? 22.192 1.225 18.956 1.00 65.56 317 ASN A O 1
ATOM 2574 N N . SER A 1 318 ? 20.066 0.683 18.517 1.00 67.19 318 SER A N 1
ATOM 2575 C CA . SER A 1 318 ? 20.006 1.375 17.226 1.00 67.19 318 SER A CA 1
ATOM 2576 C C . SER A 1 318 ? 19.699 2.868 17.360 1.00 67.19 318 SER A C 1
ATOM 2578 O O . SER A 1 318 ? 18.567 3.306 17.189 1.00 67.19 318 SER A O 1
ATOM 2580 N N . THR A 1 319 ? 20.728 3.698 17.523 1.00 63.12 319 THR A N 1
ATOM 2581 C CA . THR A 1 319 ? 20.589 5.173 17.494 1.00 63.12 319 THR A CA 1
ATOM 2582 C C . THR A 1 319 ? 20.131 5.753 16.144 1.00 63.12 319 THR A C 1
ATOM 2584 O O . THR A 1 319 ? 19.967 6.962 16.015 1.00 63.12 319 THR A O 1
ATOM 2587 N N . ARG A 1 320 ? 19.946 4.917 15.109 1.00 67.62 320 ARG A N 1
ATOM 2588 C CA . ARG A 1 320 ? 19.628 5.336 13.731 1.00 67.62 320 ARG A CA 1
ATOM 2589 C C . ARG A 1 320 ? 18.150 5.216 13.348 1.00 67.62 320 ARG A C 1
ATOM 2591 O O . ARG A 1 320 ? 17.822 5.564 12.216 1.00 67.62 320 ARG A O 1
ATOM 2598 N N . ARG A 1 321 ? 17.299 4.631 14.197 1.00 76.94 321 ARG A N 1
ATOM 2599 C CA . ARG A 1 321 ? 15.884 4.346 13.895 1.00 76.94 321 ARG A CA 1
ATOM 2600 C C . ARG A 1 321 ? 15.063 4.374 15.175 1.00 76.94 321 ARG A C 1
ATOM 2602 O O . ARG A 1 321 ? 15.487 3.792 16.167 1.00 76.94 321 ARG A O 1
ATOM 2609 N N . ARG A 1 322 ? 13.881 4.986 15.140 1.00 80.19 322 ARG A N 1
ATOM 2610 C CA . ARG A 1 322 ? 13.051 5.179 16.340 1.00 80.19 322 ARG A CA 1
ATOM 2611 C C . ARG A 1 322 ? 12.418 3.891 16.891 1.00 80.19 322 ARG A C 1
ATOM 2613 O O . ARG A 1 322 ? 12.100 3.845 18.073 1.00 80.19 322 ARG A O 1
ATOM 2620 N N . GLY A 1 323 ? 12.258 2.843 16.074 1.00 90.62 323 GLY A N 1
ATOM 2621 C CA . GLY A 1 323 ? 11.527 1.635 16.474 1.00 90.62 323 GLY A CA 1
ATOM 2622 C C . GLY A 1 323 ? 10.041 1.934 16.690 1.00 90.62 323 GLY A C 1
ATOM 2623 O O . GLY A 1 323 ? 9.486 2.772 15.984 1.00 90.62 323 GLY A O 1
ATOM 2624 N N . TRP A 1 324 ? 9.405 1.256 17.647 1.00 92.94 324 TRP A N 1
ATOM 2625 C CA . TRP A 1 324 ? 8.063 1.586 18.141 1.00 92.94 324 TRP A CA 1
ATOM 2626 C C . TRP A 1 324 ? 8.046 2.944 18.842 1.00 92.94 324 TRP A C 1
ATOM 2628 O O . TRP A 1 324 ? 8.891 3.202 19.699 1.00 92.94 324 TRP A O 1
ATOM 2638 N N . TYR A 1 325 ? 7.054 3.773 18.530 1.00 93.56 325 TYR A N 1
ATOM 2639 C CA . TYR A 1 325 ? 6.834 5.042 19.212 1.00 93.56 325 TYR A CA 1
ATOM 2640 C C . TYR A 1 325 ? 5.361 5.464 19.220 1.00 93.56 325 TYR A C 1
ATOM 2642 O O . TYR A 1 325 ? 4.562 5.010 18.402 1.00 93.56 325 TYR A O 1
ATOM 2650 N N . LYS A 1 326 ? 5.042 6.390 20.122 1.00 93.69 326 LYS A N 1
ATOM 2651 C CA . LYS A 1 326 ? 3.811 7.184 20.145 1.00 93.69 326 LYS A CA 1
ATOM 2652 C C . LYS A 1 326 ? 4.175 8.662 19.965 1.00 93.69 326 LYS A C 1
ATOM 2654 O O . LYS A 1 326 ? 5.253 9.081 20.399 1.00 93.69 326 LYS A O 1
ATOM 2659 N N . GLU A 1 327 ? 3.336 9.438 19.283 1.00 93.00 327 GLU A N 1
ATOM 2660 C CA . GLU A 1 327 ? 3.482 10.897 19.170 1.00 93.00 327 GLU A CA 1
ATOM 2661 C C . GLU A 1 327 ? 2.140 11.611 19.010 1.00 93.00 327 GLU A C 1
ATOM 2663 O O . GLU A 1 327 ? 1.194 11.044 18.477 1.00 93.00 327 GLU A O 1
ATOM 2668 N N . GLN A 1 328 ? 2.052 12.855 19.486 1.00 90.62 328 GLN A N 1
ATOM 2669 C CA . GLN A 1 328 ? 0.855 13.678 19.314 1.00 90.62 328 GLN A CA 1
ATOM 2670 C C . GLN A 1 328 ? 0.800 14.224 17.884 1.00 90.62 328 GLN A C 1
ATOM 2672 O O . GLN A 1 328 ? 1.752 14.852 17.421 1.00 90.62 328 GLN A O 1
ATOM 2677 N N . TYR A 1 329 ? -0.323 13.993 17.213 1.00 85.50 329 TYR A N 1
ATOM 2678 C CA . TYR A 1 329 ? -0.642 14.481 15.877 1.00 85.50 329 TYR A CA 1
ATOM 2679 C C . TYR A 1 329 ? -1.800 15.481 15.955 1.00 85.50 329 TYR A C 1
ATOM 2681 O O . TYR A 1 329 ? -2.682 15.356 16.807 1.00 85.50 329 TYR A O 1
ATOM 2689 N N . ASP A 1 330 ? -1.789 16.474 15.070 1.00 84.44 330 ASP A N 1
ATOM 2690 C CA . ASP A 1 330 ? -2.824 17.502 14.932 1.00 84.44 330 ASP A CA 1
ATOM 2691 C C . ASP A 1 330 ? -2.886 17.892 13.447 1.00 84.44 330 ASP A C 1
ATOM 2693 O O . ASP A 1 330 ? -2.048 18.649 12.957 1.00 84.44 330 ASP A O 1
ATOM 2697 N N . GLY A 1 331 ? -3.795 17.267 12.695 1.00 81.94 331 GLY A N 1
ATOM 2698 C CA . GLY A 1 331 ? -3.804 17.322 11.229 1.00 81.94 331 GLY A CA 1
ATOM 2699 C C . GLY A 1 331 ? -4.933 16.501 10.603 1.00 81.94 331 GLY A C 1
ATOM 2700 O O . GLY A 1 331 ? -5.873 16.107 11.292 1.00 81.94 331 GLY A O 1
ATOM 2701 N N . GLU A 1 332 ? -4.857 16.231 9.297 1.00 79.25 332 GLU A N 1
ATOM 2702 C CA . GLU A 1 332 ? -5.786 15.306 8.631 1.00 79.25 332 GLU A CA 1
ATOM 2703 C C . GLU A 1 332 ? -5.247 13.870 8.618 1.00 79.25 332 GLU A C 1
ATOM 2705 O O . GLU A 1 332 ? -4.061 13.636 8.399 1.00 79.25 332 GLU A O 1
ATOM 2710 N N . VAL A 1 333 ? -6.143 12.902 8.806 1.00 82.81 333 VAL A N 1
ATOM 2711 C CA . VAL A 1 333 ? -5.860 11.466 8.720 1.00 82.81 333 VAL A CA 1
ATOM 2712 C C . VAL A 1 333 ? -6.791 10.795 7.711 1.00 82.81 333 VAL A C 1
ATOM 2714 O O . VAL A 1 333 ? -7.938 11.215 7.522 1.00 82.81 333 VAL A O 1
ATOM 2717 N N . PHE A 1 334 ? -6.292 9.748 7.054 1.00 84.25 334 PHE A N 1
ATOM 2718 C CA . PHE A 1 334 ? -6.864 9.241 5.806 1.00 84.25 334 PHE A CA 1
ATOM 2719 C C . PHE A 1 334 ? -7.149 7.734 5.811 1.00 84.25 334 PHE A C 1
ATOM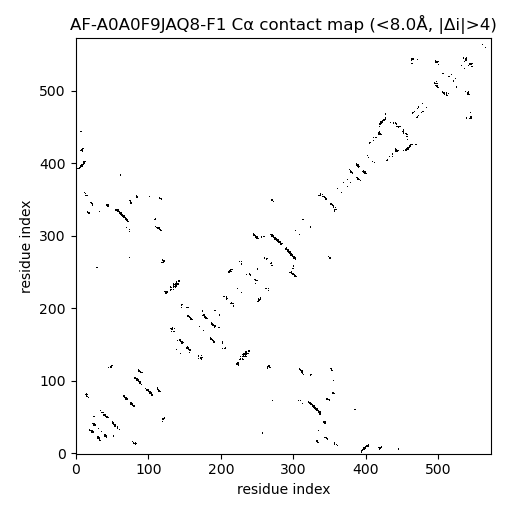 2721 O O . PHE A 1 334 ? -6.541 6.960 6.554 1.00 84.25 334 PHE A O 1
ATOM 2728 N N . CYS A 1 335 ? -8.091 7.294 4.973 1.00 81.12 335 CYS A N 1
ATOM 2729 C CA . CYS A 1 335 ? -8.362 5.879 4.714 1.00 81.12 335 CYS A CA 1
ATOM 2730 C C . CYS A 1 335 ? -8.998 5.656 3.329 1.00 81.12 335 CYS A C 1
ATOM 2732 O O . CYS A 1 335 ? -9.490 6.591 2.702 1.00 81.12 335 CYS A O 1
ATOM 2734 N N . VAL A 1 336 ? -9.047 4.398 2.886 1.00 78.38 336 VAL A N 1
ATOM 2735 C CA . VAL A 1 336 ? -9.845 3.944 1.733 1.00 78.38 336 VAL A CA 1
ATOM 2736 C C . VAL A 1 336 ? -10.930 2.976 2.192 1.00 78.38 336 VAL A C 1
ATOM 2738 O O . VAL A 1 336 ? -10.742 2.203 3.138 1.00 78.38 336 VAL A O 1
ATOM 2741 N N . GLU A 1 337 ? -12.087 3.021 1.538 1.00 70.12 337 GLU A N 1
ATOM 2742 C CA . GLU A 1 337 ? -13.256 2.231 1.915 1.00 70.12 337 GLU A CA 1
ATOM 2743 C C . GLU A 1 337 ? -13.565 1.154 0.875 1.00 70.12 337 GLU A C 1
ATOM 2745 O O . GLU A 1 337 ? -13.927 1.466 -0.244 1.00 70.12 337 GLU A O 1
ATOM 2750 N N . MET A 1 338 ? -13.388 -0.119 1.229 1.00 67.69 338 MET A N 1
ATOM 2751 C CA . MET A 1 338 ? -13.496 -1.289 0.335 1.00 67.69 338 MET A CA 1
ATOM 2752 C C . MET A 1 338 ? -13.694 -2.568 1.190 1.00 67.69 338 MET A C 1
ATOM 2754 O O . MET A 1 338 ? -13.824 -2.433 2.411 1.00 67.69 338 MET A O 1
ATOM 2758 N N . PRO A 1 339 ? -13.740 -3.806 0.662 1.00 72.12 339 PRO A N 1
ATOM 2759 C CA . PRO A 1 339 ? -13.775 -5.011 1.506 1.00 72.12 339 PRO A CA 1
ATOM 2760 C C . PRO A 1 339 ? -12.603 -5.085 2.518 1.00 72.12 339 PRO A C 1
ATOM 2762 O O . PRO A 1 339 ? -11.602 -4.383 2.342 1.00 72.12 339 PRO A O 1
ATOM 2765 N N . PRO A 1 340 ? -12.680 -5.911 3.583 1.00 73.25 340 PRO A N 1
ATOM 2766 C CA . PRO A 1 340 ? -11.635 -6.032 4.610 1.00 73.25 340 PRO A CA 1
ATOM 2767 C C . PRO A 1 340 ? -10.423 -6.852 4.117 1.00 73.25 340 PRO A C 1
ATOM 2769 O O . PRO A 1 340 ? -10.040 -7.861 4.705 1.00 73.25 340 PRO A O 1
ATOM 2772 N N . ILE A 1 341 ? -9.818 -6.407 3.015 1.00 85.31 341 ILE A N 1
ATOM 2773 C CA . ILE A 1 341 ? -8.625 -6.985 2.390 1.00 85.31 341 ILE A CA 1
ATOM 2774 C C . ILE A 1 341 ? -7.425 -6.033 2.541 1.00 85.31 341 ILE A C 1
ATOM 2776 O O . ILE A 1 341 ? -7.620 -4.814 2.590 1.00 85.31 341 ILE A O 1
ATOM 2780 N N . PRO A 1 342 ? -6.180 -6.537 2.644 1.00 93.38 342 PRO A N 1
ATOM 2781 C CA . PRO A 1 342 ? -5.011 -5.675 2.792 1.00 93.38 342 PRO A CA 1
ATOM 2782 C C . PRO A 1 342 ? -4.759 -4.828 1.539 1.00 93.38 342 PRO A C 1
ATOM 2784 O O . PRO A 1 342 ? -4.792 -5.352 0.430 1.00 93.38 342 PRO A O 1
ATOM 2787 N N . VAL A 1 343 ? -4.429 -3.552 1.719 1.00 95.00 343 VAL A N 1
ATOM 2788 C CA . VAL A 1 343 ? -3.949 -2.624 0.682 1.00 95.00 343 VAL A CA 1
ATOM 2789 C C . VAL A 1 343 ? -2.431 -2.439 0.762 1.00 95.00 343 VAL A C 1
ATOM 2791 O O . VAL A 1 343 ? -1.832 -2.628 1.827 1.00 95.00 343 VAL A O 1
ATOM 2794 N N . TYR A 1 344 ? -1.794 -2.084 -0.358 1.00 97.44 344 TYR A N 1
ATOM 2795 C CA . TYR A 1 344 ? -0.348 -1.848 -0.413 1.00 97.44 344 TYR A CA 1
ATOM 2796 C C . TYR A 1 344 ? -0.013 -0.375 -0.169 1.00 97.44 344 TYR A C 1
ATOM 2798 O O . TYR A 1 344 ? -0.227 0.480 -1.030 1.00 97.44 344 TYR A O 1
ATOM 2806 N N . VAL A 1 345 ? 0.532 -0.093 1.013 1.00 96.19 345 VAL A N 1
ATOM 2807 C CA . VAL A 1 345 ? 0.873 1.258 1.481 1.00 96.19 345 VAL A CA 1
ATOM 2808 C C . VAL A 1 345 ? 2.374 1.386 1.716 1.00 96.19 345 VAL A C 1
ATOM 2810 O O . VAL A 1 345 ? 3.035 0.407 2.063 1.00 96.19 345 VAL A O 1
ATOM 2813 N N . ARG A 1 346 ? 2.939 2.583 1.553 1.00 96.69 346 ARG A N 1
ATOM 2814 C CA . ARG A 1 346 ? 4.330 2.892 1.913 1.00 96.69 346 ARG A CA 1
ATOM 2815 C C . ARG A 1 346 ? 4.407 4.202 2.687 1.00 96.69 346 ARG A C 1
ATOM 2817 O O . ARG A 1 346 ? 3.631 5.119 2.460 1.00 96.69 346 ARG A O 1
ATOM 2824 N N . ARG A 1 347 ? 5.410 4.312 3.551 1.00 94.81 347 ARG A N 1
ATOM 2825 C CA . ARG A 1 347 ? 5.866 5.580 4.133 1.00 94.81 347 ARG A CA 1
ATOM 2826 C C . ARG A 1 347 ? 7.392 5.590 4.076 1.00 94.81 347 ARG A C 1
ATOM 2828 O O . ARG A 1 347 ? 8.022 4.529 4.155 1.00 94.81 347 ARG A O 1
ATOM 2835 N N . LYS A 1 348 ? 7.996 6.755 3.819 1.00 93.25 348 LYS A N 1
ATOM 2836 C CA . LYS A 1 348 ? 9.441 6.905 3.524 1.00 93.25 348 LYS A CA 1
ATOM 2837 C C . LYS A 1 348 ? 9.977 5.850 2.525 1.00 93.25 348 LYS A C 1
ATOM 2839 O O . LYS A 1 348 ? 11.037 5.268 2.750 1.00 93.25 348 LYS A O 1
ATOM 2844 N N . GLY A 1 349 ? 9.212 5.534 1.472 1.00 94.56 349 GLY A N 1
ATOM 2845 C CA . GLY A 1 349 ? 9.607 4.569 0.434 1.00 94.56 349 GLY A CA 1
ATOM 2846 C C . GLY A 1 349 ? 9.632 3.082 0.841 1.00 94.56 349 GLY A C 1
ATOM 2847 O O . GLY A 1 349 ? 10.181 2.261 0.100 1.00 94.56 349 GLY A O 1
ATOM 2848 N N . LYS A 1 350 ? 9.056 2.690 1.990 1.00 96.00 350 LYS A N 1
ATOM 2849 C CA . LYS A 1 350 ? 9.042 1.298 2.496 1.00 96.00 350 LYS A CA 1
ATOM 2850 C C . LYS A 1 350 ? 7.641 0.664 2.383 1.00 96.00 350 LYS A C 1
ATOM 2852 O O . LYS A 1 350 ? 6.874 0.704 3.338 1.00 96.00 350 LYS A O 1
ATOM 2857 N N . GLY A 1 351 ? 7.304 0.080 1.227 1.00 96.00 351 GLY A N 1
ATOM 2858 C CA . GLY A 1 351 ? 5.970 -0.506 0.977 1.00 96.00 351 GLY A CA 1
ATOM 2859 C C . GLY A 1 351 ? 5.678 -1.812 1.728 1.00 96.00 351 GLY A C 1
ATOM 2860 O O . GLY A 1 351 ? 6.572 -2.652 1.834 1.00 96.00 351 GLY A O 1
ATOM 2861 N N . PHE A 1 352 ? 4.460 -1.997 2.243 1.00 96.69 352 PHE A N 1
ATOM 2862 C CA . PHE A 1 352 ? 3.978 -3.200 2.935 1.00 96.69 352 PHE A CA 1
ATOM 2863 C C . PHE A 1 352 ? 2.448 -3.363 2.827 1.00 96.69 352 PHE A C 1
ATOM 2865 O O . PHE A 1 352 ? 1.731 -2.429 2.477 1.00 96.69 352 PHE A O 1
ATOM 2872 N N . TRP A 1 353 ? 1.943 -4.562 3.135 1.00 96.12 353 TRP A N 1
ATOM 2873 C CA . TRP A 1 353 ? 0.505 -4.852 3.168 1.00 96.12 353 TRP A CA 1
ATOM 2874 C C . TRP A 1 353 ? -0.097 -4.506 4.533 1.00 96.12 353 TRP A C 1
ATOM 2876 O O . TRP A 1 353 ? 0.348 -5.037 5.553 1.00 96.12 353 TRP A O 1
ATOM 2886 N N . CYS A 1 354 ? -1.122 -3.655 4.546 1.00 88.62 354 CYS A N 1
ATOM 2887 C CA . CYS A 1 354 ? -1.830 -3.207 5.748 1.00 88.62 354 CYS A CA 1
ATOM 2888 C C . CYS A 1 354 ? -3.347 -3.190 5.510 1.00 88.62 354 CYS A C 1
ATOM 2890 O O . CYS A 1 354 ? -3.779 -3.140 4.365 1.00 88.62 354 CYS A O 1
ATOM 2892 N N . LEU A 1 355 ? -4.176 -3.232 6.553 1.00 81.38 355 LEU A N 1
ATOM 2893 C CA . LEU A 1 355 ? -5.633 -3.204 6.390 1.00 81.38 355 LEU A CA 1
ATOM 2894 C C . LEU A 1 355 ? -6.190 -1.776 6.385 1.00 81.38 355 LEU A C 1
ATOM 2896 O O . LEU A 1 355 ? -5.594 -0.835 6.914 1.00 81.38 355 LEU A O 1
ATOM 2900 N N . ARG A 1 356 ? -7.360 -1.621 5.761 1.00 64.69 356 ARG A N 1
ATOM 2901 C CA . ARG A 1 356 ? -8.208 -0.436 5.920 1.00 64.69 356 ARG A CA 1
ATOM 2902 C C . ARG A 1 356 ? -8.886 -0.427 7.295 1.00 64.69 356 ARG A C 1
ATOM 2904 O O . ARG A 1 356 ? -9.037 -1.464 7.938 1.00 64.69 356 ARG A O 1
ATOM 2911 N N . THR A 1 357 ? -9.419 0.726 7.673 1.00 52.44 357 THR A N 1
ATOM 2912 C CA . THR A 1 357 ? -10.380 0.845 8.772 1.00 52.44 357 THR A CA 1
ATOM 2913 C C . THR A 1 357 ? -11.766 0.431 8.309 1.00 52.44 357 THR A C 1
ATOM 2915 O O . THR A 1 357 ? -12.271 0.968 7.323 1.00 52.44 357 THR A O 1
ATOM 2918 N N . TYR A 1 358 ? -12.392 -0.493 9.035 1.00 44.38 358 TYR A N 1
ATOM 2919 C CA . TYR A 1 358 ? -13.787 -0.876 8.833 1.00 44.38 358 TYR A CA 1
ATOM 2920 C C . TYR A 1 358 ? -14.737 0.220 9.355 1.00 44.38 358 TYR A C 1
ATOM 2922 O O . TYR A 1 358 ? -14.434 0.894 10.336 1.00 44.38 358 TYR A O 1
ATOM 2930 N N . ARG A 1 359 ? -15.862 0.429 8.664 1.00 41.59 359 ARG A N 1
ATOM 2931 C CA . ARG A 1 359 ? -16.868 1.467 8.949 1.00 41.59 359 ARG A CA 1
ATOM 2932 C C . ARG A 1 359 ? -18.256 0.844 8.788 1.00 41.59 359 ARG A C 1
ATOM 2934 O O . ARG A 1 359 ? -18.770 0.816 7.678 1.00 41.59 359 ARG A O 1
ATOM 2941 N N . GLU A 1 360 ? -18.866 0.388 9.874 1.00 39.88 360 GLU A N 1
ATOM 2942 C CA . GLU A 1 360 ? -20.316 0.126 9.895 1.00 39.88 360 GLU A CA 1
ATOM 2943 C C . GLU A 1 360 ? -21.084 1.399 10.265 1.00 39.88 360 GLU A C 1
ATOM 2945 O O . GLU A 1 360 ? -21.970 1.838 9.537 1.00 39.88 360 GLU A O 1
ATOM 2950 N N 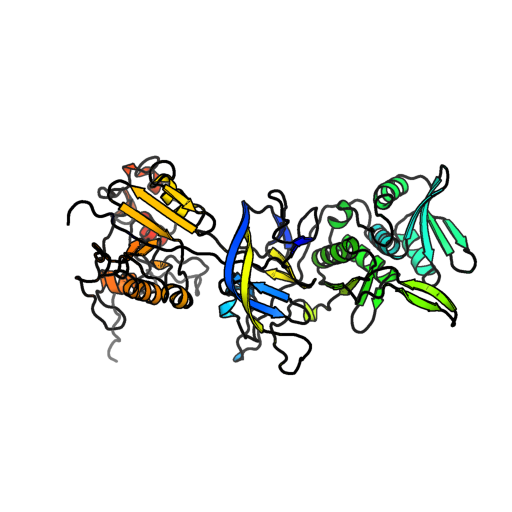. LEU A 1 361 ? -20.629 2.086 11.314 1.00 41.78 361 LEU A N 1
ATOM 2951 C CA . LEU A 1 361 ? -21.285 3.232 11.957 1.00 41.78 361 LEU A CA 1
ATOM 2952 C C . LEU A 1 361 ? -21.496 4.504 11.104 1.00 41.78 361 LEU A C 1
ATOM 2954 O O . LEU A 1 361 ? -21.978 5.513 11.619 1.00 41.78 361 LEU A O 1
ATOM 2958 N N . LEU A 1 362 ? -21.097 4.516 9.829 1.00 42.03 362 LEU A N 1
ATOM 2959 C CA . LEU A 1 362 ? -21.052 5.735 9.009 1.00 42.03 362 LEU A CA 1
ATOM 2960 C C . LEU A 1 362 ? -21.804 5.686 7.677 1.00 42.03 362 LEU A C 1
ATOM 2962 O O . LEU A 1 362 ? -22.037 6.757 7.120 1.00 42.03 362 LEU A O 1
ATOM 2966 N N . ASP A 1 363 ? -22.242 4.510 7.217 1.00 44.62 363 ASP A N 1
ATOM 2967 C CA . ASP A 1 363 ? -23.142 4.392 6.056 1.00 44.62 363 ASP A CA 1
ATOM 2968 C C . ASP A 1 363 ? -24.583 4.011 6.452 1.00 44.62 363 ASP A C 1
ATOM 2970 O O . ASP A 1 363 ? -25.516 4.298 5.700 1.00 44.62 363 ASP A O 1
ATOM 2974 N N . THR A 1 364 ? -24.788 3.450 7.653 1.00 50.81 364 THR A N 1
ATOM 2975 C CA . THR A 1 364 ? -26.114 3.199 8.247 1.00 50.81 364 THR A CA 1
ATOM 2976 C C . THR A 1 364 ? -26.469 4.245 9.307 1.00 50.81 364 THR A C 1
ATOM 2978 O O . THR A 1 364 ? -27.288 5.116 9.033 1.00 50.81 364 THR A O 1
ATOM 2981 N N . THR A 1 365 ? -25.844 4.224 10.491 1.00 55.12 365 THR A N 1
ATOM 2982 C CA . THR A 1 365 ? -26.322 4.954 11.685 1.00 55.12 365 THR A CA 1
ATOM 2983 C C . THR A 1 365 ? -26.468 6.461 11.469 1.00 55.12 365 THR A C 1
ATOM 2985 O O . THR A 1 365 ? -27.513 7.025 11.775 1.00 55.12 365 THR A O 1
ATOM 2988 N N . VAL A 1 366 ? -25.467 7.126 10.876 1.00 67.75 366 VAL A N 1
ATOM 2989 C CA . VAL A 1 366 ? -25.544 8.572 10.567 1.00 67.75 366 VAL A CA 1
ATOM 2990 C C . VAL A 1 366 ? -26.612 8.870 9.512 1.00 67.75 366 VAL A C 1
ATOM 2992 O O . VAL A 1 366 ? -27.254 9.914 9.577 1.00 67.75 366 VAL A O 1
ATOM 2995 N N . LYS A 1 367 ? -26.829 7.967 8.549 1.00 65.62 367 LYS A N 1
ATOM 2996 C CA . LYS A 1 367 ? -27.853 8.144 7.519 1.00 65.62 367 LYS A CA 1
ATOM 2997 C C . LYS A 1 367 ? -29.251 8.005 8.122 1.00 65.62 367 LYS A C 1
ATOM 2999 O O . LYS A 1 367 ? -30.030 8.939 8.006 1.00 65.62 367 LYS A O 1
ATOM 3004 N N . THR A 1 368 ? -29.519 6.918 8.847 1.00 67.69 368 THR A N 1
ATOM 3005 C CA . THR A 1 368 ? -30.778 6.705 9.580 1.00 67.69 368 THR A CA 1
ATOM 3006 C C . THR A 1 368 ? -31.059 7.852 10.553 1.00 67.69 368 THR A C 1
ATOM 3008 O O . THR A 1 368 ? -32.175 8.366 10.588 1.00 67.69 368 THR A O 1
ATOM 3011 N N . TRP A 1 369 ? -30.037 8.326 11.279 1.00 79.56 369 TRP A N 1
ATOM 3012 C CA . TRP A 1 369 ? -30.167 9.492 12.155 1.00 79.56 369 TRP A CA 1
ATOM 3013 C C . TRP A 1 369 ? -30.611 10.740 11.392 1.00 79.56 369 TRP A C 1
ATOM 3015 O O . TRP A 1 369 ? -31.478 11.455 11.874 1.00 79.56 369 TRP A O 1
ATOM 3025 N N . LEU A 1 370 ? -30.045 11.014 10.213 1.00 82.62 370 LEU A N 1
ATOM 3026 C CA . LEU A 1 370 ? -30.419 12.178 9.402 1.00 82.62 370 LEU A CA 1
ATOM 3027 C C . LEU A 1 370 ? -31.711 11.976 8.597 1.00 82.62 370 LEU A C 1
ATOM 3029 O O . LEU A 1 370 ? -32.331 12.969 8.237 1.00 82.62 370 LEU A O 1
ATOM 3033 N N . ASP A 1 371 ? -32.155 10.740 8.358 1.00 79.00 371 ASP A N 1
ATOM 3034 C CA . ASP A 1 371 ? -33.479 10.444 7.797 1.00 79.00 371 ASP A CA 1
ATOM 3035 C C . ASP A 1 371 ? -34.593 10.740 8.830 1.00 79.00 371 ASP A C 1
ATOM 3037 O O . ASP A 1 371 ? -35.643 11.274 8.458 1.00 79.00 371 ASP A O 1
ATOM 3041 N N . TRP A 1 372 ? -34.348 10.464 10.123 1.00 77.62 372 TRP A N 1
ATOM 3042 C CA . TRP A 1 372 ? -35.228 10.821 11.251 1.00 77.62 372 TRP A CA 1
ATOM 3043 C C . TRP A 1 372 ? -35.121 12.307 11.644 1.00 77.62 372 TRP A C 1
ATOM 3045 O O . TRP A 1 372 ? -36.113 13.034 11.682 1.00 77.62 372 TRP A O 1
ATOM 3055 N N . PHE A 1 373 ? -33.903 12.772 11.919 1.00 85.00 373 PHE A N 1
ATOM 3056 C CA . PHE A 1 373 ? -33.563 14.112 12.394 1.00 85.00 373 PHE A CA 1
ATOM 3057 C C . PHE A 1 373 ? -32.904 14.910 11.268 1.00 85.00 373 PHE A C 1
ATOM 3059 O O . PHE A 1 373 ? -31.694 15.141 11.255 1.00 85.00 373 PHE A O 1
ATOM 3066 N N . ARG A 1 374 ? -33.715 15.307 10.285 1.00 82.56 374 ARG A N 1
ATOM 3067 C CA . ARG A 1 374 ? -33.238 15.963 9.062 1.00 82.56 374 ARG A CA 1
ATOM 3068 C C . ARG A 1 374 ? -32.638 17.341 9.312 1.00 82.56 374 ARG A C 1
ATOM 3070 O O . ARG A 1 374 ? -33.254 18.171 9.985 1.00 82.56 374 ARG A O 1
ATOM 3077 N N . GLU A 1 375 ? -31.501 17.621 8.668 1.00 85.31 375 GLU A N 1
ATOM 3078 C CA . GLU A 1 375 ? -30.783 18.893 8.854 1.00 85.31 375 GLU A CA 1
ATOM 3079 C C . GLU A 1 375 ? -31.667 20.127 8.550 1.00 85.31 375 GLU A C 1
ATOM 3081 O O . GLU A 1 375 ? -31.593 21.157 9.216 1.00 85.31 375 GLU A O 1
ATOM 3086 N N . GLU A 1 376 ? -32.564 19.992 7.569 1.00 82.38 376 GLU A N 1
ATOM 3087 C CA . GLU A 1 376 ? -33.519 21.021 7.129 1.00 82.38 376 GLU A CA 1
ATOM 3088 C C . GLU A 1 376 ? -34.555 21.439 8.192 1.00 82.38 376 GLU A C 1
ATOM 3090 O O . GLU A 1 376 ? -35.097 22.540 8.107 1.00 82.38 376 GLU A O 1
ATOM 3095 N N . HIS A 1 377 ? -34.821 20.593 9.196 1.00 81.56 377 HIS A N 1
ATOM 3096 C CA . HIS A 1 377 ? -35.851 20.830 10.215 1.00 81.56 377 HIS A CA 1
ATOM 3097 C C . HIS A 1 377 ? -35.295 21.064 11.618 1.00 81.56 377 HIS A C 1
ATOM 3099 O O . HIS A 1 377 ? -35.894 21.823 12.379 1.00 81.56 377 HIS A O 1
ATOM 3105 N N . VAL A 1 378 ? -34.191 20.400 11.980 1.00 85.19 378 VAL A N 1
ATOM 3106 C CA . VAL A 1 378 ? -33.684 20.421 13.360 1.00 85.19 378 VAL A CA 1
ATOM 3107 C C . VAL A 1 378 ? -32.322 21.078 13.532 1.00 85.19 378 VAL A C 1
ATOM 3109 O O . VAL A 1 378 ? -31.967 21.327 14.671 1.00 85.19 378 VAL A O 1
ATOM 3112 N N . GLY A 1 379 ? -31.545 21.394 12.493 1.00 85.50 379 GLY A N 1
ATOM 3113 C CA . GLY A 1 379 ? -30.228 22.030 12.658 1.00 85.50 379 GLY A CA 1
ATOM 3114 C C . GLY A 1 379 ? -29.133 21.388 11.811 1.00 85.50 379 GLY A C 1
ATOM 3115 O O . GLY A 1 379 ? -29.403 20.546 10.974 1.00 85.50 379 GLY A O 1
ATOM 3116 N N . ARG A 1 380 ? -27.873 21.806 11.969 1.00 81.06 380 ARG A N 1
ATOM 3117 C CA . ARG A 1 380 ? -26.808 21.382 11.042 1.00 81.06 380 ARG A CA 1
ATOM 3118 C C . ARG A 1 380 ? -25.988 20.215 11.584 1.00 81.06 380 ARG A C 1
ATOM 3120 O O . ARG A 1 380 ? -25.487 20.264 12.714 1.00 81.06 380 ARG A O 1
ATOM 3127 N N . PHE A 1 381 ? -25.735 19.228 10.728 1.00 80.38 381 PHE A N 1
ATOM 3128 C CA . PHE A 1 381 ? -24.774 18.166 10.980 1.00 80.38 381 PHE A CA 1
ATOM 3129 C C . PHE A 1 381 ? -23.365 18.583 10.537 1.00 80.38 381 PHE A C 1
ATOM 3131 O O . PHE A 1 381 ? -23.046 18.737 9.354 1.00 80.38 381 PHE A O 1
ATOM 3138 N N . ASN A 1 382 ? -22.469 18.756 11.506 1.00 74.56 382 ASN A N 1
ATOM 3139 C CA . ASN A 1 382 ? -21.065 19.037 11.253 1.00 74.56 382 ASN A CA 1
ATOM 3140 C C . ASN A 1 382 ? -20.307 17.732 10.960 1.00 74.56 382 ASN A C 1
ATOM 3142 O O . ASN A 1 382 ? -19.879 17.017 11.867 1.00 74.56 382 ASN A O 1
ATOM 3146 N N . LYS A 1 383 ? -20.097 17.459 9.668 1.00 60.94 383 LYS A N 1
ATOM 3147 C CA . LYS A 1 383 ? -19.382 16.277 9.148 1.00 60.94 383 LYS A CA 1
ATOM 3148 C C . LYS A 1 383 ? -17.902 16.201 9.576 1.00 60.94 383 LYS A C 1
ATOM 3150 O O . LYS A 1 383 ? -17.333 15.107 9.570 1.00 60.94 383 LYS A O 1
ATOM 3155 N N . HIS A 1 384 ? -17.293 17.326 9.977 1.00 50.81 384 HIS A N 1
ATOM 3156 C CA . HIS A 1 384 ? -15.901 17.395 10.445 1.00 50.81 384 HIS A CA 1
ATOM 3157 C C . HIS A 1 384 ? -15.786 17.085 11.939 1.00 50.81 384 HIS A C 1
ATOM 3159 O O . HIS A 1 384 ? -15.081 16.151 12.310 1.00 50.81 384 HIS A O 1
ATOM 3165 N N . SER A 1 385 ? -16.509 17.822 12.796 1.00 55.22 385 SER A N 1
ATOM 3166 C CA . SER A 1 385 ? -16.511 17.571 14.249 1.00 55.22 385 SER A CA 1
ATOM 3167 C C . SER A 1 385 ? -17.281 16.311 14.634 1.00 55.22 385 SER A C 1
ATOM 3169 O O . SER A 1 385 ? -17.219 15.897 15.793 1.00 55.22 385 SER A O 1
ATOM 3171 N N . MET A 1 386 ? -18.020 15.734 13.679 1.00 65.81 386 MET A N 1
ATOM 3172 C CA . MET A 1 386 ? -18.974 14.654 13.880 1.00 65.81 386 MET A CA 1
ATOM 3173 C C . MET A 1 386 ? -19.929 14.991 15.019 1.00 65.81 386 MET A C 1
ATOM 3175 O O . MET A 1 386 ? -19.883 14.398 16.095 1.00 65.81 386 MET A O 1
ATOM 3179 N N . THR A 1 387 ? -20.736 16.020 14.765 1.00 76.62 387 THR A N 1
ATOM 3180 C CA . THR A 1 387 ? -21.699 16.572 15.715 1.00 76.62 387 THR A CA 1
ATOM 3181 C C . THR A 1 387 ? -22.960 17.025 14.987 1.00 76.62 387 THR A C 1
ATOM 3183 O O . THR A 1 387 ? -22.868 17.903 14.129 1.00 76.62 387 THR A O 1
ATOM 3186 N N . HIS A 1 388 ? -24.138 16.537 15.371 1.00 86.06 388 HIS A N 1
ATOM 3187 C CA . HIS A 1 388 ? -25.381 17.251 15.075 1.00 86.06 388 HIS A CA 1
ATOM 3188 C C . HIS A 1 388 ? -25.582 18.346 16.131 1.00 86.06 388 HIS A C 1
ATOM 3190 O O . HIS A 1 388 ? -25.609 18.044 17.320 1.00 86.06 388 HIS A O 1
ATOM 3196 N N . ASN A 1 389 ? -25.687 19.610 15.713 1.00 85.06 389 ASN A N 1
ATOM 3197 C CA . ASN A 1 389 ? -26.147 20.694 16.584 1.00 85.06 389 ASN A CA 1
ATOM 3198 C C . ASN A 1 389 ? -27.617 20.960 16.265 1.00 85.06 389 ASN A C 1
ATOM 3200 O O . ASN A 1 389 ? -27.925 21.632 15.278 1.00 85.06 389 ASN A O 1
ATOM 3204 N N . MET A 1 390 ? -28.502 20.378 17.069 1.00 86.88 390 MET A N 1
ATOM 3205 C CA . MET A 1 390 ? -29.947 20.420 16.885 1.00 86.88 390 MET A CA 1
ATOM 3206 C C . MET A 1 390 ? -30.590 21.508 17.754 1.00 86.88 390 MET A C 1
ATOM 3208 O O . MET A 1 390 ? -30.206 21.706 18.906 1.00 86.88 390 MET A O 1
ATOM 3212 N N . ARG A 1 391 ? -31.594 22.194 17.205 1.00 82.25 391 ARG A N 1
ATOM 3213 C CA . ARG A 1 391 ? -32.495 23.137 17.866 1.00 82.25 391 ARG A CA 1
ATOM 3214 C C . ARG A 1 391 ? -33.919 22.911 17.385 1.00 82.25 391 ARG A C 1
ATOM 3216 O O . ARG A 1 391 ? -34.214 23.137 16.215 1.00 82.25 391 ARG A O 1
ATOM 3223 N N . TRP A 1 392 ? -34.802 22.500 18.287 1.00 79.69 392 TRP A N 1
ATOM 3224 C CA . TRP A 1 392 ? -36.209 22.258 17.971 1.00 79.69 392 TRP A CA 1
ATOM 3225 C C . TRP A 1 392 ? -37.079 22.509 19.205 1.00 79.69 392 TRP A C 1
ATOM 3227 O O . TRP A 1 392 ? -36.823 21.949 20.268 1.00 79.69 392 TRP A O 1
ATOM 3237 N N . ASN A 1 393 ? -38.101 23.360 19.083 1.00 83.00 393 ASN A N 1
ATOM 3238 C CA . ASN A 1 393 ? -38.968 23.781 20.194 1.00 83.00 393 ASN A CA 1
ATOM 3239 C C . ASN A 1 393 ? -38.166 24.277 21.427 1.00 83.00 393 ASN A C 1
ATOM 3241 O O . ASN A 1 393 ? -37.450 25.270 21.309 1.00 83.00 393 ASN A O 1
ATOM 3245 N N . ASP A 1 394 ? -38.271 23.623 22.594 1.00 77.62 394 ASP A N 1
ATOM 3246 C CA . ASP A 1 394 ? -37.536 23.941 23.835 1.00 77.62 394 ASP A CA 1
ATOM 3247 C C . ASP A 1 394 ? -36.196 23.181 23.998 1.00 77.62 394 ASP A C 1
ATOM 3249 O O . ASP A 1 394 ? -35.639 23.127 25.097 1.00 77.62 394 ASP A O 1
ATOM 3253 N N . ILE A 1 395 ? -35.655 22.601 22.920 1.00 75.75 395 ILE A N 1
ATOM 3254 C CA . ILE A 1 395 ? -34.476 21.718 22.937 1.00 75.75 395 ILE A CA 1
ATOM 3255 C C . ILE A 1 395 ? -33.307 22.346 22.150 1.00 75.75 395 ILE A C 1
ATOM 3257 O O . ILE A 1 395 ? -33.416 22.522 20.940 1.00 75.75 395 ILE A O 1
ATOM 3261 N N . ASP A 1 396 ? -32.173 22.626 22.811 1.00 81.75 396 ASP A N 1
ATOM 3262 C CA . ASP A 1 396 ? -30.815 22.503 22.238 1.00 81.75 396 ASP A CA 1
ATOM 3263 C C . ASP A 1 396 ? -30.463 21.004 22.366 1.00 81.75 396 ASP A C 1
ATOM 3265 O O . ASP A 1 396 ? -30.713 20.382 23.398 1.00 81.75 396 ASP A O 1
ATOM 3269 N N . CYS A 1 397 ? -29.829 20.392 21.375 1.00 83.75 397 CYS A N 1
ATOM 3270 C CA . CYS A 1 397 ? -29.246 19.063 21.540 1.00 83.75 397 CYS A CA 1
ATOM 3271 C C . CYS A 1 397 ? -27.949 18.983 20.742 1.00 83.75 397 CYS A C 1
ATOM 3273 O O . CYS A 1 397 ? -27.947 19.155 19.524 1.00 83.75 397 CYS A O 1
ATOM 3275 N N . GLU A 1 398 ? -26.834 18.740 21.427 1.00 83.88 398 GLU A N 1
ATOM 3276 C CA . GLU A 1 398 ? -25.610 18.321 20.766 1.00 83.88 398 GLU A CA 1
ATOM 3277 C C . GLU A 1 398 ? -25.642 16.788 20.672 1.00 83.88 398 GLU A C 1
ATOM 3279 O O . GLU A 1 398 ? -25.940 16.094 21.638 1.00 83.88 398 GLU A O 1
ATOM 3284 N N . VAL A 1 399 ? -25.343 16.228 19.507 1.00 82.12 399 VAL A N 1
ATOM 3285 C CA . VAL A 1 399 ? -25.218 14.776 19.319 1.00 82.12 399 VAL A CA 1
ATOM 3286 C C . VAL A 1 399 ? -23.850 14.548 18.704 1.00 82.12 399 VAL A C 1
ATOM 3288 O O . VAL A 1 399 ? -23.680 14.732 17.501 1.00 82.12 399 VAL A O 1
ATOM 3291 N N . LEU A 1 400 ? -22.838 14.273 19.534 1.00 75.12 400 LEU A N 1
ATOM 3292 C CA . LEU A 1 400 ? -21.476 14.006 19.054 1.00 75.12 400 LEU A CA 1
ATOM 3293 C C . LEU A 1 400 ? -21.333 12.556 18.606 1.00 75.12 400 LEU A C 1
ATOM 3295 O O . LEU A 1 400 ? -22.147 11.704 18.952 1.00 75.12 400 LEU A O 1
ATOM 3299 N N . PHE A 1 401 ? -20.230 12.274 17.908 1.00 70.56 401 PHE A N 1
ATOM 3300 C CA . PHE A 1 401 ? -19.853 10.920 17.552 1.00 70.56 401 PHE A CA 1
ATOM 3301 C C . PHE A 1 401 ? -18.288 10.712 17.619 1.00 70.56 401 PHE A C 1
ATOM 3303 O O . PHE A 1 401 ? -17.622 11.397 16.845 1.00 70.56 401 PHE A O 1
ATOM 3310 N N . ARG A 1 402 ? -17.491 9.896 18.388 1.00 67.12 402 ARG A N 1
ATOM 3311 C CA . ARG A 1 402 ? -17.374 9.256 19.760 1.00 67.12 402 ARG A CA 1
ATOM 3312 C C . ARG A 1 402 ? -17.678 7.742 20.143 1.00 67.12 402 ARG A C 1
ATOM 3314 O O . ARG A 1 402 ? -18.203 7.518 21.218 1.00 67.12 402 ARG A O 1
ATOM 3321 N N . ALA A 1 403 ? -17.385 6.726 19.303 1.00 58.56 403 ALA A N 1
ATOM 3322 C CA . ALA A 1 403 ? -17.551 5.245 19.512 1.00 58.56 403 ALA A CA 1
ATOM 3323 C C . ALA A 1 403 ? -16.409 4.585 20.291 1.00 58.56 403 ALA A C 1
ATOM 3325 O O . ALA A 1 403 ? -15.324 5.146 20.441 1.00 58.56 403 ALA A O 1
ATOM 3326 N N . LEU A 1 404 ? -16.722 3.372 20.745 1.00 59.09 404 LEU A N 1
ATOM 3327 C CA . LEU A 1 404 ? -16.178 2.758 21.935 1.00 59.09 404 LEU A CA 1
ATOM 3328 C C . LEU A 1 404 ? -16.151 1.220 21.782 1.00 59.09 404 LEU A C 1
ATOM 3330 O O . LEU A 1 404 ? -16.596 0.497 22.667 1.00 59.09 404 LEU A O 1
ATOM 3334 N N . ASP A 1 405 ? -15.698 0.703 20.633 1.00 52.31 405 ASP A N 1
ATOM 3335 C CA . ASP A 1 405 ? -15.717 -0.743 20.351 1.00 52.31 405 ASP A CA 1
ATOM 3336 C C . ASP A 1 405 ? -14.684 -1.546 21.172 1.00 52.31 405 ASP A C 1
ATOM 3338 O O . ASP A 1 405 ? -14.561 -2.757 20.994 1.00 52.31 405 ASP A O 1
ATOM 3342 N N . ARG A 1 406 ? -13.882 -0.897 22.040 1.00 49.75 406 ARG A N 1
ATOM 3343 C CA . ARG A 1 406 ? -12.754 -1.533 22.750 1.00 49.75 406 ARG A CA 1
ATOM 3344 C C . ARG A 1 406 ? -12.573 -1.001 24.176 1.00 49.75 406 ARG A C 1
ATOM 3346 O O . ARG A 1 406 ? -12.789 0.184 24.421 1.00 49.75 406 ARG A O 1
ATOM 3353 N N . PRO A 1 407 ? -12.023 -1.807 25.110 1.00 48.09 407 PRO A N 1
ATOM 3354 C CA . PRO A 1 407 ? -11.790 -1.366 26.492 1.00 48.09 407 PRO A CA 1
ATOM 3355 C C . PRO A 1 407 ? -10.834 -0.164 26.627 1.00 48.09 407 PRO A C 1
ATOM 3357 O O . PRO A 1 407 ? -10.879 0.556 27.617 1.00 48.09 407 PRO A O 1
ATOM 3360 N N . GLY A 1 408 ? -9.975 0.093 25.631 1.00 53.62 408 GLY A N 1
ATOM 3361 C CA . GLY A 1 408 ? -9.096 1.271 25.617 1.00 53.62 408 GLY A CA 1
ATOM 3362 C C . GLY A 1 408 ? -9.834 2.606 25.430 1.00 53.62 408 GLY A C 1
ATOM 3363 O O . GLY A 1 408 ? -9.322 3.657 25.828 1.00 53.62 408 GLY A O 1
ATOM 3364 N N . ASP A 1 409 ? -11.048 2.582 24.870 1.00 54.69 409 ASP A N 1
ATOM 3365 C CA . ASP A 1 409 ? -11.833 3.783 24.569 1.00 54.69 409 ASP A CA 1
ATOM 3366 C C . ASP A 1 409 ? -12.435 4.447 25.819 1.00 54.69 409 ASP A C 1
ATOM 3368 O O . ASP A 1 409 ? -12.807 5.618 25.763 1.00 54.69 409 ASP A O 1
ATOM 3372 N N . ILE A 1 410 ? -12.413 3.761 26.971 1.00 60.25 410 ILE A N 1
ATOM 3373 C CA . ILE A 1 410 ? -12.700 4.314 28.309 1.00 60.25 410 ILE A CA 1
ATOM 3374 C C . ILE A 1 410 ? -11.973 5.654 28.514 1.00 60.25 410 ILE A C 1
ATOM 3376 O O . ILE A 1 410 ? -12.572 6.643 28.931 1.00 60.25 410 ILE A O 1
ATOM 3380 N N . SER A 1 411 ? -10.699 5.732 28.116 1.00 60.06 411 SER A N 1
ATOM 3381 C CA . SER A 1 411 ? -9.883 6.954 28.197 1.00 60.06 411 SER A CA 1
ATOM 3382 C C . SER A 1 411 ? -10.477 8.163 27.455 1.00 60.06 411 SER A C 1
ATOM 3384 O O . SER A 1 411 ? -10.309 9.301 27.896 1.00 60.06 411 SER A O 1
ATOM 3386 N N . LYS A 1 412 ? -11.208 7.927 26.357 1.00 63.91 412 LYS A N 1
ATOM 3387 C CA . LYS A 1 412 ? -11.866 8.958 25.541 1.00 63.91 412 LYS A CA 1
ATOM 3388 C C . LYS A 1 412 ? -13.130 9.492 26.234 1.00 63.91 412 LYS A C 1
ATOM 3390 O O . LYS A 1 412 ? -13.466 10.658 26.047 1.00 63.91 412 LYS A O 1
ATOM 3395 N N . LEU A 1 413 ? -13.780 8.678 27.073 1.00 66.31 413 LEU A N 1
ATOM 3396 C CA . LEU A 1 413 ? -14.956 9.048 27.872 1.00 66.31 413 LEU A CA 1
ATOM 3397 C C . LEU A 1 413 ? -14.608 9.871 29.119 1.00 66.31 413 LEU A C 1
ATOM 3399 O O . LEU A 1 413 ? -15.391 10.730 29.517 1.00 66.31 413 LEU A O 1
ATOM 3403 N N . LEU A 1 414 ? -13.427 9.672 29.718 1.00 67.38 414 LEU A N 1
ATOM 3404 C CA . LEU A 1 414 ? -13.028 10.323 30.981 1.00 67.38 414 LEU A CA 1
ATOM 3405 C C . LEU A 1 414 ? -13.002 11.869 30.948 1.00 67.38 414 LEU A C 1
ATOM 3407 O O . LEU A 1 414 ? -12.944 12.496 32.008 1.00 67.38 414 LEU A O 1
ATOM 3411 N N . SER A 1 415 ? -13.069 12.487 29.765 1.00 69.19 415 SER A N 1
ATOM 3412 C CA . SER A 1 415 ? -13.155 13.944 29.568 1.00 69.19 415 SER A CA 1
ATOM 3413 C C . SER A 1 415 ? -14.530 14.444 29.093 1.00 69.19 415 SER A C 1
ATOM 3415 O O . SER A 1 415 ? -14.694 15.639 28.851 1.00 69.19 415 SER A O 1
ATOM 3417 N N . MET A 1 416 ? -15.525 13.562 28.956 1.00 76.38 416 MET A N 1
ATOM 3418 C CA . MET A 1 416 ? -16.851 13.897 28.430 1.00 76.38 416 MET A CA 1
ATOM 3419 C C . MET A 1 416 ? -17.861 14.163 29.551 1.00 76.38 416 MET A C 1
ATOM 3421 O O . MET A 1 416 ? -18.063 13.326 30.425 1.00 76.38 416 MET A O 1
ATOM 3425 N N . GLU A 1 417 ? -18.532 15.310 29.498 1.00 82.50 417 GLU A N 1
ATOM 3426 C CA . GLU A 1 417 ? -19.735 15.597 30.292 1.00 82.50 417 GLU A CA 1
ATOM 3427 C C . GLU A 1 417 ? -20.954 15.296 29.407 1.00 82.50 417 GLU A C 1
ATOM 3429 O O . GLU A 1 417 ? -21.121 15.954 28.375 1.00 82.50 417 GLU A O 1
ATOM 3434 N N . LEU A 1 418 ? -21.768 14.292 29.752 1.00 86.38 418 LEU A N 1
ATOM 3435 C CA . LEU A 1 418 ? -22.935 13.868 28.968 1.00 86.38 418 LEU A CA 1
ATOM 3436 C C . LEU A 1 418 ? -24.246 14.075 29.736 1.00 86.38 418 LEU A C 1
ATOM 3438 O O . LEU A 1 418 ? -24.269 14.191 30.957 1.00 86.38 418 LEU A O 1
ATOM 3442 N N . THR A 1 419 ? -25.351 14.090 28.997 1.00 88.31 419 THR A N 1
ATOM 3443 C CA . THR A 1 419 ? -26.718 14.057 29.550 1.00 88.31 419 THR A CA 1
ATOM 3444 C C . THR A 1 419 ? -27.217 12.621 29.574 1.00 88.31 419 THR A C 1
ATOM 3446 O O . THR A 1 419 ? -27.582 12.111 30.626 1.00 88.31 419 THR A O 1
ATOM 3449 N N . GLY A 1 420 ? -27.120 11.951 28.425 1.00 88.19 420 GLY A N 1
ATOM 3450 C CA . GLY A 1 420 ? -27.341 10.523 28.249 1.00 88.19 420 GLY A CA 1
ATOM 3451 C C . GLY A 1 420 ? -26.348 9.953 27.235 1.00 88.19 420 GLY A C 1
ATOM 3452 O O . GLY A 1 420 ? -25.552 10.693 26.657 1.00 88.19 420 GLY A O 1
ATOM 3453 N N . ALA A 1 421 ? -26.397 8.647 27.009 1.00 86.44 421 ALA A N 1
ATOM 3454 C CA . ALA A 1 421 ? -25.648 7.976 25.949 1.00 86.44 421 ALA A CA 1
ATOM 3455 C C . ALA A 1 421 ? -26.558 6.998 25.192 1.00 86.44 421 ALA A C 1
ATOM 3457 O O . ALA A 1 421 ? -27.611 6.619 25.696 1.00 86.44 421 ALA A O 1
ATOM 3458 N N . TRP A 1 422 ? -26.182 6.629 23.967 1.00 85.81 422 TRP A N 1
ATOM 3459 C CA . TRP A 1 422 ? -26.883 5.624 23.167 1.00 85.81 422 TRP A CA 1
ATOM 3460 C C . TRP A 1 422 ? -25.850 4.726 22.488 1.00 85.81 422 TRP A C 1
ATOM 3462 O O . TRP A 1 422 ? -24.914 5.238 21.870 1.00 85.81 422 TRP A O 1
ATOM 3472 N N . VAL A 1 423 ? -26.005 3.410 22.633 1.00 79.88 423 VAL A N 1
ATOM 3473 C CA . VAL A 1 423 ? -25.144 2.392 22.021 1.00 79.88 423 VAL A CA 1
ATOM 3474 C C . VAL A 1 423 ? -26.003 1.448 21.184 1.00 79.88 423 VAL A C 1
ATOM 3476 O O . VAL A 1 423 ? -26.890 0.778 21.709 1.00 79.88 423 VAL A O 1
ATOM 3479 N N . ASN A 1 424 ? -25.711 1.409 19.886 1.00 76.50 424 ASN A N 1
ATOM 3480 C CA . ASN A 1 424 ? -26.352 0.550 18.893 1.00 76.50 424 ASN A CA 1
ATOM 3481 C C . ASN A 1 424 ? -25.523 -0.733 18.722 1.00 76.50 424 ASN A C 1
ATOM 3483 O O . ASN A 1 424 ? -24.305 -0.644 18.574 1.00 76.50 424 ASN A O 1
ATOM 3487 N N . GLU A 1 425 ? -26.177 -1.895 18.664 1.00 74.25 425 GLU A N 1
ATOM 3488 C CA . GLU A 1 425 ? -25.550 -3.234 18.730 1.00 74.25 425 GLU A CA 1
ATOM 3489 C C . GLU A 1 425 ? -24.603 -3.417 19.932 1.00 74.25 425 GLU A C 1
ATOM 3491 O O . GLU A 1 425 ? -23.447 -3.824 19.817 1.00 74.25 425 GLU A O 1
ATOM 3496 N N . ALA A 1 426 ? -25.122 -3.120 21.123 1.00 82.19 426 ALA A N 1
ATOM 3497 C CA . ALA A 1 426 ? -24.408 -3.163 22.395 1.00 82.19 426 ALA A CA 1
ATOM 3498 C C . ALA A 1 426 ? -23.763 -4.520 22.760 1.00 82.19 426 ALA A C 1
ATOM 3500 O O . ALA A 1 426 ? -22.841 -4.523 23.574 1.00 82.19 426 ALA A O 1
ATOM 3501 N N . ARG A 1 427 ? -24.164 -5.651 22.156 1.00 77.81 427 ARG A N 1
ATOM 3502 C CA . ARG A 1 427 ? -23.454 -6.939 22.323 1.00 77.81 427 ARG A CA 1
ATOM 3503 C C . ARG A 1 427 ? -22.029 -6.934 21.752 1.00 77.81 427 ARG A C 1
ATOM 3505 O O . ARG A 1 427 ? -21.176 -7.699 22.175 1.00 77.81 427 ARG A O 1
ATOM 3512 N N . GLU A 1 428 ? -21.759 -6.062 20.781 1.00 71.75 428 GLU A N 1
ATOM 3513 C CA . GLU A 1 428 ? -20.430 -5.905 20.181 1.00 71.75 428 GLU A CA 1
ATOM 3514 C C . GLU A 1 428 ? -19.541 -4.960 21.032 1.00 71.75 428 GLU A C 1
ATOM 3516 O O . GLU A 1 428 ? -18.421 -4.627 20.639 1.00 71.75 428 GLU A O 1
ATOM 3521 N N . VAL A 1 429 ? -20.034 -4.492 22.194 1.00 72.94 429 VAL A N 1
ATOM 3522 C CA . VAL A 1 429 ? -19.387 -3.489 23.053 1.00 72.94 429 VAL A CA 1
ATOM 3523 C C . VAL A 1 429 ? -19.037 -4.078 24.432 1.00 72.94 429 VAL A C 1
ATOM 3525 O O . VAL A 1 429 ? -19.909 -4.601 25.128 1.00 72.94 429 VAL A O 1
ATOM 3528 N N . PRO A 1 430 ? -17.773 -3.969 24.893 1.00 79.62 430 PRO A N 1
ATOM 3529 C CA . PRO A 1 430 ? -17.363 -4.503 26.195 1.00 79.62 430 PRO A CA 1
ATOM 3530 C C . PRO A 1 430 ? -18.068 -3.823 27.379 1.00 79.62 430 PRO A C 1
ATOM 3532 O O . PRO A 1 430 ? -18.064 -2.598 27.475 1.00 79.62 430 PRO A O 1
ATOM 3535 N N . LYS A 1 431 ? -18.558 -4.606 28.349 1.00 87.94 431 LYS A N 1
ATOM 3536 C CA . LYS A 1 431 ? -19.270 -4.132 29.555 1.00 87.94 431 LYS A CA 1
ATOM 3537 C C . LYS A 1 431 ? -18.644 -2.906 30.240 1.00 87.94 431 LYS A C 1
ATOM 3539 O O . LYS A 1 431 ? -19.329 -1.912 30.454 1.00 87.94 431 LYS A O 1
ATOM 3544 N N . GLY A 1 432 ? -17.328 -2.906 30.472 1.00 84.88 432 GLY A N 1
ATOM 3545 C CA . GLY A 1 432 ? -16.629 -1.778 31.114 1.00 84.88 432 GLY A CA 1
ATOM 3546 C C . GLY A 1 432 ? -16.690 -0.442 30.350 1.00 84.88 432 GLY A C 1
ATOM 3547 O O . GLY A 1 432 ? -16.509 0.619 30.948 1.00 84.88 432 GLY A O 1
ATOM 3548 N N . VAL A 1 433 ? -16.984 -0.458 29.044 1.00 80.38 433 VAL A N 1
ATOM 3549 C CA . VAL A 1 433 ? -17.309 0.754 28.273 1.00 80.38 433 VAL A CA 1
ATOM 3550 C C . VAL A 1 433 ? -18.695 1.277 28.644 1.00 80.38 433 VAL A C 1
ATOM 3552 O O . VAL A 1 433 ? -18.855 2.484 28.813 1.00 80.38 433 VAL A O 1
ATOM 3555 N N . ILE A 1 434 ? -19.680 0.387 28.781 1.00 88.00 434 ILE A N 1
ATOM 3556 C CA . ILE A 1 434 ? -21.054 0.731 29.165 1.00 88.00 434 ILE A CA 1
ATOM 3557 C C . ILE A 1 434 ? -21.084 1.290 30.592 1.00 88.00 434 ILE A C 1
ATOM 3559 O O . ILE A 1 434 ? -21.705 2.323 30.829 1.00 88.00 434 ILE A O 1
ATOM 3563 N N . ASP A 1 435 ? -20.334 0.680 31.510 1.00 88.06 435 ASP A N 1
ATOM 3564 C CA . ASP A 1 435 ? -20.197 1.173 32.885 1.00 88.06 435 ASP A CA 1
ATOM 3565 C C . ASP A 1 435 ? -19.541 2.562 32.917 1.00 88.06 435 ASP A C 1
ATOM 3567 O O . ASP A 1 435 ? -20.069 3.489 33.528 1.00 88.06 435 ASP A O 1
ATOM 3571 N N . THR A 1 436 ? -18.464 2.760 32.143 1.00 84.75 436 THR A N 1
ATOM 3572 C CA . THR A 1 436 ? -17.847 4.089 31.994 1.00 84.75 436 THR A CA 1
ATOM 3573 C C . THR A 1 436 ? -18.824 5.104 31.389 1.00 84.75 436 THR A C 1
ATOM 3575 O O . THR A 1 436 ? -18.809 6.265 31.785 1.00 84.75 436 THR A O 1
ATOM 3578 N N . LEU A 1 437 ? -19.684 4.718 30.437 1.00 85.62 437 LEU A N 1
ATOM 3579 C CA . LEU A 1 437 ? -20.737 5.606 29.927 1.00 85.62 437 LEU A 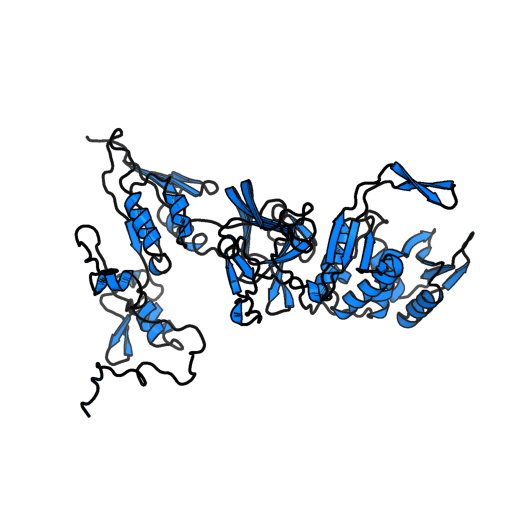CA 1
ATOM 3580 C C . LEU A 1 437 ? -21.734 5.991 31.027 1.00 85.62 437 LEU A C 1
ATOM 3582 O O . LEU A 1 437 ? -22.097 7.165 31.105 1.00 85.62 437 LEU A O 1
ATOM 3586 N N . GLY A 1 438 ? -22.115 5.045 31.890 1.00 87.94 438 GLY A N 1
ATOM 3587 C CA . GLY A 1 438 ? -22.920 5.291 33.090 1.00 87.94 438 GLY A CA 1
ATOM 3588 C C . GLY A 1 438 ? -22.309 6.365 33.995 1.00 87.94 438 GLY A C 1
ATOM 3589 O O . GLY A 1 438 ? -22.992 7.317 34.363 1.00 87.94 438 GLY A O 1
ATOM 3590 N N . ASP A 1 439 ? -20.998 6.307 34.239 1.00 86.75 439 ASP A N 1
ATOM 3591 C CA . ASP A 1 439 ? -20.278 7.326 35.020 1.00 86.75 439 ASP A CA 1
ATOM 3592 C C . ASP A 1 439 ? -20.266 8.728 34.368 1.00 86.75 439 ASP A C 1
ATOM 3594 O O . ASP A 1 439 ? -19.970 9.720 35.044 1.00 86.75 439 ASP A O 1
ATOM 3598 N N . ARG A 1 440 ? -20.521 8.850 33.051 1.00 85.00 440 ARG A N 1
ATOM 3599 C CA . ARG A 1 440 ? -20.427 10.127 32.304 1.00 85.00 440 ARG A CA 1
ATOM 3600 C C . ARG A 1 440 ? -21.757 10.827 32.033 1.00 85.00 440 ARG A C 1
ATOM 3602 O O . ARG A 1 440 ? -21.728 12.012 31.684 1.00 85.00 440 ARG A O 1
ATOM 3609 N N . VAL A 1 441 ? -22.890 10.138 32.160 1.00 88.56 441 VAL A N 1
ATOM 3610 C CA . VAL A 1 441 ? -24.231 10.731 31.985 1.00 88.56 441 VAL A CA 1
ATOM 3611 C C . VAL A 1 441 ? -24.638 11.584 33.196 1.00 88.56 441 VAL A C 1
ATOM 3613 O O . VAL A 1 441 ? -23.928 11.628 34.197 1.00 88.56 441 VAL A O 1
ATOM 3616 N N . GLY A 1 442 ? -25.706 12.380 33.076 1.00 86.12 442 GLY A N 1
ATOM 3617 C CA . GLY A 1 442 ? -26.141 13.331 34.117 1.00 86.12 442 GLY A CA 1
ATOM 3618 C C . GLY A 1 442 ? -25.247 14.567 34.340 1.00 86.12 442 GLY A C 1
ATOM 3619 O O . GLY A 1 442 ? -25.696 15.575 34.890 1.00 86.12 442 GLY A O 1
ATOM 3620 N N . GLN A 1 443 ? -23.995 14.550 33.870 1.00 84.56 443 GLN A N 1
ATOM 3621 C CA . GLN A 1 443 ? -23.015 15.630 34.052 1.00 84.56 443 GLN A CA 1
ATOM 3622 C C . GLN A 1 443 ? -23.369 16.927 33.293 1.00 84.56 443 GLN A C 1
ATOM 3624 O O . GLN A 1 443 ? -22.886 18.003 33.654 1.00 84.56 443 GLN A O 1
ATOM 3629 N N . PHE A 1 444 ? -24.218 16.854 32.261 1.00 83.31 444 PHE A N 1
ATOM 3630 C CA . PHE A 1 444 ? -24.633 17.991 31.433 1.00 83.31 444 PHE A CA 1
ATOM 3631 C C . PHE A 1 444 ? -26.173 18.098 31.321 1.00 83.31 444 PHE A C 1
ATOM 3633 O O . PHE A 1 444 ? -26.826 17.072 31.137 1.00 83.31 444 PHE A O 1
ATOM 3640 N N . PRO A 1 445 ? -26.781 19.305 31.361 1.00 82.62 445 PRO A N 1
ATOM 3641 C CA . PRO A 1 445 ? -26.206 20.573 31.808 1.00 82.62 445 PRO A CA 1
ATOM 3642 C C . PRO A 1 445 ? -25.730 20.487 33.260 1.00 82.62 445 PRO A C 1
ATOM 3644 O O . PRO A 1 445 ? -26.369 19.844 34.091 1.00 82.62 445 PRO A O 1
ATOM 3647 N N . ALA A 1 446 ? -24.637 21.174 33.592 1.00 83.38 446 ALA A N 1
ATOM 3648 C CA . ALA A 1 446 ? -24.137 21.180 34.961 1.00 83.38 446 ALA A CA 1
ATOM 3649 C C . ALA A 1 446 ? -25.177 21.783 35.927 1.00 83.38 446 ALA A C 1
ATOM 3651 O O . ALA A 1 446 ? -25.952 22.671 35.569 1.00 83.38 446 ALA A O 1
ATOM 3652 N N . LYS A 1 447 ? -25.168 21.350 37.194 1.00 82.88 447 LYS A N 1
ATOM 3653 C CA . LYS A 1 447 ? -26.165 21.749 38.213 1.00 82.88 447 LYS A CA 1
ATOM 3654 C C . LYS A 1 447 ? -26.305 23.269 38.412 1.00 82.88 447 LYS A C 1
ATOM 3656 O O . LYS A 1 447 ? -27.385 23.744 38.749 1.00 82.88 447 LYS A O 1
ATOM 3661 N N . LYS A 1 448 ? -25.234 24.032 38.166 1.00 82.69 448 LYS A N 1
ATOM 3662 C CA . LYS A 1 448 ? -25.212 25.509 38.186 1.00 82.69 448 LYS A CA 1
ATOM 3663 C C . LYS A 1 448 ? -26.045 26.153 37.059 1.00 82.69 448 LYS A C 1
ATOM 3665 O O . LYS A 1 448 ? -26.545 27.256 37.234 1.00 82.69 448 LYS A O 1
ATOM 3670 N N . ASP A 1 449 ? -26.201 25.451 35.935 1.00 76.94 449 ASP A N 1
ATOM 3671 C CA . ASP A 1 449 ? -26.862 25.900 34.702 1.00 76.94 449 ASP A CA 1
ATOM 3672 C C . ASP A 1 449 ? -28.307 25.361 34.589 1.00 76.94 449 ASP A C 1
ATOM 3674 O O . ASP A 1 449 ? -28.925 25.428 33.528 1.00 76.94 449 ASP A O 1
ATOM 3678 N N . GLY A 1 450 ? -28.847 24.806 35.682 1.00 78.75 450 GLY A N 1
ATOM 3679 C CA . GLY A 1 450 ? -30.188 24.212 35.770 1.00 78.75 450 GLY A CA 1
ATOM 3680 C C . GLY A 1 450 ? -30.194 22.703 36.034 1.00 78.75 450 GLY A C 1
ATOM 3681 O O . GLY A 1 450 ? -31.176 22.202 36.577 1.00 78.75 450 GLY A O 1
ATOM 3682 N N . GLY A 1 451 ? -29.091 22.007 35.740 1.00 78.94 451 GLY A N 1
ATOM 3683 C CA . GLY A 1 451 ? -28.968 20.557 35.908 1.00 78.94 451 GLY A CA 1
ATOM 3684 C C . GLY A 1 451 ? -29.599 19.728 34.784 1.00 78.94 451 GLY A C 1
ATOM 3685 O O . GLY A 1 451 ? -30.284 20.242 33.897 1.00 78.94 451 GLY A O 1
ATOM 3686 N N . CYS A 1 452 ? -29.357 18.420 34.845 1.00 81.81 452 CYS A N 1
ATOM 3687 C CA . CYS A 1 452 ? -29.961 17.427 33.968 1.00 81.81 452 CYS A CA 1
ATOM 3688 C C . CYS A 1 452 ? -31.455 17.209 34.293 1.00 81.81 452 CYS A C 1
ATOM 3690 O O . CYS A 1 452 ? -31.855 17.276 35.455 1.00 81.81 452 CYS A O 1
ATOM 3692 N N . THR A 1 453 ? -32.293 16.951 33.277 1.00 79.44 453 THR A N 1
ATOM 3693 C CA . THR A 1 453 ? -33.731 16.631 33.464 1.00 79.44 453 THR A CA 1
ATOM 3694 C C . THR A 1 453 ? -34.088 15.165 33.210 1.00 79.44 453 THR A C 1
ATOM 3696 O O . THR A 1 453 ? -35.204 14.758 33.518 1.00 79.44 453 THR A O 1
ATOM 3699 N N . TRP A 1 454 ? -33.180 14.405 32.600 1.00 85.81 454 TRP A N 1
ATOM 3700 C CA . TRP A 1 454 ? -33.242 12.957 32.403 1.00 85.81 454 TRP A CA 1
ATOM 3701 C C . TRP A 1 454 ? -31.825 12.478 32.088 1.00 85.81 454 TRP A C 1
ATOM 3703 O O . TRP A 1 454 ? -31.176 13.065 31.222 1.00 85.81 454 TRP A O 1
ATOM 3713 N N . GLU A 1 455 ? -31.371 11.427 32.758 1.00 88.06 455 GLU A N 1
ATOM 3714 C CA . GLU A 1 455 ? -30.050 10.829 32.581 1.00 88.06 455 GLU A CA 1
ATOM 3715 C C . GLU A 1 455 ? -30.167 9.312 32.419 1.00 88.06 455 GLU A C 1
ATOM 3717 O O . GLU A 1 455 ? -31.103 8.699 32.932 1.00 88.06 455 GLU A O 1
ATOM 3722 N N . GLY A 1 456 ? -29.238 8.718 31.670 1.00 88.81 456 GLY A N 1
ATOM 3723 C CA . GLY A 1 456 ? -29.224 7.280 31.411 1.00 88.81 456 GLY A CA 1
ATOM 3724 C C . GLY A 1 456 ? -28.466 6.894 30.142 1.00 88.81 456 GLY A C 1
ATOM 3725 O O . GLY A 1 456 ? -28.169 7.730 29.282 1.00 88.81 456 GLY A O 1
ATOM 3726 N N . VAL A 1 457 ? -28.167 5.603 30.021 1.00 90.69 457 VAL A N 1
ATOM 3727 C CA . VAL A 1 457 ? -27.583 4.996 28.820 1.00 90.69 457 VAL A CA 1
ATOM 3728 C C . VAL A 1 457 ? -28.665 4.157 28.142 1.00 90.69 457 VAL A C 1
ATOM 3730 O O . VAL A 1 457 ? -29.181 3.214 28.732 1.00 90.69 457 VAL A O 1
ATOM 3733 N N . LEU A 1 458 ? -29.022 4.508 26.908 1.00 89.75 458 LEU A N 1
ATOM 3734 C CA . LEU A 1 458 ? -29.889 3.701 26.054 1.00 89.75 458 LEU A CA 1
ATOM 3735 C C . LEU A 1 458 ? -29.042 2.688 25.288 1.00 89.75 458 LEU A C 1
ATOM 3737 O O . LEU A 1 458 ? -27.967 3.019 24.787 1.00 89.75 458 LEU A O 1
ATOM 3741 N N . LEU A 1 459 ? -29.537 1.464 25.167 1.00 88.56 459 LEU A N 1
ATOM 3742 C CA . LEU A 1 459 ? -28.827 0.363 24.534 1.00 88.56 459 LEU A CA 1
ATOM 3743 C C . LEU A 1 459 ? -29.797 -0.413 23.636 1.00 88.56 459 LEU A C 1
ATOM 3745 O O . LEU A 1 459 ? -30.899 -0.740 24.074 1.00 88.56 459 LEU A O 1
ATOM 3749 N N . ASP A 1 460 ? -29.384 -0.740 22.415 1.00 86.31 460 ASP A N 1
ATOM 3750 C CA . ASP A 1 460 ? -30.075 -1.700 21.547 1.00 86.31 460 ASP A CA 1
ATOM 3751 C C . ASP A 1 460 ? -29.100 -2.765 21.046 1.00 86.31 460 ASP A C 1
ATOM 3753 O O . ASP A 1 460 ? -27.907 -2.497 20.896 1.00 86.31 460 ASP A O 1
ATOM 3757 N N . THR A 1 461 ? -29.593 -3.983 20.810 1.00 80.38 461 THR A N 1
ATOM 3758 C CA . THR A 1 461 ? -28.839 -5.051 20.144 1.00 80.38 461 THR A CA 1
ATOM 3759 C C . THR A 1 461 ? -29.742 -6.219 19.738 1.00 80.38 461 THR A C 1
ATOM 3761 O O . THR A 1 461 ? -30.826 -6.403 20.295 1.00 80.38 461 THR A O 1
ATOM 3764 N N . ASN A 1 462 ? -29.293 -7.041 18.787 1.00 81.81 462 ASN A N 1
ATOM 3765 C CA . ASN A 1 462 ? -29.801 -8.406 18.630 1.00 81.81 462 ASN A CA 1
ATOM 3766 C C . ASN A 1 462 ? -29.406 -9.269 19.851 1.00 81.81 462 ASN A C 1
ATOM 3768 O O . ASN A 1 462 ? -28.289 -9.111 20.341 1.00 81.81 462 ASN A O 1
ATOM 3772 N N . PRO A 1 463 ? -30.237 -10.226 20.314 1.00 84.06 463 PRO A N 1
ATOM 3773 C CA . PRO A 1 463 ? -29.873 -11.097 21.432 1.00 84.06 463 PRO A CA 1
ATOM 3774 C C . PRO A 1 463 ? -28.508 -11.792 21.230 1.00 84.06 463 PRO A C 1
ATOM 3776 O O . PRO A 1 463 ? -28.255 -12.306 20.133 1.00 84.06 463 PRO A O 1
ATOM 3779 N N . PRO A 1 464 ? -27.624 -11.784 22.244 1.00 82.12 464 PRO A N 1
ATOM 3780 C CA . PRO A 1 464 ? -26.327 -12.459 22.206 1.00 82.12 464 PRO A CA 1
ATOM 3781 C C . PRO A 1 464 ? -26.418 -13.959 22.543 1.00 82.12 464 PRO A C 1
ATOM 3783 O O . PRO A 1 464 ? -27.498 -14.556 22.596 1.00 82.12 464 PRO A O 1
ATOM 3786 N N . ASP A 1 465 ? -25.253 -14.562 22.743 1.00 79.12 465 ASP A N 1
ATOM 3787 C CA . ASP A 1 465 ? -25.018 -15.819 23.450 1.00 79.12 465 ASP A CA 1
ATOM 3788 C C . ASP A 1 465 ? -25.357 -15.710 24.955 1.00 79.12 465 ASP A C 1
ATOM 3790 O O . ASP A 1 465 ? -25.664 -14.635 25.476 1.00 79.12 465 ASP A O 1
ATOM 3794 N N . ASP A 1 466 ? -25.309 -16.851 25.639 1.00 82.00 466 ASP A N 1
ATOM 3795 C CA . ASP A 1 466 ? -25.556 -17.033 27.070 1.00 82.00 466 ASP A CA 1
ATOM 3796 C C . ASP A 1 466 ? -24.321 -16.791 27.965 1.00 82.00 466 ASP A C 1
ATOM 3798 O O . ASP A 1 466 ? -24.487 -16.529 29.150 1.00 82.00 466 ASP A O 1
ATOM 3802 N N . ASP A 1 467 ? -23.098 -16.762 27.418 1.00 80.62 467 ASP A N 1
ATOM 3803 C CA . ASP A 1 467 ? -21.869 -16.347 28.128 1.00 80.62 467 ASP A CA 1
ATOM 3804 C C . ASP A 1 467 ? -21.553 -14.840 27.992 1.00 80.62 467 ASP A C 1
ATOM 3806 O O . ASP A 1 467 ? -20.433 -14.386 28.246 1.00 80.62 467 ASP A O 1
ATOM 3810 N N . HIS A 1 468 ? -22.542 -14.042 27.578 1.00 86.75 468 HIS A N 1
ATOM 3811 C CA . HIS A 1 468 ? -22.410 -12.603 27.369 1.00 86.75 468 HIS A CA 1
ATOM 3812 C C . HIS A 1 468 ? -23.069 -11.791 28.497 1.00 86.75 468 HIS A C 1
ATOM 3814 O O . HIS A 1 468 ? -24.237 -12.003 28.816 1.00 86.75 468 HIS A O 1
ATOM 3820 N N . TRP A 1 469 ? -22.376 -10.755 28.990 1.00 92.25 469 TRP A N 1
ATOM 3821 C CA . TRP A 1 469 ? -22.787 -9.896 30.121 1.00 92.25 469 TRP A CA 1
ATOM 3822 C C . TRP A 1 469 ? -24.240 -9.398 30.091 1.00 92.25 469 TRP A C 1
ATOM 3824 O O . TRP A 1 469 ? -24.862 -9.193 31.128 1.00 92.25 469 TRP A O 1
ATOM 3834 N N . TRP A 1 470 ? -24.791 -9.172 28.898 1.00 92.88 470 TRP A N 1
ATOM 3835 C CA . TRP A 1 470 ? -26.187 -8.765 28.728 1.00 92.88 470 TRP A CA 1
ATOM 3836 C C . TRP A 1 470 ? -27.171 -9.873 29.115 1.00 92.88 470 TRP A C 1
ATOM 3838 O O . TRP A 1 470 ? -28.199 -9.571 29.707 1.00 92.88 470 TRP A O 1
ATOM 3848 N N . TYR A 1 471 ? -26.891 -11.131 28.766 1.00 91.88 471 TYR A N 1
ATOM 3849 C CA . TYR A 1 471 ? -27.746 -12.268 29.109 1.00 91.88 471 TYR A CA 1
ATOM 3850 C C . TYR A 1 471 ? -27.734 -12.510 30.622 1.00 91.88 471 TYR A C 1
ATOM 3852 O O . TYR A 1 471 ? -28.804 -12.536 31.230 1.00 91.88 471 TYR A O 1
ATOM 3860 N N . GLU A 1 472 ? -26.537 -12.564 31.218 1.00 91.94 472 GLU A N 1
ATOM 3861 C CA . GLU A 1 472 ? -26.328 -12.669 32.670 1.00 91.94 472 GLU A CA 1
ATOM 3862 C C . GLU A 1 472 ? -27.164 -11.597 33.403 1.00 91.94 472 GLU A C 1
ATOM 3864 O O . GLU A 1 472 ? -28.026 -11.905 34.228 1.00 91.94 472 GLU A O 1
ATOM 3869 N N . MET A 1 473 ? -27.043 -10.327 32.997 1.00 93.44 473 MET A N 1
ATOM 3870 C CA . MET A 1 473 ? -27.787 -9.234 33.632 1.00 93.44 473 MET A CA 1
ATOM 3871 C C . MET A 1 473 ? -29.298 -9.213 33.343 1.00 93.44 473 MET A C 1
ATOM 3873 O O . MET A 1 473 ? -30.060 -8.731 34.183 1.00 93.44 473 MET A O 1
ATOM 3877 N N . ALA A 1 474 ? -29.743 -9.664 32.166 1.00 92.19 474 ALA A N 1
ATOM 3878 C CA . ALA A 1 474 ? -31.140 -9.546 31.739 1.00 92.19 474 ALA A CA 1
ATOM 3879 C C . ALA A 1 474 ? -32.020 -10.721 32.181 1.00 92.19 474 ALA A C 1
ATOM 3881 O O . ALA A 1 474 ? -33.178 -10.510 32.547 1.00 92.19 474 ALA A O 1
ATOM 3882 N N . GLU A 1 475 ? -31.492 -11.944 32.122 1.00 92.38 475 GLU A N 1
ATOM 3883 C CA . GLU A 1 475 ? -32.251 -13.178 32.356 1.00 92.38 475 GLU A CA 1
ATOM 3884 C C . GLU A 1 475 ? -31.818 -13.872 33.664 1.00 92.38 475 GLU A C 1
ATOM 3886 O O . GLU A 1 475 ? -32.681 -14.405 34.361 1.00 92.38 475 GLU A O 1
ATOM 3891 N N . GLU A 1 476 ? -30.534 -13.810 34.053 1.00 91.31 476 GLU A N 1
ATOM 3892 C CA . GLU A 1 476 ? -30.043 -14.367 35.336 1.00 91.31 476 GLU A CA 1
ATOM 3893 C C . GLU A 1 476 ? -30.074 -13.347 36.493 1.00 91.31 476 GLU A C 1
ATOM 3895 O O . GLU A 1 476 ? -30.127 -13.729 37.661 1.00 91.31 476 GLU A O 1
ATOM 3900 N N . GLN A 1 477 ? -30.138 -12.049 36.169 1.00 91.44 477 GLN A N 1
ATOM 3901 C CA . GLN A 1 477 ? -30.218 -10.910 37.099 1.00 91.44 477 GLN A CA 1
ATOM 3902 C C . GLN A 1 477 ? -28.980 -10.730 37.999 1.00 91.44 477 GLN A C 1
ATOM 3904 O O . GLN A 1 477 ? -29.051 -10.083 39.048 1.00 91.44 477 GLN A O 1
ATOM 3909 N N . GLU A 1 478 ? -27.823 -11.225 37.555 1.00 91.81 478 GLU A N 1
ATOM 3910 C CA . GLU A 1 478 ? -26.520 -11.095 38.218 1.00 91.81 478 GLU A CA 1
ATOM 3911 C C . GLU A 1 478 ? -25.420 -10.773 37.185 1.00 91.81 478 GLU A C 1
ATOM 3913 O O . GLU A 1 478 ? -25.589 -10.998 35.989 1.00 91.81 478 GLU A O 1
ATOM 3918 N N . TYR A 1 479 ? -24.289 -10.220 37.626 1.00 89.81 479 TYR A N 1
ATOM 3919 C CA . TYR A 1 479 ? -23.055 -10.135 36.840 1.00 89.81 479 TYR A CA 1
ATOM 3920 C C . TYR A 1 479 ? -21.835 -10.167 37.771 1.00 89.81 479 TYR A C 1
ATOM 3922 O O . TYR A 1 479 ? -21.757 -9.357 38.693 1.00 89.81 479 TYR A O 1
ATOM 3930 N N . ASP A 1 480 ? -20.886 -11.082 37.543 1.00 87.12 480 ASP A N 1
ATOM 3931 C CA . ASP A 1 480 ? -19.653 -11.248 38.349 1.00 87.12 480 ASP A CA 1
ATOM 3932 C C . ASP A 1 480 ? -19.907 -11.313 39.880 1.00 87.12 480 ASP A C 1
ATOM 3934 O O . ASP A 1 480 ? -19.199 -10.703 40.684 1.00 87.12 480 ASP A O 1
ATOM 3938 N N . GLY A 1 481 ? -20.968 -12.016 40.305 1.00 87.44 481 GLY A N 1
ATOM 3939 C CA . GLY A 1 481 ? -21.367 -12.123 41.717 1.00 87.44 481 GLY A CA 1
ATOM 3940 C C . GLY A 1 481 ? -22.167 -10.934 42.269 1.00 87.44 481 GLY A C 1
ATOM 3941 O O . GLY A 1 481 ? -22.393 -10.862 43.480 1.00 87.44 481 GLY A O 1
ATOM 3942 N N . ILE A 1 482 ? -22.562 -9.974 41.422 1.00 88.88 482 ILE A N 1
ATOM 3943 C CA . ILE A 1 482 ? -23.260 -8.741 41.811 1.00 88.88 482 ILE A CA 1
ATOM 3944 C C . ILE A 1 482 ? -24.693 -8.747 41.245 1.00 88.88 482 ILE A C 1
ATOM 3946 O O . ILE A 1 482 ? -24.858 -8.685 40.025 1.00 88.88 482 ILE A O 1
ATOM 3950 N N . PRO A 1 483 ? -25.741 -8.770 42.094 1.00 92.44 483 PRO A N 1
ATOM 3951 C CA . PRO A 1 483 ? -27.130 -8.678 41.646 1.00 92.44 483 PRO A CA 1
ATOM 3952 C C . PRO A 1 483 ? -27.445 -7.365 40.920 1.00 92.44 483 PRO A C 1
ATOM 3954 O O . PRO A 1 483 ? -26.980 -6.290 41.309 1.00 92.44 483 PRO A O 1
ATOM 3957 N N . VAL A 1 484 ? -28.289 -7.443 39.893 1.00 91.50 484 VAL A N 1
ATOM 3958 C CA . VAL A 1 484 ? -28.724 -6.292 39.093 1.00 91.50 484 VAL A CA 1
ATOM 3959 C C . VAL A 1 484 ? -29.824 -5.511 39.814 1.00 91.50 484 VAL A C 1
ATOM 3961 O O . VAL A 1 484 ? -30.865 -6.063 40.160 1.00 91.50 484 VAL A O 1
ATOM 3964 N N . ASP A 1 485 ? -29.623 -4.204 40.004 1.00 90.50 485 ASP A N 1
ATOM 3965 C CA . ASP A 1 485 ? -30.626 -3.300 40.585 1.00 90.50 485 ASP A CA 1
ATOM 3966 C C . ASP A 1 485 ? -31.661 -2.853 39.520 1.00 90.50 485 ASP A C 1
ATOM 3968 O O . ASP A 1 485 ? -31.289 -2.118 38.594 1.00 90.50 485 ASP A O 1
ATOM 3972 N N . PRO A 1 486 ? -32.961 -3.210 39.642 1.00 85.94 486 PRO A N 1
ATOM 3973 C CA . PRO A 1 486 ? -34.000 -2.838 38.670 1.00 85.94 486 PRO A CA 1
ATOM 3974 C C . PRO A 1 486 ? -34.341 -1.336 38.622 1.00 85.94 486 PRO A C 1
ATOM 3976 O O . PRO A 1 486 ? -35.101 -0.889 37.756 1.00 85.94 486 PRO A O 1
ATOM 3979 N N . SER A 1 487 ? -33.826 -0.541 39.567 1.00 84.94 487 SER A N 1
ATOM 3980 C CA . SER A 1 487 ? -33.912 0.923 39.536 1.00 84.94 487 SER A CA 1
ATOM 3981 C C . SER A 1 487 ? -32.804 1.570 38.697 1.00 84.94 487 SER A C 1
ATOM 3983 O O . SER A 1 487 ? -32.977 2.703 38.249 1.00 84.94 487 SER A O 1
ATOM 3985 N N . ALA A 1 488 ? -31.710 0.843 38.434 1.00 86.75 488 ALA A N 1
ATOM 3986 C CA . ALA A 1 488 ? -30.597 1.280 37.592 1.00 86.75 488 ALA A CA 1
ATOM 3987 C C . ALA A 1 488 ? -30.616 0.639 36.191 1.00 86.75 488 ALA A C 1
ATOM 3989 O O . ALA A 1 488 ? -30.283 1.306 35.212 1.00 86.75 488 ALA A O 1
ATOM 3990 N N . TRP A 1 489 ? -31.026 -0.630 36.081 1.00 92.44 489 TRP A N 1
ATOM 3991 C CA . TRP A 1 489 ? -31.062 -1.386 34.825 1.00 92.44 489 TRP A CA 1
ATOM 3992 C C . TRP A 1 489 ? -32.471 -1.877 34.502 1.00 92.44 489 TRP A C 1
ATOM 3994 O O . TRP A 1 489 ? -33.166 -2.422 35.356 1.00 92.44 489 TRP A O 1
ATOM 4004 N N . GLN A 1 490 ? -32.890 -1.703 33.248 1.00 93.38 490 GLN A N 1
ATOM 4005 C CA . GLN A 1 490 ? -34.190 -2.153 32.751 1.00 93.38 490 GLN A CA 1
ATOM 4006 C C . GLN A 1 490 ? -34.018 -2.771 31.367 1.00 93.38 490 GLN A C 1
ATOM 4008 O O . GLN A 1 490 ? -33.559 -2.108 30.436 1.00 93.38 490 GLN A O 1
ATOM 4013 N N . PHE A 1 491 ? -34.387 -4.044 31.242 1.00 93.19 491 PHE A N 1
ATOM 4014 C CA . PHE A 1 491 ? -34.276 -4.806 30.004 1.00 93.19 491 PHE A CA 1
ATOM 4015 C C . PHE A 1 491 ? -35.648 -4.954 29.344 1.00 93.19 491 PHE A C 1
ATOM 4017 O O . PHE A 1 491 ? -36.640 -5.286 29.993 1.00 93.19 491 PHE A O 1
ATOM 4024 N N . PHE A 1 492 ? -35.696 -4.708 28.036 1.00 91.81 492 PHE A N 1
ATOM 4025 C CA . PHE A 1 492 ? -36.911 -4.755 27.227 1.00 91.81 492 PHE A CA 1
ATOM 4026 C C . PHE A 1 492 ? -36.683 -5.695 26.046 1.00 91.81 492 PHE A C 1
ATOM 4028 O O . PHE A 1 492 ? -35.650 -5.619 25.381 1.00 91.81 492 PHE A O 1
ATOM 4035 N N . ARG A 1 493 ? -37.646 -6.580 25.773 1.00 88.31 493 ARG A N 1
ATOM 4036 C CA . ARG A 1 493 ? -37.509 -7.630 24.759 1.00 88.31 493 ARG A CA 1
ATOM 4037 C C . ARG A 1 493 ? -38.576 -7.492 23.680 1.00 88.31 493 ARG A C 1
ATOM 4039 O O . ARG A 1 493 ? -39.756 -7.715 23.937 1.00 88.31 493 ARG A O 1
ATOM 4046 N N . GLN A 1 494 ? -38.152 -7.136 22.470 1.00 87.38 494 GLN A N 1
ATOM 4047 C CA . GLN A 1 494 ? -39.026 -7.081 21.298 1.00 87.38 494 GLN A CA 1
ATOM 4048 C C . GLN A 1 494 ? -39.388 -8.500 20.830 1.00 87.38 494 GLN A C 1
ATOM 4050 O O . GLN A 1 494 ? -38.547 -9.402 20.811 1.00 87.38 494 GLN A O 1
ATOM 4055 N N . ALA A 1 495 ? -40.637 -8.694 20.409 1.00 89.25 495 ALA A N 1
ATOM 4056 C CA . ALA A 1 495 ? -41.094 -9.936 19.801 1.00 89.25 495 ALA A CA 1
ATOM 4057 C C . ALA A 1 495 ? -40.461 -10.131 18.407 1.00 89.25 495 ALA A C 1
ATOM 4059 O O . ALA A 1 495 ? -40.641 -9.306 17.509 1.00 89.25 495 ALA A O 1
ATOM 4060 N N . GLY A 1 496 ? -39.731 -11.235 18.209 1.00 88.44 496 GLY A N 1
ATOM 4061 C CA . GLY A 1 496 ? -39.081 -11.548 16.931 1.00 88.44 496 GLY A CA 1
ATOM 4062 C C . GLY A 1 496 ? -40.082 -11.711 15.782 1.00 88.44 496 GLY A C 1
ATOM 4063 O O . GLY A 1 496 ? -41.189 -12.199 15.988 1.00 88.44 496 GLY A O 1
ATOM 4064 N N . GLY A 1 497 ? -39.694 -11.331 14.559 1.00 87.00 497 GLY A N 1
ATOM 4065 C CA . GLY A 1 497 ? -40.575 -11.300 13.378 1.00 87.00 497 GLY A CA 1
ATOM 4066 C C . GLY A 1 497 ? -41.192 -12.644 12.958 1.00 87.00 497 GLY A C 1
ATOM 4067 O O . GLY A 1 497 ? -42.158 -12.674 12.191 1.00 87.00 497 GLY A O 1
ATOM 4068 N N . ILE A 1 498 ? -40.648 -13.754 13.455 1.00 89.38 498 ILE A N 1
ATOM 4069 C CA . ILE A 1 498 ? -41.194 -15.111 13.344 1.00 89.38 498 ILE A CA 1
ATOM 4070 C C . ILE A 1 498 ? -41.002 -15.854 14.673 1.00 89.38 498 ILE A C 1
ATOM 4072 O O . ILE A 1 498 ? -40.192 -15.456 15.503 1.00 89.38 498 ILE A O 1
ATOM 4076 N N . MET A 1 499 ? -41.715 -16.959 14.859 1.00 91.81 499 MET A N 1
ATOM 4077 C CA . MET A 1 499 ? -41.601 -17.844 16.022 1.00 91.81 499 MET A CA 1
ATOM 4078 C C . MET A 1 499 ? -41.430 -19.303 15.574 1.00 91.81 499 MET A C 1
ATOM 4080 O O . MET A 1 499 ? -41.885 -19.673 14.489 1.00 91.81 499 MET A O 1
ATOM 4084 N N . GLU A 1 500 ? -40.778 -20.140 16.388 1.00 90.88 500 GLU A N 1
ATOM 4085 C CA . GLU A 1 500 ? -40.697 -21.589 16.146 1.00 90.88 500 GLU A CA 1
ATOM 4086 C C . GLU A 1 500 ? -41.797 -22.322 16.930 1.00 90.88 500 GLU A C 1
ATOM 4088 O O . GLU A 1 500 ? -41.831 -22.263 18.156 1.00 90.88 500 GLU A O 1
ATOM 4093 N N . VAL A 1 501 ? -42.678 -23.033 16.222 1.00 88.44 501 VAL A N 1
ATOM 4094 C CA . VAL A 1 501 ? -43.745 -23.880 16.784 1.00 88.44 501 VAL A CA 1
ATOM 4095 C C . VAL A 1 501 ? -43.641 -25.260 16.139 1.00 88.44 501 VAL A C 1
ATOM 4097 O O . VAL A 1 501 ? -43.510 -25.366 14.919 1.00 88.44 501 VAL A O 1
ATOM 4100 N N . ASP A 1 502 ? -43.629 -26.326 16.943 1.00 87.38 502 ASP A N 1
ATOM 4101 C CA . ASP A 1 502 ? -43.457 -27.722 16.497 1.00 87.38 502 ASP A CA 1
ATOM 4102 C C . ASP A 1 502 ? -42.278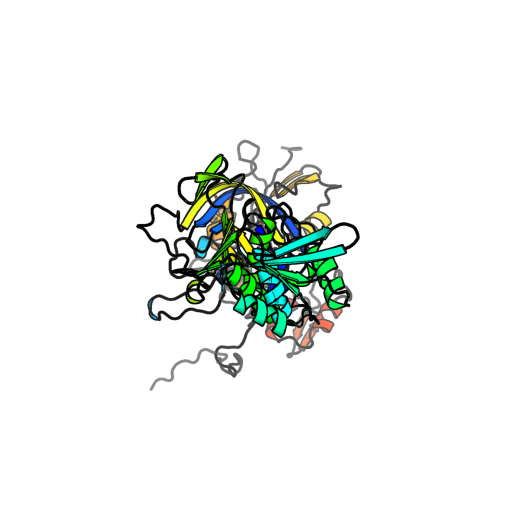 -27.931 15.523 1.00 87.38 502 ASP A C 1
ATOM 4104 O O . ASP A 1 502 ? -42.347 -28.680 14.544 1.00 87.38 502 ASP A O 1
ATOM 4108 N N . GLY A 1 503 ? -41.177 -27.210 15.761 1.00 82.31 503 GLY A N 1
ATOM 4109 C CA . GLY A 1 503 ? -39.974 -27.257 14.929 1.00 82.31 503 GLY A CA 1
ATOM 4110 C C . GLY A 1 503 ? -40.085 -26.546 13.570 1.00 82.31 503 GLY A C 1
ATOM 4111 O O . GLY A 1 503 ? -39.178 -26.697 12.742 1.00 82.31 503 GLY A O 1
ATOM 4112 N N . LYS A 1 504 ? -41.165 -25.795 13.321 1.00 86.62 504 LYS A N 1
ATOM 4113 C CA . LYS A 1 504 ? -41.427 -25.009 12.104 1.00 86.62 504 LYS A CA 1
ATOM 4114 C C . LYS A 1 504 ? -41.407 -23.519 12.430 1.00 86.62 504 LYS A C 1
ATOM 4116 O O . LYS A 1 504 ? -41.934 -23.108 13.455 1.00 86.62 504 LYS A O 1
ATOM 4121 N N . PHE A 1 505 ? -40.864 -22.704 11.531 1.00 91.19 505 PHE A N 1
ATOM 4122 C CA . PHE A 1 505 ? -40.881 -21.249 11.683 1.00 91.19 505 PHE A CA 1
ATOM 4123 C C . PHE A 1 505 ? -42.115 -20.643 11.004 1.00 91.19 505 PHE A C 1
ATOM 4125 O O . PHE A 1 505 ? -42.339 -20.876 9.814 1.00 91.19 505 PHE A O 1
ATOM 4132 N N . ILE A 1 506 ? -42.900 -19.868 11.752 1.00 91.69 506 ILE A N 1
ATOM 4133 C CA . ILE A 1 506 ? -44.143 -19.213 11.309 1.00 91.69 506 ILE A CA 1
ATOM 4134 C C . ILE A 1 506 ? -44.119 -17.717 11.670 1.00 91.69 506 ILE A C 1
ATOM 4136 O O . ILE A 1 506 ? -43.367 -17.342 12.568 1.00 91.69 506 ILE A O 1
ATOM 4140 N N . PRO A 1 507 ? -44.908 -16.842 11.016 1.00 92.44 507 PRO A N 1
ATOM 4141 C CA . PRO A 1 507 ? -45.061 -15.452 11.450 1.00 92.44 507 PRO A CA 1
ATOM 4142 C C . PRO A 1 507 ? -45.455 -15.360 12.924 1.00 92.44 507 PRO A C 1
ATOM 4144 O O . PRO A 1 507 ? -46.349 -16.080 13.362 1.00 92.44 507 PRO A O 1
ATOM 4147 N N . ASN A 1 508 ? -44.808 -14.465 13.662 1.00 91.75 508 ASN A N 1
ATOM 4148 C CA . ASN A 1 508 ? -45.183 -14.161 15.036 1.00 91.75 508 ASN A CA 1
ATOM 4149 C C . ASN A 1 508 ? -46.318 -13.114 15.023 1.00 91.75 508 ASN A C 1
ATOM 4151 O O . ASN A 1 508 ? -46.134 -12.070 14.390 1.00 91.75 508 ASN A O 1
ATOM 4155 N N . PRO A 1 509 ? -47.480 -13.360 15.664 1.00 88.19 509 PRO A N 1
ATOM 4156 C CA . PRO A 1 509 ? -48.564 -12.378 15.727 1.00 88.19 509 PRO A CA 1
ATOM 4157 C C . PRO A 1 509 ? -48.180 -11.100 16.489 1.00 88.19 509 PRO A C 1
ATOM 4159 O O . PRO A 1 509 ? -48.694 -10.035 16.157 1.00 88.19 509 PRO A O 1
ATOM 4162 N N . ASP A 1 510 ? -47.253 -11.187 17.447 1.00 89.06 510 ASP A N 1
ATOM 4163 C CA . ASP A 1 510 ? -46.895 -10.086 18.351 1.00 89.06 510 ASP A CA 1
ATOM 4164 C C . ASP A 1 510 ? -45.775 -9.178 17.795 1.00 89.06 510 ASP A C 1
ATOM 4166 O O . ASP A 1 510 ? -45.315 -8.249 18.458 1.00 89.06 510 ASP A O 1
ATOM 4170 N N . ALA A 1 511 ? -45.303 -9.433 16.569 1.00 88.06 511 ALA A N 1
ATOM 4171 C CA . ALA A 1 511 ? -44.164 -8.736 15.977 1.00 88.06 511 ALA A CA 1
ATOM 4172 C C . ALA A 1 511 ? -44.518 -7.325 15.457 1.00 88.06 511 ALA A C 1
ATOM 4174 O O . ALA A 1 511 ? -44.886 -7.126 14.296 1.00 88.06 511 ALA A O 1
ATOM 4175 N N . GLU A 1 512 ? -44.326 -6.320 16.311 1.00 84.25 512 GLU A N 1
ATOM 4176 C CA . GLU A 1 512 ? -44.661 -4.907 16.066 1.00 84.25 512 GLU A CA 1
ATOM 4177 C C . GLU A 1 512 ? -44.087 -4.302 14.766 1.00 84.25 512 GLU A C 1
ATOM 4179 O O . GLU A 1 512 ? -44.773 -3.554 14.068 1.00 84.25 512 GLU A O 1
ATOM 4184 N N . ASN A 1 513 ? -42.852 -4.644 14.381 1.00 81.44 513 ASN A N 1
ATOM 4185 C CA . ASN A 1 513 ? -42.162 -3.992 13.259 1.00 81.44 513 ASN A CA 1
ATOM 4186 C C . ASN A 1 513 ? -42.557 -4.542 11.867 1.00 81.44 513 ASN A C 1
ATOM 4188 O O . ASN A 1 513 ? -42.073 -4.066 10.839 1.00 81.44 513 ASN A O 1
ATOM 4192 N N . ILE A 1 514 ? -43.447 -5.541 11.797 1.00 84.25 514 ILE A N 1
ATOM 4193 C CA . ILE A 1 514 ? -43.836 -6.200 10.537 1.00 84.25 514 ILE A CA 1
ATOM 4194 C C . ILE A 1 514 ? -44.448 -5.221 9.521 1.00 84.25 514 ILE A C 1
ATOM 4196 O O . ILE A 1 514 ? -44.221 -5.376 8.319 1.00 84.25 514 ILE A O 1
ATOM 4200 N N . GLY A 1 515 ? -45.171 -4.193 9.979 1.00 80.88 515 GLY A N 1
ATOM 4201 C CA . GLY A 1 515 ? -45.791 -3.186 9.108 1.00 80.88 515 GLY A CA 1
ATOM 4202 C C . GLY A 1 515 ? -44.797 -2.344 8.296 1.00 80.88 515 GLY A C 1
ATOM 4203 O O . GLY A 1 515 ? -45.142 -1.872 7.216 1.00 80.88 515 GLY A O 1
ATOM 4204 N N . ASN A 1 516 ? -43.553 -2.207 8.769 1.00 78.81 516 ASN A N 1
ATOM 4205 C CA . ASN A 1 516 ? -42.508 -1.417 8.109 1.00 78.81 516 ASN A CA 1
ATOM 4206 C C . ASN A 1 516 ? -41.685 -2.230 7.090 1.00 78.81 516 ASN A C 1
ATOM 4208 O O . ASN A 1 516 ? -40.813 -1.684 6.412 1.00 78.81 516 ASN A O 1
ATOM 4212 N N . LEU A 1 517 ? -41.928 -3.541 6.975 1.00 79.38 517 LEU A N 1
ATOM 4213 C CA . LEU A 1 517 ? -41.155 -4.427 6.110 1.00 79.38 517 LEU A CA 1
ATOM 4214 C C . LEU A 1 517 ? -41.806 -4.603 4.738 1.00 79.38 517 LEU A C 1
ATOM 4216 O O . LEU A 1 517 ? -42.984 -4.935 4.606 1.00 79.38 517 LEU A O 1
ATOM 4220 N N . ASN A 1 518 ? -40.990 -4.496 3.689 1.00 66.56 518 ASN A N 1
ATOM 4221 C CA . ASN A 1 518 ? -41.398 -4.860 2.335 1.00 66.56 518 ASN A CA 1
ATOM 4222 C C . ASN A 1 518 ? -41.873 -6.325 2.299 1.00 66.56 518 ASN A C 1
ATOM 4224 O O . ASN A 1 518 ? -41.065 -7.242 2.454 1.00 66.56 518 ASN A O 1
ATOM 4228 N N . GLN A 1 519 ? -43.169 -6.521 2.015 1.00 78.69 519 GLN A N 1
ATOM 4229 C CA . GLN A 1 519 ? -43.895 -7.807 2.020 1.00 78.69 519 GLN A CA 1
ATOM 4230 C C . GLN A 1 519 ? -44.258 -8.357 3.420 1.00 78.69 519 GLN A C 1
ATOM 4232 O O . GLN A 1 519 ? -44.606 -9.536 3.537 1.00 78.69 519 GLN A O 1
ATOM 4237 N N . GLY A 1 520 ? -44.217 -7.526 4.469 1.00 82.06 520 GLY A N 1
ATOM 4238 C CA . GLY A 1 520 ? -44.627 -7.882 5.832 1.00 82.06 520 GLY A CA 1
ATOM 4239 C C . GLY A 1 520 ? -43.893 -9.115 6.364 1.00 82.06 520 GLY A C 1
ATOM 4240 O O . GLY A 1 520 ? -42.699 -9.287 6.124 1.00 82.06 520 GLY A O 1
ATOM 4241 N N . ALA A 1 521 ? -44.610 -10.039 7.012 1.00 76.00 521 ALA A N 1
ATOM 4242 C CA . ALA A 1 521 ? -44.039 -11.303 7.496 1.00 76.00 521 ALA A CA 1
ATOM 4243 C C . ALA A 1 521 ? -43.412 -12.170 6.381 1.00 76.00 521 ALA A C 1
ATOM 4245 O O . ALA A 1 521 ? -42.491 -12.952 6.630 1.00 76.00 521 ALA A O 1
ATOM 4246 N N . GLY A 1 522 ? -43.833 -11.978 5.123 1.00 81.50 522 GLY A N 1
ATOM 4247 C CA . GLY A 1 522 ? -43.203 -12.592 3.953 1.00 81.50 522 GLY A CA 1
ATOM 4248 C C . GLY A 1 522 ? -41.725 -12.216 3.777 1.00 81.50 522 GLY A C 1
ATOM 4249 O O . GLY A 1 522 ? -40.983 -12.974 3.149 1.00 81.50 522 GLY A O 1
ATOM 4250 N N . TYR A 1 523 ? -41.276 -11.102 4.371 1.00 82.31 523 TYR A N 1
ATOM 4251 C CA . TYR A 1 523 ? -39.873 -10.688 4.419 1.00 82.31 523 TYR A CA 1
ATOM 4252 C C . TYR A 1 523 ? -38.974 -11.761 5.051 1.00 82.31 523 TYR A C 1
ATOM 4254 O O . TYR A 1 523 ? -37.947 -12.119 4.468 1.00 82.31 523 TYR A O 1
ATOM 4262 N N . TYR A 1 524 ? -39.363 -12.296 6.211 1.00 84.50 524 TYR A N 1
ATOM 4263 C CA . TYR A 1 524 ? -38.594 -13.323 6.916 1.00 84.50 524 TYR A CA 1
ATOM 4264 C C . TYR A 1 524 ? -38.800 -14.704 6.295 1.00 84.50 524 TYR A C 1
ATOM 4266 O O . TYR A 1 524 ? -37.821 -15.398 6.023 1.00 84.50 524 TYR A O 1
ATOM 4274 N N . LEU A 1 525 ? -40.048 -15.080 5.983 1.00 85.50 525 LEU A N 1
ATOM 4275 C CA . LEU A 1 525 ? -40.367 -16.410 5.445 1.00 85.50 525 LEU A CA 1
ATOM 4276 C C . LEU A 1 525 ? -39.592 -16.735 4.158 1.00 85.50 525 LEU A C 1
ATOM 4278 O O . LEU A 1 525 ? -39.047 -17.830 4.023 1.00 85.50 525 LEU A O 1
ATOM 4282 N N . LYS A 1 526 ? -39.458 -15.769 3.237 1.00 86.44 526 LYS A N 1
ATOM 4283 C CA . LYS A 1 526 ? -38.688 -15.942 1.988 1.00 86.44 526 LYS A CA 1
ATOM 4284 C C . LYS A 1 526 ? -37.174 -16.078 2.198 1.00 86.44 526 LYS A C 1
ATOM 4286 O O . LYS A 1 526 ? -36.474 -16.457 1.264 1.00 86.44 526 LYS A O 1
ATOM 4291 N N . ARG A 1 527 ? -36.664 -15.771 3.395 1.00 84.62 527 ARG A N 1
ATOM 4292 C CA . ARG A 1 527 ? -35.238 -15.821 3.761 1.00 84.62 527 ARG A CA 1
ATOM 4293 C C . ARG A 1 527 ? -34.868 -17.028 4.631 1.00 84.62 527 ARG A C 1
ATOM 4295 O O . ARG A 1 527 ? -33.692 -17.192 4.934 1.00 84.62 527 ARG A O 1
ATOM 4302 N N . LEU A 1 528 ? -35.834 -17.870 5.010 1.00 84.69 528 LEU A N 1
ATOM 4303 C CA . LEU A 1 528 ? -35.598 -19.114 5.757 1.00 84.69 528 LEU A CA 1
ATOM 4304 C C . LEU A 1 528 ? -34.755 -20.170 5.008 1.00 84.69 528 LEU A C 1
ATOM 4306 O O . LEU A 1 528 ? -33.914 -20.798 5.658 1.00 84.69 528 LEU A O 1
ATOM 4310 N N . PRO A 1 529 ? -34.941 -20.416 3.690 1.00 84.81 529 PRO A N 1
ATOM 4311 C CA . PRO A 1 529 ? -34.224 -21.491 3.006 1.00 84.81 529 PRO A CA 1
ATOM 4312 C C . PRO A 1 529 ? -32.700 -21.311 3.049 1.00 84.81 529 PRO A C 1
ATOM 4314 O O . PRO A 1 529 ? -32.180 -20.232 2.775 1.00 84.81 529 PRO A O 1
ATOM 4317 N N . GLY A 1 530 ? -31.981 -22.387 3.377 1.00 77.06 530 GLY A N 1
ATOM 4318 C CA . GLY A 1 530 ? -30.513 -22.418 3.405 1.00 77.06 530 GLY A CA 1
ATOM 4319 C C . GLY A 1 530 ? -29.846 -21.883 4.681 1.00 77.06 530 GLY A C 1
ATOM 4320 O O . GLY A 1 530 ? -28.621 -21.919 4.764 1.00 77.06 530 GLY A O 1
ATOM 4321 N N . LYS A 1 531 ? -30.598 -21.416 5.690 1.00 81.81 531 LYS A N 1
ATOM 4322 C CA . LYS A 1 531 ? -30.033 -20.943 6.971 1.00 81.81 531 LYS A CA 1
ATOM 4323 C C . LYS A 1 531 ? -30.034 -22.027 8.058 1.00 81.81 531 LYS A C 1
ATOM 4325 O O . LYS A 1 531 ? -30.955 -22.836 8.143 1.00 81.81 531 LYS A O 1
ATOM 4330 N N . LYS A 1 532 ? -29.009 -22.017 8.927 1.00 83.38 532 LYS A N 1
ATOM 4331 C CA . LYS A 1 532 ? -28.961 -22.838 10.157 1.00 83.38 532 LYS A CA 1
ATOM 4332 C C . LYS A 1 532 ? -30.128 -22.461 11.084 1.00 83.38 532 LYS A C 1
ATOM 4334 O O . LYS A 1 532 ? -30.435 -21.277 11.211 1.00 83.38 532 LYS A O 1
ATOM 4339 N N . LYS A 1 533 ? -30.709 -23.431 11.806 1.00 83.44 533 LYS A N 1
ATOM 4340 C CA . LYS A 1 533 ? -31.771 -23.154 12.797 1.00 83.44 533 LYS A CA 1
ATOM 4341 C C . LYS A 1 533 ? -31.346 -22.147 13.874 1.00 83.44 533 LYS A C 1
ATOM 4343 O O . LYS A 1 533 ? -32.136 -21.265 14.181 1.00 83.44 533 LYS A O 1
ATOM 4348 N N . SER A 1 534 ? -30.115 -22.222 14.391 1.00 78.69 534 SER A N 1
ATOM 4349 C CA . SER A 1 534 ? -29.606 -21.262 15.389 1.00 78.69 534 SER A CA 1
ATOM 4350 C C . SER A 1 534 ? -29.596 -19.821 14.868 1.00 78.69 534 SER A C 1
ATOM 4352 O O . SER A 1 534 ? -30.157 -18.941 15.508 1.00 78.69 534 SER A O 1
ATOM 4354 N N . TYR A 1 535 ? -29.092 -19.590 13.650 1.00 79.81 535 TYR A N 1
ATOM 4355 C CA . TYR A 1 535 ? -29.147 -18.273 13.000 1.00 79.81 535 TYR A CA 1
ATOM 4356 C C . TYR A 1 535 ? -30.586 -17.732 12.904 1.00 79.81 535 TYR A C 1
ATOM 4358 O O . TYR A 1 535 ? -30.816 -16.543 13.107 1.00 79.81 535 TYR A O 1
ATOM 4366 N N . ILE A 1 536 ? -31.559 -18.593 12.576 1.00 85.00 536 ILE A N 1
ATOM 4367 C CA . ILE A 1 536 ? -32.973 -18.203 12.457 1.00 85.00 536 ILE A CA 1
ATOM 4368 C C . ILE A 1 536 ? -33.557 -17.831 13.832 1.00 85.00 536 ILE A C 1
ATOM 4370 O O . ILE A 1 536 ? -34.280 -16.841 13.936 1.00 85.00 536 ILE A O 1
ATOM 4374 N N . ARG A 1 537 ? -33.223 -18.585 14.886 1.00 86.00 537 ARG A N 1
ATOM 4375 C CA . ARG A 1 537 ? -33.649 -18.303 16.267 1.00 86.00 537 ARG A CA 1
ATOM 4376 C C . ARG A 1 537 ? -33.150 -16.948 16.757 1.00 86.00 537 ARG A C 1
ATOM 4378 O O . ARG A 1 537 ? -33.956 -16.143 17.212 1.00 86.00 537 ARG A O 1
ATOM 4385 N N . VAL A 1 538 ? -31.865 -16.667 16.558 1.00 80.12 538 VAL A N 1
ATOM 4386 C CA . VAL A 1 538 ? -31.253 -15.399 16.970 1.00 80.12 538 VAL A CA 1
ATOM 4387 C C . VAL A 1 538 ? -31.815 -14.231 16.170 1.00 80.12 538 VAL A C 1
ATOM 4389 O O . VAL A 1 538 ? -32.574 -13.420 16.697 1.00 80.12 538 VAL A O 1
ATOM 4392 N N . TYR A 1 539 ? -31.529 -14.179 14.869 1.00 80.69 539 TYR A N 1
ATOM 4393 C CA . TYR A 1 539 ? -31.789 -12.976 14.079 1.00 80.69 539 TYR A CA 1
ATOM 4394 C C . TYR A 1 539 ? -33.254 -12.782 13.674 1.00 80.69 539 TYR A C 1
ATOM 4396 O O . TYR A 1 539 ? -33.631 -11.661 13.338 1.00 80.69 539 TYR A O 1
ATOM 4404 N N . TYR A 1 540 ? -34.078 -13.840 13.641 1.00 87.81 540 TYR A N 1
ATOM 4405 C CA . TYR A 1 540 ? -35.485 -13.736 13.219 1.00 87.81 540 TYR A CA 1
ATOM 4406 C C . TYR A 1 540 ? -36.494 -14.039 14.345 1.00 87.81 540 TYR A C 1
ATOM 4408 O O . TYR A 1 540 ? -37.592 -13.486 14.297 1.00 87.81 540 TYR A O 1
ATOM 4416 N N . CYS A 1 541 ? -36.147 -14.852 15.356 1.00 88.38 541 CYS A N 1
ATOM 4417 C CA . CYS A 1 541 ? -37.039 -15.149 16.493 1.00 88.38 541 CYS A CA 1
ATOM 4418 C C . CYS A 1 541 ? -36.738 -14.344 17.773 1.00 88.38 541 CYS A C 1
ATOM 4420 O O . CYS A 1 541 ? -37.490 -14.480 18.735 1.00 88.38 541 CYS A O 1
ATOM 4422 N N . ALA A 1 542 ? -35.684 -13.516 17.802 1.00 86.88 542 ALA A N 1
ATOM 4423 C CA . ALA A 1 542 ? -35.243 -12.770 18.991 1.00 86.88 542 ALA A CA 1
ATOM 4424 C C . ALA A 1 542 ? -35.023 -13.677 20.228 1.00 86.88 542 ALA A C 1
ATOM 4426 O O . ALA A 1 542 ? -35.490 -13.423 21.347 1.00 86.88 542 ALA A O 1
ATOM 4427 N N . GLN A 1 543 ? -34.303 -14.777 20.007 1.00 87.56 543 GLN A N 1
ATOM 4428 C CA . GLN A 1 543 ? -33.871 -15.729 21.033 1.00 87.56 543 GLN A CA 1
ATOM 4429 C C . GLN A 1 543 ? -32.353 -15.642 21.213 1.00 87.56 543 GLN A C 1
ATOM 4431 O O . GLN A 1 543 ? -31.645 -15.464 20.229 1.00 87.56 543 GLN A O 1
ATOM 4436 N N . TYR A 1 544 ? -31.850 -15.790 22.437 1.00 84.69 544 TYR A N 1
ATOM 4437 C CA . TYR A 1 544 ? -30.409 -15.922 22.669 1.00 84.69 544 TYR A CA 1
ATOM 4438 C C . TYR A 1 544 ? -29.857 -17.201 22.028 1.00 84.69 544 TYR A C 1
ATOM 4440 O O . TYR A 1 544 ? -30.605 -18.152 21.761 1.00 84.69 544 TYR A O 1
ATOM 4448 N N . GLY A 1 545 ? -28.544 -17.233 21.814 1.00 70.50 545 GLY A N 1
ATOM 4449 C CA . GLY A 1 545 ? -27.812 -18.465 21.536 1.00 70.50 545 GLY A CA 1
ATOM 4450 C C . GLY A 1 545 ? -26.758 -18.367 20.437 1.00 70.50 545 GLY A C 1
ATOM 4451 O O . GLY A 1 545 ? -26.691 -17.432 19.642 1.00 70.50 545 GLY A O 1
ATOM 4452 N N . TYR A 1 546 ? -25.931 -19.403 20.372 1.00 65.94 546 TYR A N 1
ATOM 4453 C CA . TYR A 1 546 ? -24.665 -19.369 19.653 1.00 65.94 546 TYR A CA 1
ATOM 4454 C C . TYR A 1 546 ? -24.787 -19.462 18.113 1.00 65.94 546 TYR A C 1
ATOM 4456 O O . TYR A 1 546 ? -25.263 -20.457 17.542 1.00 65.94 546 TYR A O 1
ATOM 4464 N N . VAL A 1 547 ? -24.283 -18.448 17.394 1.00 53.81 547 VAL A N 1
ATOM 4465 C CA . VAL A 1 547 ? -24.248 -18.417 15.915 1.00 53.81 547 VAL A CA 1
ATOM 4466 C C . VAL A 1 547 ? -22.858 -18.775 15.385 1.00 53.81 547 VAL A C 1
ATOM 4468 O O . VAL A 1 547 ? -22.083 -17.937 14.937 1.00 53.81 547 VAL A O 1
ATOM 4471 N N . GLN A 1 548 ? -22.557 -20.072 15.381 1.00 46.03 548 GLN A N 1
ATOM 4472 C CA . GLN A 1 548 ? -21.260 -20.599 14.951 1.00 46.03 548 GLN A CA 1
ATOM 4473 C C . GLN A 1 548 ? -20.947 -20.345 13.455 1.00 46.03 548 GLN A C 1
ATOM 4475 O O . GLN A 1 548 ? -21.391 -21.106 12.579 1.00 46.03 548 GLN A O 1
ATOM 4480 N N . GLU A 1 549 ? -20.125 -19.334 13.160 1.00 34.34 549 GLU A N 1
ATOM 4481 C CA . GLU A 1 549 ? -19.461 -19.139 11.862 1.00 34.34 549 GLU A CA 1
ATOM 4482 C C . GLU A 1 549 ? -18.069 -19.794 11.838 1.00 34.34 549 GLU A C 1
ATOM 4484 O O . GLU A 1 549 ? -17.126 -19.340 12.482 1.00 34.34 549 GLU A O 1
ATOM 4489 N N . GLY A 1 550 ? -17.919 -20.874 11.066 1.00 39.72 550 GLY A N 1
ATOM 4490 C CA . GLY A 1 550 ? -16.640 -21.564 10.879 1.00 39.72 550 GLY A CA 1
ATOM 4491 C C . GLY A 1 550 ? -16.783 -23.075 10.701 1.00 39.72 550 GLY A C 1
ATOM 4492 O O . GLY A 1 550 ? -17.893 -23.610 10.669 1.00 39.72 550 GLY A O 1
ATOM 4493 N N . LYS A 1 551 ? -15.641 -23.770 10.601 1.00 29.47 551 LYS A N 1
ATOM 4494 C CA . LYS A 1 551 ? -15.580 -25.218 10.844 1.00 29.47 551 LYS A CA 1
ATOM 4495 C C . LYS A 1 551 ? -15.496 -25.460 12.361 1.00 29.47 551 LYS A C 1
ATOM 4497 O O . LYS A 1 551 ? -14.648 -24.824 12.991 1.00 29.47 551 LYS A O 1
ATOM 4502 N N . PRO A 1 552 ? -16.319 -26.349 12.944 1.00 39.44 552 PRO A N 1
ATOM 4503 C CA . PRO A 1 552 ? -16.213 -26.714 14.355 1.00 39.44 552 PRO A CA 1
ATOM 4504 C C . PRO A 1 552 ? -14.901 -27.461 14.650 1.00 39.44 552 PRO A C 1
ATOM 4506 O O . PRO A 1 552 ? -14.257 -27.998 13.749 1.00 39.44 552 PRO A O 1
ATOM 4509 N N . VAL A 1 553 ? -14.514 -27.511 15.929 1.00 47.25 553 VAL A N 1
ATOM 4510 C CA . VAL A 1 553 ? -13.270 -28.164 16.398 1.00 47.25 553 VAL A CA 1
ATOM 4511 C C . VAL A 1 553 ? -13.278 -29.682 16.149 1.00 47.25 553 VAL A C 1
ATOM 4513 O O . VAL A 1 553 ? -12.223 -30.276 15.942 1.00 47.25 553 VAL A O 1
ATOM 4516 N N . HIS A 1 554 ? -14.466 -30.291 16.103 1.00 44.66 554 HIS A N 1
ATOM 4517 C CA . HIS A 1 554 ? -14.713 -31.638 15.588 1.00 44.66 554 HIS A CA 1
ATOM 4518 C C . HIS A 1 554 ? -15.797 -31.545 14.511 1.00 44.66 554 HIS A C 1
ATOM 4520 O O . HIS A 1 554 ? -16.860 -30.989 14.779 1.00 44.66 554 HIS A O 1
ATOM 4526 N N . GLU A 1 555 ? -15.560 -32.088 13.312 1.00 44.25 555 GLU A N 1
ATOM 4527 C CA . GLU A 1 555 ? -16.474 -31.917 12.162 1.00 44.25 555 GLU A CA 1
ATOM 4528 C C . GLU A 1 555 ? -17.843 -32.600 12.344 1.00 44.25 555 GLU A C 1
ATOM 4530 O O . GLU A 1 555 ? -18.799 -32.251 11.658 1.00 44.25 555 GLU A O 1
ATOM 4535 N N . GLU A 1 556 ? -17.944 -33.515 13.310 1.00 48.34 556 GLU A N 1
ATOM 4536 C CA . GLU A 1 556 ? -19.153 -34.273 13.657 1.00 48.34 556 GLU A CA 1
ATOM 4537 C C . GLU A 1 556 ? -19.867 -33.739 14.915 1.00 48.34 556 GLU A C 1
ATOM 4539 O O . GLU A 1 556 ? -20.939 -34.230 15.269 1.00 48.34 556 GLU A O 1
ATOM 4544 N N . TYR A 1 557 ? -19.307 -32.736 15.611 1.00 53.69 557 TYR A N 1
ATOM 4545 C CA . TYR A 1 557 ? -19.887 -32.256 16.868 1.00 53.69 557 TYR A CA 1
ATOM 4546 C C . TYR A 1 557 ? -21.170 -31.451 16.630 1.00 53.69 557 TYR A C 1
ATOM 4548 O O . TYR A 1 557 ? -21.155 -30.331 16.115 1.00 53.69 557 TYR A O 1
ATOM 4556 N N . VAL A 1 558 ? -22.286 -32.031 17.064 1.00 55.22 558 VAL A N 1
ATOM 4557 C CA . VAL A 1 558 ? -23.625 -31.438 17.027 1.00 55.22 558 VAL A CA 1
ATOM 4558 C C . VAL A 1 558 ? -24.161 -31.367 18.451 1.00 55.22 558 VAL A C 1
ATOM 4560 O O . VAL A 1 558 ? -24.499 -32.391 19.037 1.00 55.22 558 VAL A O 1
ATOM 4563 N N . GLU A 1 559 ? -24.252 -30.162 19.000 1.00 49.41 559 GLU A N 1
ATOM 4564 C CA . GLU A 1 559 ? -24.642 -29.877 20.388 1.00 49.41 559 GLU A CA 1
ATOM 4565 C C . GLU A 1 559 ? -25.875 -30.665 20.867 1.00 49.41 559 GLU A C 1
ATOM 4567 O O . GLU A 1 559 ? -25.769 -31.451 21.799 1.00 49.41 559 GLU A O 1
ATOM 4572 N N . HIS A 1 560 ? -27.013 -30.579 20.168 1.00 57.59 560 HIS A N 1
ATOM 4573 C CA . HIS A 1 560 ? -28.254 -31.281 20.547 1.00 57.59 560 HIS A CA 1
ATOM 4574 C C . HIS A 1 560 ? -28.214 -32.824 20.417 1.00 57.59 560 HIS A C 1
ATOM 4576 O O . HIS A 1 560 ? -29.233 -33.481 20.638 1.00 57.59 560 HIS A O 1
ATOM 4582 N N . VAL A 1 561 ? -27.068 -33.388 20.020 1.00 63.78 561 VAL A N 1
ATOM 4583 C CA . VAL A 1 561 ? -26.778 -34.831 19.949 1.00 63.78 561 VAL A CA 1
ATOM 4584 C C . VAL A 1 561 ? -25.702 -35.236 20.970 1.00 63.78 561 VAL A C 1
ATOM 4586 O O . VAL A 1 561 ? -25.713 -36.371 21.435 1.00 63.78 561 VAL A O 1
ATOM 4589 N N . HIS A 1 562 ? -24.785 -34.327 21.325 1.00 64.88 562 HIS A N 1
ATOM 4590 C CA . HIS A 1 562 ? -23.588 -34.625 22.126 1.00 64.88 562 HIS A CA 1
ATOM 4591 C C . HIS A 1 562 ? -23.588 -33.985 23.525 1.00 64.88 562 HIS A C 1
ATOM 4593 O O . HIS A 1 562 ? -22.886 -34.474 24.408 1.00 64.88 562 HIS A O 1
ATOM 4599 N N . CYS A 1 563 ? -24.378 -32.933 23.754 1.00 72.88 563 CYS A N 1
ATOM 4600 C CA . CYS A 1 563 ? -24.717 -32.450 25.090 1.00 72.88 563 CYS A CA 1
ATOM 4601 C C . CYS A 1 563 ? -25.934 -33.216 25.619 1.00 72.88 563 CYS A C 1
ATOM 4603 O O . CYS A 1 563 ? -26.935 -33.381 24.916 1.00 72.88 563 CYS A O 1
ATOM 4605 N N . ALA A 1 564 ? -25.879 -33.647 26.879 1.00 73.44 564 ALA A N 1
ATOM 4606 C CA . ALA A 1 564 ? -27.076 -34.093 27.579 1.00 73.44 564 ALA A CA 1
ATOM 4607 C C . ALA A 1 564 ? -27.992 -32.894 27.868 1.00 73.44 564 ALA A C 1
ATOM 4609 O O . ALA A 1 564 ? -27.520 -31.793 28.135 1.00 73.44 564 ALA A O 1
ATOM 4610 N N . LYS A 1 565 ? -29.310 -33.119 27.829 1.00 67.38 565 LYS A N 1
ATOM 4611 C CA . LYS A 1 565 ? -30.322 -32.087 28.123 1.00 67.38 565 LYS A CA 1
ATOM 4612 C C . LYS A 1 565 ? -30.479 -31.782 29.615 1.00 67.38 565 LYS A C 1
ATOM 4614 O O . LYS A 1 565 ? -31.165 -30.834 29.972 1.00 67.38 565 LYS A O 1
ATOM 4619 N N . GLU A 1 566 ? -29.890 -32.615 30.465 1.00 75.75 566 GLU A N 1
ATOM 4620 C CA . GLU A 1 566 ? -29.977 -32.569 31.921 1.00 75.75 566 GLU A CA 1
ATOM 4621 C C . GLU A 1 566 ? -28.589 -32.863 32.505 1.00 75.75 566 GLU A C 1
ATOM 4623 O O . GLU A 1 566 ? -27.766 -33.533 31.869 1.00 75.75 566 GLU A O 1
ATOM 4628 N N . VAL A 1 567 ? -28.322 -32.366 33.715 1.00 73.50 567 VAL A N 1
ATOM 4629 C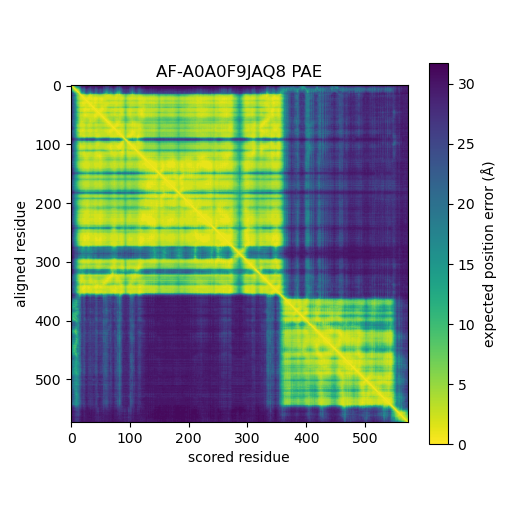 CA . VAL A 1 567 ? -27.030 -32.540 34.392 1.00 73.50 567 VAL A CA 1
ATOM 4630 C C . VAL A 1 567 ? -26.816 -34.015 34.738 1.00 73.50 567 VAL A C 1
ATOM 4632 O O . VAL A 1 567 ? -27.519 -34.576 35.580 1.00 73.50 567 VAL A O 1
ATOM 4635 N N . ILE A 1 568 ? -25.822 -34.647 34.105 1.00 79.00 568 ILE A N 1
ATOM 4636 C CA . ILE A 1 568 ? -25.471 -36.043 34.383 1.00 79.00 568 ILE A CA 1
ATOM 4637 C C . ILE A 1 568 ? -24.685 -36.112 35.696 1.00 79.00 568 ILE A C 1
ATOM 4639 O O . ILE A 1 568 ? -23.506 -35.759 35.750 1.00 79.00 568 ILE A O 1
ATOM 4643 N N . TRP A 1 569 ? -25.321 -36.605 36.754 1.00 71.25 569 TRP A N 1
ATOM 4644 C CA . TRP A 1 569 ? -24.637 -36.887 38.014 1.00 71.25 569 TRP A CA 1
ATOM 4645 C C . TRP A 1 569 ? -23.780 -38.159 37.893 1.00 71.25 569 TRP A C 1
ATOM 4647 O O . TRP A 1 569 ? -24.231 -39.142 37.296 1.00 71.25 569 TRP A O 1
ATOM 4657 N N . PRO A 1 570 ? -22.552 -38.181 38.446 1.00 72.00 570 PRO A N 1
ATOM 4658 C CA . PRO A 1 570 ? -21.716 -39.375 38.425 1.00 72.00 570 PRO A CA 1
ATOM 4659 C C . PRO A 1 570 ? -22.372 -40.489 39.247 1.00 72.00 570 PRO A C 1
ATOM 4661 O O . PRO A 1 570 ? -22.742 -40.288 40.404 1.00 72.00 570 PRO A O 1
ATOM 4664 N N . VAL A 1 571 ? -22.500 -41.677 38.653 1.00 66.69 571 VAL A N 1
ATOM 4665 C CA . VAL A 1 571 ? -23.017 -42.857 39.355 1.00 66.69 571 VAL A CA 1
ATOM 4666 C C . VAL A 1 571 ? -22.031 -43.243 40.458 1.00 66.69 571 VAL A C 1
ATOM 4668 O O . VAL A 1 571 ? -20.833 -43.370 40.205 1.00 66.69 571 VAL A O 1
ATOM 4671 N N . GLN A 1 572 ? -22.534 -43.420 41.679 1.00 53.81 572 GLN A N 1
ATOM 4672 C CA . GLN A 1 572 ? -21.732 -43.858 42.818 1.00 53.81 572 GLN A CA 1
ATOM 4673 C C . GLN A 1 572 ? -21.252 -45.302 42.588 1.00 53.81 572 GLN A C 1
ATOM 4675 O O . GLN A 1 572 ? -22.076 -46.195 42.385 1.00 53.81 572 GLN A O 1
ATOM 4680 N N . GLY A 1 573 ? -19.928 -45.494 42.568 1.00 53.56 573 GLY A N 1
ATOM 4681 C CA . GLY A 1 573 ? -19.257 -46.786 42.357 1.00 53.56 573 GLY A CA 1
ATOM 4682 C C . GLY A 1 573 ? -18.821 -47.481 43.640 1.00 53.56 573 GLY A C 1
ATOM 4683 O O . GLY A 1 573 ? -18.847 -46.823 44.705 1.00 53.56 573 GLY A O 1
#

Nearest PDB structures (foldseek):
  7qsu-assembly1_A  TM=6.574E-01  e=1.011E-17  Thermococcus litoralis
  7qss-assembly1_A  TM=6.550E-01  e=7.427E-14  Thermococcus litoralis
  5oe8-assembly2_B  TM=7.956E-01  e=3.272E-03  Deep-sea thermophilic phage D6E
  6zgq-assembly1_A  TM=5.495E-01  e=3.436E-04  metagenome
  6y75-assembly1_B  TM=6.979E-01  e=3.462E-03  Tetrahymena thermophila SB210

Organism: NCBI:txid412755

Solvent-accessible surface area (backbone atoms only — not comparable to full-atom values): 31829 Å² total; per-residue (Å²): 135,84,93,66,72,43,57,43,31,47,42,44,67,90,45,30,35,41,75,73,34,27,36,35,33,75,84,74,42,73,35,42,61,85,72,62,59,80,81,48,23,33,34,29,44,61,90,57,31,54,45,69,46,60,39,84,40,78,45,77,41,75,45,75,48,66,29,38,30,38,35,56,98,71,41,36,52,49,26,28,41,70,19,36,36,41,32,28,41,43,58,83,93,73,77,54,71,54,69,78,43,83,42,35,44,54,80,50,55,82,38,63,49,35,24,43,46,37,53,35,37,41,67,58,44,91,71,92,70,50,42,45,40,27,18,46,50,17,26,33,69,46,51,35,50,67,52,70,63,79,98,41,64,38,39,36,36,59,40,74,83,59,52,67,60,50,49,52,42,36,60,71,37,66,53,68,68,51,76,48,80,39,84,95,62,41,36,38,41,33,40,67,58,92,44,74,69,46,54,50,52,44,67,56,46,70,78,18,59,51,72,58,61,24,41,78,52,68,72,70,73,40,35,30,27,66,33,37,43,26,20,50,50,17,30,40,69,52,44,33,51,79,65,102,51,42,31,34,67,36,52,9,68,61,37,43,53,49,50,39,52,36,25,28,39,42,40,39,38,40,35,40,40,77,50,77,72,47,56,74,41,72,41,66,56,95,90,38,74,78,47,58,39,85,51,53,40,33,39,34,33,47,58,58,79,89,57,42,51,44,63,54,53,63,63,92,84,45,92,87,50,76,20,59,47,75,46,82,45,80,49,57,30,28,46,52,35,65,76,100,43,33,32,40,33,25,19,89,43,18,47,30,42,33,40,50,50,87,74,69,72,67,76,46,55,54,47,56,48,40,71,75,58,33,51,94,75,30,34,55,67,40,83,74,78,32,29,37,48,33,49,54,97,59,34,41,33,40,40,36,39,59,47,52,74,44,78,74,39,43,69,69,49,78,78,48,66,15,9,32,42,62,38,78,50,42,76,69,36,50,65,71,38,56,53,50,49,58,76,24,28,44,48,19,37,43,70,93,78,73,31,49,92,68,62,48,71,48,76,42,58,74,53,47,39,76,93,35,75,66,38,32,44,64,76,71,38,29,55,98,92,42,73,58,54,74,92,83,49,84,83,84,83,74,55,21,57,25,38,78,54,98,92,40,82,43,72,32,93,74,22,78,68,36,85,80,38,79,70,32,54,53,49,58,64,76,60,50,78,95,57,56,70,54,52,45,36,23,80,37,32,53,30,67,45,74,71,85,84,76,83,62,99,49,92,80,74,45,61,94,78,74,52,73,96,60,88,83,74,83,79,88,127

pLDDT: mean 83.27, std 15.11, range [28.25, 98.75]

Secondary structure (DSSP, 8-state):
--SPPB----------B-TT-EEEBSSS-EEEGGG--TTPPEEEEETTEEEEE--SEEEEEEEEEEEEEEE-SS-EEEE-TTPEEEEEE--TTT-----EEEEETTTTTT-SSEE-B---B------SS-HHHHHHHHHHHHHEEEEEETTEEEEEEEESS-HHHHHHHHHHTT---EEEEPSSS-EEEEE-S--HHHHHHHHHHHTS-STTT----HHHHHS-HHHHHHHHHHHHHHHEEESSSEEEEES-HHHHHHHHHHHHHTT--EEEEEPPP-TT-EEEETTEEEEE--S--EEEEEPPGGGSS-B----TT-TT--EEEEEEEEEEEEEEESSS--EEEEETTEEEEEPPPP-STTTTHHHHHHHHS-HHHHEEEETTTTEEEEEETTEEEEEE-----SGGGHHHHTT---SEEEEETGGGS-HHHHHHHHHHTT-SS-GGGT--SS-EEEEE-----TTSHHHIIIII-EETTEE--TTT-----PPPSEEEETTEEEE-TT-GGGGGSTTTTHHHHTT-TT--HHHHHHHHH--------S--SSTT--HHHHS-SS--PPPP-

Sequence (573 aa):
MKGGVRRTRFGIIRNCYDDQTEILTENRGWQLFKDLLEDDKVAALVGDNLVYQQPNRVARFPYKGEMIGFEGENVDFLVTPDHKMWVSTRTTRKKIWGKYEIRTAEEIYGSQLVRLKRNSQWVGVETDLSPDVFEWLGFWFAEGSVGEYGNQKRITITQVNDIDYTRDLFERAGIAWREWKRKPSGINFVVDKESELFERLWLLLKDAGKARTKKIPVELLHAPKEHLQAFLAGMIKGDGTVGKSTCVKISSQILADQLQEIAVKAGFVANVNKEKDYTGREIVFDGIVKGHTNGPQYCVTFVKPQKYRPLLLCDKNSTRRRGWYKEQYDGEVFCVEMPPIPVYVRRKGKGFWCLRTYRELLDTTVKTWLDWFREEHVGRFNKHSMTHNMRWNDIDCEVLFRALDRPGDISKLLSMELTGAWVNEAREVPKGVIDTLGDRVGQFPAKKDGGCTWEGVLLDTNPPDDDHWWYEMAEEQEYDGIPVDPSAWQFFRQAGGIMEVDGKFIPNPDAENIGNLNQGAGYYLKRLPGKKKSYIRVYYCAQYGYVQEGKPVHEEYVEHVHCAKEVIWPVQG